Protein AF-A0A5D6Y8Y9-F1 (afdb_monomer)

pLDDT: mean 75.98, std 19.75, range [26.97, 97.94]

Sequence (383 aa):
MAASEHTPLVGNRDASRRGVVLAKVAAGAVVVGLLVWFLLGSSSRSSPAAVYEYTGAQADNAYNVTLLSAAQRAQFKVDQAECIALTRACQAAPRNGTVCTDGMQCWMGKLIGAYLKAKVNMYDLRLPCDPVANPLCYDFSPVARYLDSERVREFLHVSPAVGNWLTLNQNVTTAFVGSGDWSMNFHEYGKTGFNAAKERAFVTHDPLVYLYADAMAADNAYNITFLNASQIAQMKEDNVVCVEMSRQCRANPANGSICMDEEEFSFEKHLLPYFAAGRNPYDIREPCDLEADPLCEGDTHLEAFLSADHVRRYLNVHPGKQWAMADTQVGTDFIASGDNAQPSQLLALAWRGKSGFNSASERRFFAEDAALVGSPAVDAGTR

Secondary structure (DSSP, 8-state):
------------SHHHHHHHHHHHHHHHHHTTTTHHHHHTTTTTT--HHHHHHHHGGGGG-TT----S-HHHHHHHHHHHHHHHHHHHHHHHSTT-HHHHHHHHHHIIIIIIHHHHTTTEETTEEEEE--TTT-TTSS--HHHHHHHTSHHHHHHTT--TTS----SS-HHHHHHHHHTTGGGS-HHHHHHHHHHH-SS-------S-GGGGHHHHHHS-TT----S-HHHHHHHHHHHHHHHHHHHHHHH-TT-HHHHHHHHHHHIIIIIHHHHHTTB-SS-TTSB--TTT-TTSS-THHHHHHHHSHHHHHHTT--TTPPP-S--HHHHHHHHHTT-TTS-HHHHHHSSTTHHHHHTSPP-PPEEP-TTSTTPPPEETT--

Radius of gyration: 30.98 Å; Cα contacts (8 Å, |Δi|>4): 359; chains: 1; bounding box: 97×58×97 Å

Solvent-accessible surface area (backbone atoms only — not comparable to full-atom values): 22453 Å² total; per-residue (Å²): 136,88,86,89,81,85,84,80,86,90,84,75,78,62,63,61,55,52,53,55,49,51,54,51,53,52,51,57,33,54,58,54,45,55,57,60,62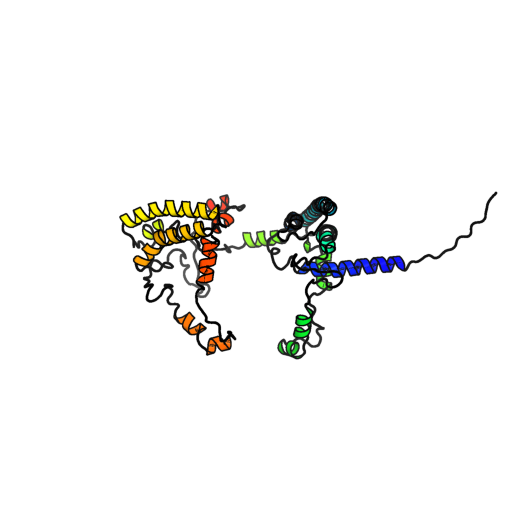,48,72,76,76,57,58,91,71,47,46,52,48,57,54,50,67,55,52,66,55,58,53,72,38,96,80,74,50,78,40,58,53,75,70,52,49,56,51,39,58,55,46,44,56,51,26,32,51,34,16,49,51,7,46,76,37,67,86,41,38,65,47,10,27,50,12,41,51,38,38,51,59,51,54,52,46,48,44,54,74,51,32,40,18,88,84,42,75,92,39,72,17,52,40,86,82,38,26,64,54,63,87,55,62,66,59,38,55,51,60,54,30,67,70,49,26,58,76,69,65,54,59,87,86,56,78,79,68,63,100,68,60,66,68,59,53,49,49,43,54,68,53,9,56,74,20,35,58,62,40,56,57,50,47,54,54,58,73,64,38,94,74,75,72,86,77,72,77,77,91,70,58,66,87,45,39,48,46,51,36,72,66,38,99,80,75,57,68,70,57,53,74,67,55,43,54,48,33,53,57,48,44,60,52,34,56,50,34,36,51,53,14,57,76,36,33,89,44,22,65,50,21,39,55,27,50,52,52,36,42,56,60,49,47,46,56,44,53,74,54,35,31,16,93,89,44,76,89,40,74,25,52,58,89,85,36,77,77,55,71,81,56,69,61,56,56,53,50,62,62,31,69,69,50,29,59,74,71,64,56,60,92,90,62,81,82,67,99,69,60,66,66,60,54,50,51,39,33,39,52,19,57,77,52,47,57,67,68,60,71,67,56,79,49,101,53,46,72,60,61,78,65,53,78,89,71,89,54,65,48,60,61,84,89,44,90,84,58,76,67,40,62,67,85,72,126

Structure (mmCIF, N/CA/C/O backbone):
data_AF-A0A5D6Y8Y9-F1
#
_entry.id   AF-A0A5D6Y8Y9-F1
#
loop_
_atom_site.group_PDB
_atom_site.id
_atom_site.type_symbol
_atom_site.label_atom_id
_atom_site.label_alt_id
_atom_site.label_comp_id
_atom_site.label_asym_id
_atom_site.label_entity_id
_atom_site.label_seq_id
_atom_site.pdbx_PDB_ins_code
_atom_site.Cartn_x
_atom_site.Cartn_y
_atom_site.Cartn_z
_atom_site.occupancy
_atom_site.B_iso_or_equiv
_atom_site.auth_seq_id
_atom_site.auth_comp_id
_atom_site.auth_asym_id
_atom_site.auth_atom_id
_atom_site.pdbx_PDB_model_num
ATOM 1 N N . MET A 1 1 ? 57.398 12.462 -61.326 1.00 36.16 1 MET A N 1
ATOM 2 C CA . MET A 1 1 ? 56.104 13.012 -60.867 1.00 36.16 1 MET A CA 1
ATOM 3 C C . MET A 1 1 ? 55.020 12.002 -61.207 1.00 36.16 1 MET A C 1
ATOM 5 O O . MET A 1 1 ? 55.108 11.421 -62.279 1.00 36.16 1 MET A O 1
ATOM 9 N N . ALA A 1 2 ? 54.061 11.829 -60.293 1.00 33.59 2 ALA A N 1
ATOM 10 C CA . ALA A 1 2 ? 52.917 10.907 -60.311 1.00 33.59 2 ALA A CA 1
ATOM 11 C C . ALA A 1 2 ? 53.231 9.418 -60.053 1.00 33.59 2 ALA A C 1
ATOM 13 O O . ALA A 1 2 ? 53.675 8.678 -60.926 1.00 33.59 2 ALA A O 1
ATOM 14 N N . ALA A 1 3 ? 52.979 9.018 -58.804 1.00 27.36 3 ALA A N 1
ATOM 15 C CA . ALA A 1 3 ? 52.905 7.644 -58.335 1.00 27.36 3 ALA A CA 1
ATOM 16 C C . ALA A 1 3 ? 51.521 7.047 -58.643 1.00 27.36 3 ALA A C 1
ATOM 18 O O . ALA A 1 3 ? 50.515 7.752 -58.666 1.00 27.36 3 ALA A O 1
ATOM 19 N N . SER A 1 4 ? 51.510 5.737 -58.874 1.00 30.89 4 SER A N 1
ATOM 20 C CA . SER A 1 4 ? 50.334 4.888 -59.048 1.00 30.89 4 SER A CA 1
ATOM 21 C C . SER A 1 4 ? 49.854 4.411 -57.673 1.00 30.89 4 SER A C 1
ATOM 23 O O . SER A 1 4 ? 50.633 3.772 -56.966 1.00 30.89 4 SER A O 1
ATOM 25 N N . GLU A 1 5 ? 48.588 4.645 -57.325 1.00 29.47 5 GLU A N 1
ATOM 26 C CA . GLU A 1 5 ? 47.939 4.021 -56.167 1.00 29.47 5 GLU A CA 1
ATOM 27 C C . GLU A 1 5 ? 46.773 3.134 -56.608 1.00 29.47 5 GLU A C 1
ATOM 29 O O . GLU A 1 5 ? 45.800 3.570 -57.226 1.00 29.47 5 GLU A O 1
ATOM 34 N N . HIS A 1 6 ? 46.916 1.852 -56.277 1.00 28.31 6 HIS A N 1
ATOM 35 C CA . HIS A 1 6 ? 45.898 0.822 -56.371 1.00 28.31 6 HIS A CA 1
ATOM 36 C C . HIS A 1 6 ? 44.831 1.010 -55.290 1.00 28.31 6 HIS A C 1
ATOM 38 O O . HIS A 1 6 ? 45.135 1.127 -54.106 1.00 28.31 6 HIS A O 1
ATOM 44 N N . THR A 1 7 ? 43.569 0.938 -55.696 1.00 31.66 7 THR A N 1
ATOM 45 C CA . THR A 1 7 ? 42.421 0.768 -54.803 1.00 31.66 7 THR A CA 1
ATOM 46 C C . THR A 1 7 ? 42.190 -0.725 -54.539 1.00 31.66 7 THR A C 1
ATOM 48 O O . THR A 1 7 ? 42.082 -1.480 -55.507 1.00 31.66 7 THR A O 1
ATOM 51 N N . PRO A 1 8 ? 41.995 -1.166 -53.283 1.00 30.05 8 PRO A N 1
ATOM 52 C CA . PRO A 1 8 ? 41.242 -2.378 -53.008 1.00 30.05 8 PRO A CA 1
ATOM 53 C C . PRO A 1 8 ? 39.900 -2.059 -52.338 1.00 30.05 8 PRO A C 1
ATOM 55 O O . PRO A 1 8 ? 39.799 -1.312 -51.366 1.00 30.05 8 PRO A O 1
ATOM 58 N N . LEU A 1 9 ? 38.859 -2.673 -52.898 1.00 32.84 9 LEU A N 1
ATOM 59 C CA . LEU A 1 9 ? 37.527 -2.816 -52.327 1.00 32.84 9 LEU A CA 1
ATOM 60 C C . LEU A 1 9 ? 37.515 -3.885 -51.218 1.00 32.84 9 LEU A C 1
ATOM 62 O O . LEU A 1 9 ? 38.333 -4.799 -51.204 1.00 32.84 9 LEU A O 1
ATOM 66 N N . VAL A 1 10 ? 36.440 -3.826 -50.425 1.00 38.78 10 VAL A N 1
ATOM 67 C CA . VAL A 1 10 ? 35.881 -4.866 -49.537 1.00 38.78 10 VAL A CA 1
ATOM 68 C C . VAL A 1 10 ? 36.393 -4.852 -48.090 1.00 38.78 10 VAL A C 1
ATOM 70 O O . VAL A 1 10 ? 37.325 -5.550 -47.710 1.00 38.78 10 VAL A O 1
ATOM 73 N N . GLY A 1 11 ? 35.667 -4.112 -47.244 1.00 27.20 11 GLY A N 1
ATOM 74 C CA . GLY A 1 11 ? 35.783 -4.143 -45.787 1.00 27.20 11 GLY A CA 1
ATOM 75 C C . GLY A 1 11 ? 34.411 -4.129 -45.104 1.00 27.20 11 GLY A C 1
ATOM 76 O O . GLY A 1 11 ? 33.841 -3.077 -44.852 1.00 27.20 11 GLY A O 1
ATOM 77 N N . ASN A 1 12 ? 33.913 -5.327 -44.795 1.00 31.61 12 ASN A N 1
ATOM 78 C CA . ASN A 1 12 ? 33.166 -5.664 -43.579 1.00 31.61 12 ASN A CA 1
ATOM 79 C C . ASN A 1 12 ? 31.791 -4.990 -43.305 1.00 31.61 12 ASN A C 1
ATOM 81 O O . ASN A 1 12 ? 31.644 -4.143 -42.426 1.00 31.61 12 ASN A O 1
ATOM 85 N N . ARG A 1 13 ? 30.727 -5.464 -43.980 1.00 32.69 13 ARG A N 1
ATOM 86 C CA . ARG A 1 13 ? 29.315 -5.155 -43.637 1.00 32.69 13 ARG A CA 1
ATOM 87 C C . ARG A 1 13 ? 28.740 -5.988 -42.470 1.00 32.69 13 ARG A C 1
ATOM 89 O O . ARG A 1 13 ? 27.624 -5.710 -42.036 1.00 32.69 13 ARG A O 1
ATOM 96 N N . ASP A 1 14 ? 29.483 -6.953 -41.923 1.00 35.12 14 ASP A N 1
ATOM 97 C CA . ASP A 1 14 ? 28.979 -7.861 -40.874 1.00 35.12 14 ASP A CA 1
ATOM 98 C C . ASP A 1 14 ? 29.137 -7.334 -39.437 1.00 35.12 14 ASP A C 1
ATOM 100 O O . ASP A 1 14 ? 28.332 -7.659 -38.559 1.00 35.12 14 ASP A O 1
ATOM 104 N N . ALA A 1 15 ? 30.108 -6.453 -39.179 1.00 32.62 15 ALA A N 1
ATOM 105 C CA . ALA A 1 15 ? 30.303 -5.863 -37.850 1.00 32.62 15 ALA A CA 1
ATOM 106 C C . ALA A 1 15 ? 29.178 -4.877 -37.464 1.00 32.62 15 ALA A C 1
ATOM 108 O O . ALA A 1 15 ? 28.755 -4.828 -36.308 1.00 32.62 15 ALA A O 1
ATOM 109 N N . SER A 1 16 ? 28.626 -4.149 -38.443 1.00 32.34 16 SER A N 1
ATOM 110 C CA . SER A 1 16 ? 27.531 -3.188 -38.230 1.00 32.34 16 SER A CA 1
ATOM 111 C C . SER A 1 16 ? 26.202 -3.880 -37.891 1.00 32.34 16 SER A C 1
ATOM 113 O O . SER A 1 16 ? 25.488 -3.437 -36.992 1.00 32.34 16 SER A O 1
ATOM 115 N N . ARG A 1 17 ? 25.892 -5.024 -38.522 1.00 31.67 17 ARG A N 1
ATOM 116 C CA . ARG A 1 17 ? 24.685 -5.803 -38.190 1.00 31.67 17 ARG A CA 1
ATOM 117 C C . ARG A 1 17 ? 24.778 -6.466 -36.818 1.00 31.67 17 ARG A C 1
ATOM 119 O O . ARG A 1 17 ? 23.788 -6.459 -36.094 1.00 31.67 17 ARG A O 1
ATOM 126 N N . ARG A 1 18 ? 25.952 -6.969 -36.418 1.00 32.25 18 ARG A N 1
ATOM 127 C CA . ARG A 1 18 ? 26.151 -7.536 -35.070 1.00 32.25 18 ARG A CA 1
ATOM 128 C C . ARG A 1 18 ? 26.042 -6.476 -33.969 1.00 32.25 18 ARG A C 1
ATOM 130 O O . ARG A 1 18 ? 25.405 -6.748 -32.958 1.00 32.25 18 ARG A O 1
ATOM 137 N N . GLY A 1 19 ? 26.557 -5.262 -34.187 1.00 26.97 19 GLY A N 1
ATOM 138 C CA . GLY A 1 19 ? 26.416 -4.146 -33.239 1.00 26.97 19 GLY A CA 1
ATOM 139 C C . GLY A 1 19 ? 24.965 -3.686 -33.041 1.00 26.97 19 GLY A C 1
ATOM 140 O O . GLY A 1 19 ? 24.535 -3.462 -31.912 1.00 26.97 19 GLY A O 1
ATOM 141 N N . VAL A 1 20 ? 24.175 -3.626 -34.118 1.00 30.27 20 VAL A N 1
ATOM 142 C CA . VAL A 1 20 ? 22.747 -3.255 -34.052 1.00 30.27 20 VAL A CA 1
ATOM 143 C C . VAL A 1 20 ? 21.893 -4.368 -33.432 1.00 30.27 20 VAL A C 1
ATOM 145 O O . VAL A 1 20 ? 20.930 -4.076 -32.726 1.00 30.27 20 VAL A O 1
ATOM 148 N N . VAL A 1 21 ? 22.239 -5.640 -33.647 1.00 30.39 21 VAL A N 1
ATOM 149 C CA . VAL A 1 21 ? 21.532 -6.776 -33.030 1.00 30.39 21 VAL A CA 1
ATOM 150 C C . VAL A 1 21 ? 21.857 -6.885 -31.536 1.00 30.39 21 VAL A C 1
ATOM 152 O O . VAL A 1 21 ? 20.930 -7.031 -30.746 1.00 30.39 21 VAL A O 1
ATOM 155 N N . LEU A 1 22 ? 23.118 -6.713 -31.113 1.00 28.91 22 LEU A N 1
ATOM 156 C CA . LEU A 1 22 ? 23.470 -6.688 -29.684 1.00 28.91 22 LEU A CA 1
ATOM 157 C C . LEU A 1 22 ? 22.850 -5.494 -28.942 1.00 28.91 22 LEU A C 1
ATOM 159 O O . LEU A 1 22 ? 22.373 -5.669 -27.825 1.00 28.91 22 LEU A O 1
ATOM 163 N N . ALA A 1 23 ? 22.783 -4.311 -29.562 1.00 28.78 23 ALA A N 1
ATOM 164 C CA . ALA A 1 23 ? 22.109 -3.151 -28.974 1.00 28.78 23 ALA A CA 1
ATOM 165 C C . ALA A 1 23 ? 20.591 -3.370 -28.815 1.00 28.78 23 ALA A C 1
ATOM 167 O O . ALA A 1 23 ? 20.011 -2.956 -27.815 1.00 28.78 23 ALA A O 1
ATOM 168 N N . LYS A 1 24 ? 19.947 -4.072 -29.760 1.00 30.28 24 LYS A N 1
ATOM 169 C CA . LYS A 1 24 ? 18.516 -4.421 -29.686 1.00 30.28 24 LYS A CA 1
ATOM 170 C C . LYS A 1 24 ? 18.215 -5.529 -28.672 1.00 30.28 24 LYS A C 1
ATOM 172 O O . LYS A 1 24 ? 17.181 -5.469 -28.016 1.00 30.28 24 LYS A O 1
ATOM 177 N N . VAL A 1 25 ? 19.110 -6.505 -28.506 1.00 31.72 25 VAL A N 1
ATOM 178 C CA . VAL A 1 25 ? 18.977 -7.574 -27.497 1.00 31.72 25 VAL A CA 1
ATOM 179 C C . VAL A 1 25 ? 19.238 -7.036 -26.083 1.00 31.72 25 VAL A C 1
ATOM 181 O O . VAL A 1 25 ? 18.495 -7.367 -25.163 1.00 31.72 25 VAL A O 1
ATOM 184 N N . ALA A 1 26 ? 20.214 -6.135 -25.916 1.00 30.92 26 ALA A N 1
ATOM 185 C CA . ALA A 1 26 ? 20.451 -5.434 -24.653 1.00 30.92 26 ALA A CA 1
ATOM 186 C C . ALA A 1 26 ? 19.293 -4.487 -24.290 1.00 30.92 26 ALA A C 1
ATOM 188 O O . ALA A 1 26 ? 18.880 -4.451 -23.134 1.00 30.92 26 ALA A O 1
ATOM 189 N N . ALA A 1 27 ? 18.714 -3.782 -25.271 1.00 34.81 27 ALA A N 1
ATOM 190 C CA . ALA A 1 27 ? 17.504 -2.988 -25.062 1.00 34.81 27 ALA A CA 1
ATOM 191 C C . ALA A 1 27 ? 16.312 -3.874 -24.662 1.00 34.81 27 ALA A C 1
ATOM 193 O O . ALA A 1 27 ? 15.624 -3.554 -23.703 1.00 34.81 27 ALA A O 1
ATOM 194 N N . GLY A 1 28 ? 16.111 -5.020 -25.322 1.00 34.75 28 GLY A N 1
ATOM 195 C CA . GLY A 1 28 ? 15.030 -5.959 -25.008 1.00 34.75 28 GLY A CA 1
ATOM 196 C C . GLY A 1 28 ? 15.112 -6.567 -23.603 1.00 34.75 28 GLY A C 1
ATOM 197 O O . GLY A 1 28 ? 14.087 -6.680 -22.946 1.00 34.75 28 GLY A O 1
ATOM 198 N N . ALA A 1 29 ? 16.306 -6.904 -23.103 1.00 36.62 29 ALA A N 1
ATOM 199 C CA . ALA A 1 29 ? 16.482 -7.418 -21.738 1.00 36.62 29 ALA A CA 1
ATOM 200 C C . ALA A 1 29 ? 16.307 -6.320 -20.666 1.00 36.62 29 ALA A C 1
ATOM 202 O O . ALA A 1 29 ? 15.683 -6.549 -19.635 1.00 36.62 29 ALA A O 1
ATOM 203 N N . VAL A 1 30 ? 16.764 -5.093 -20.932 1.00 41.84 30 VAL A N 1
ATOM 204 C CA . VAL A 1 30 ? 16.615 -3.944 -20.017 1.00 41.84 30 VAL A CA 1
ATOM 205 C C . VAL A 1 30 ? 15.149 -3.529 -19.816 1.00 41.84 30 VAL A C 1
ATOM 207 O O . VAL A 1 30 ? 14.776 -3.085 -18.732 1.00 41.84 30 VAL A O 1
ATOM 210 N N . VAL A 1 31 ? 14.290 -3.725 -20.821 1.00 46.41 31 VAL A N 1
ATOM 211 C CA . VAL A 1 31 ? 12.854 -3.387 -20.762 1.00 46.41 31 VAL A CA 1
ATOM 212 C C . VAL A 1 31 ? 12.088 -4.246 -19.734 1.00 46.41 31 VAL A C 1
ATOM 214 O O . VAL A 1 31 ? 11.075 -3.824 -19.182 1.00 46.41 31 VAL A O 1
ATOM 217 N N . VAL A 1 32 ? 12.581 -5.443 -19.430 1.00 43.81 32 VAL A N 1
ATOM 218 C CA . VAL A 1 32 ? 11.863 -6.485 -18.676 1.00 43.81 32 VAL A CA 1
ATOM 219 C C . VAL A 1 32 ? 11.960 -6.273 -17.165 1.00 43.81 32 VAL A C 1
ATOM 221 O O . VAL A 1 32 ? 10.982 -6.487 -16.454 1.00 43.81 32 VAL A O 1
ATOM 224 N N . GLY A 1 33 ? 13.087 -5.739 -16.690 1.00 41.03 33 GLY A N 1
ATOM 225 C CA . GLY A 1 33 ? 13.262 -5.310 -15.301 1.00 41.03 33 GLY A CA 1
ATOM 226 C C . GLY A 1 33 ? 12.477 -4.051 -14.937 1.00 41.03 33 GLY A C 1
ATOM 227 O O . GLY A 1 33 ? 12.277 -3.748 -13.771 1.00 41.03 33 GLY A O 1
ATOM 228 N N . LEU A 1 34 ? 11.939 -3.318 -15.902 1.00 46.28 34 LEU A N 1
ATOM 229 C CA . LEU A 1 34 ? 11.231 -2.069 -15.616 1.00 46.28 34 LEU A CA 1
ATOM 230 C C . LEU A 1 34 ? 9.748 -2.247 -15.282 1.00 46.28 34 LEU A C 1
ATOM 232 O O . LEU A 1 34 ? 9.127 -1.340 -14.730 1.00 46.28 34 LEU A O 1
ATOM 236 N N . LEU A 1 35 ? 9.189 -3.426 -15.568 1.00 44.78 35 LEU A N 1
ATOM 237 C CA . LEU A 1 35 ? 7.757 -3.700 -15.441 1.00 44.78 35 LEU A CA 1
ATOM 238 C C . LEU A 1 35 ? 7.266 -3.762 -13.987 1.00 44.78 35 LEU A C 1
ATOM 240 O O . LEU A 1 35 ? 6.150 -3.333 -13.718 1.00 44.78 35 LEU A O 1
ATOM 244 N N . VAL A 1 36 ? 8.071 -4.233 -13.031 1.00 38.81 36 VAL A N 1
ATOM 245 C CA . VAL A 1 36 ? 7.568 -4.493 -11.665 1.00 38.81 36 VAL A CA 1
ATOM 246 C C . VAL A 1 36 ? 7.712 -3.288 -10.716 1.00 38.81 36 VAL A C 1
ATOM 248 O O . VAL A 1 36 ? 6.872 -3.116 -9.836 1.00 38.81 36 VAL A O 1
ATOM 251 N N . TRP A 1 37 ? 8.678 -2.383 -10.932 1.00 38.09 37 TRP A N 1
ATOM 252 C CA . TRP A 1 37 ? 8.886 -1.208 -10.062 1.00 38.09 37 TRP A CA 1
ATOM 253 C C . TRP A 1 37 ? 7.740 -0.200 -10.201 1.00 38.09 37 TRP A C 1
ATOM 255 O O . TRP A 1 37 ? 7.287 0.381 -9.219 1.00 38.09 37 TRP A O 1
ATOM 265 N N . PHE A 1 38 ? 7.207 -0.047 -11.417 1.00 42.56 38 PHE A N 1
ATOM 266 C CA . PHE A 1 38 ? 6.063 0.827 -11.659 1.00 42.56 38 PHE A CA 1
ATOM 267 C C . PHE A 1 38 ? 4.730 0.179 -11.241 1.00 42.56 38 PHE A C 1
ATOM 269 O O . PHE A 1 38 ? 3.833 0.886 -10.788 1.00 42.56 38 PHE A O 1
ATOM 276 N N . LEU A 1 39 ? 4.575 -1.148 -11.335 1.00 41.12 39 LEU A N 1
ATOM 277 C CA . LEU A 1 39 ? 3.286 -1.817 -11.095 1.00 41.12 39 LEU A CA 1
ATOM 278 C C . LEU A 1 39 ? 2.955 -2.098 -9.617 1.00 41.12 39 LEU A C 1
ATOM 280 O O . LEU A 1 39 ? 1.782 -2.303 -9.320 1.00 41.12 39 LEU A O 1
ATOM 284 N N . LEU A 1 40 ? 3.920 -2.069 -8.688 1.00 37.41 40 LEU A N 1
ATOM 285 C CA . LEU A 1 40 ? 3.680 -2.488 -7.293 1.00 37.41 40 LEU A CA 1
ATOM 286 C C . LEU A 1 40 ? 3.771 -1.389 -6.216 1.00 37.41 40 LEU A C 1
ATOM 288 O O . LEU A 1 40 ? 3.784 -1.725 -5.036 1.00 37.41 40 LEU A O 1
ATOM 292 N N . GLY A 1 41 ? 3.771 -0.090 -6.555 1.00 31.81 41 GLY A N 1
ATOM 293 C CA . GLY A 1 41 ? 3.855 0.935 -5.494 1.00 31.81 41 GLY A CA 1
ATOM 294 C C . GLY A 1 41 ? 3.270 2.329 -5.720 1.00 31.81 41 GLY A C 1
ATOM 295 O O . GLY A 1 41 ? 2.957 2.986 -4.732 1.00 31.81 41 GLY A O 1
ATOM 296 N N . SER A 1 42 ? 3.090 2.829 -6.952 1.00 40.44 42 SER A N 1
ATOM 297 C CA . SER A 1 42 ? 2.623 4.227 -7.110 1.00 40.44 42 SER A CA 1
ATOM 298 C C . SER A 1 42 ? 2.000 4.621 -8.457 1.00 40.44 42 SER A C 1
ATOM 300 O O . SER A 1 42 ? 1.662 5.791 -8.648 1.00 40.44 42 SER A O 1
ATOM 302 N N . SER A 1 43 ? 1.787 3.708 -9.408 1.00 40.78 43 SER A N 1
ATOM 303 C CA . SER A 1 43 ? 1.451 4.113 -10.787 1.00 40.78 43 SER A CA 1
ATOM 304 C C . SER A 1 43 ? -0.024 4.349 -11.100 1.00 40.78 43 SER A C 1
ATOM 306 O O . SER A 1 43 ? -0.313 5.001 -12.098 1.00 40.78 43 SER A O 1
ATOM 308 N N . SER A 1 44 ? -0.980 3.937 -10.264 1.00 39.50 44 SER A N 1
ATOM 309 C CA . SER A 1 44 ? -2.384 4.279 -10.552 1.00 39.50 44 SER A CA 1
ATOM 310 C C . SER A 1 44 ? -2.730 5.741 -10.230 1.00 39.50 44 SER A C 1
ATOM 312 O O . SER A 1 44 ? -3.806 6.206 -10.604 1.00 39.50 44 SER A O 1
ATOM 314 N N . ARG A 1 45 ? -1.834 6.491 -9.562 1.00 43.66 45 ARG A N 1
ATOM 315 C CA . ARG A 1 45 ? -2.104 7.870 -9.107 1.00 43.66 45 ARG A CA 1
ATOM 316 C C . ARG A 1 45 ? -1.030 8.918 -9.409 1.00 43.66 45 ARG A C 1
ATOM 318 O O . ARG A 1 45 ? -1.307 10.099 -9.208 1.00 43.66 45 ARG A O 1
ATOM 325 N N . SER A 1 46 ? 0.156 8.550 -9.896 1.00 56.97 46 SER A N 1
ATOM 326 C CA . SER A 1 46 ? 1.254 9.509 -10.097 1.00 56.97 46 SER A CA 1
ATOM 327 C C . SER A 1 46 ? 1.568 9.762 -11.578 1.00 56.97 46 SER A C 1
ATOM 329 O O . SER A 1 46 ? 1.599 8.857 -12.406 1.00 56.97 46 SER A O 1
ATOM 331 N N . SER A 1 47 ? 1.768 11.036 -11.931 1.00 75.81 47 SER A N 1
ATOM 332 C CA . SER A 1 47 ? 2.216 11.455 -13.265 1.00 75.81 47 SER A CA 1
ATOM 333 C C . SER A 1 47 ? 3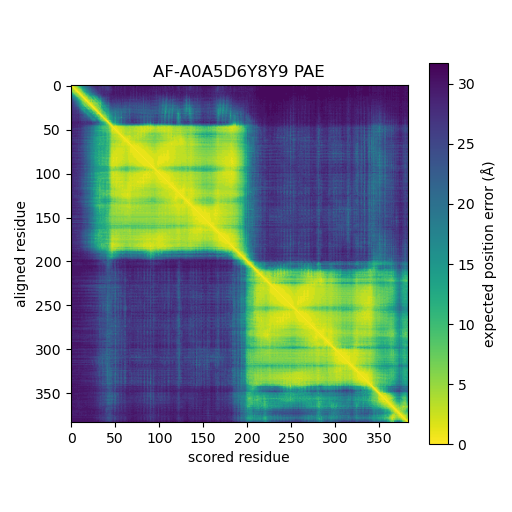.597 10.882 -13.577 1.00 75.81 47 SER A C 1
ATOM 335 O O . SER A 1 47 ? 4.485 11.089 -12.750 1.00 75.81 47 SER A O 1
ATOM 337 N N . PRO A 1 48 ? 3.846 10.288 -14.764 1.00 78.94 48 PRO A N 1
ATOM 338 C CA . PRO A 1 48 ? 5.197 9.898 -15.171 1.00 78.94 48 PRO A CA 1
ATOM 339 C C . PRO A 1 48 ? 6.222 11.028 -14.990 1.00 78.94 48 PRO A C 1
ATOM 341 O O . PRO A 1 48 ? 7.274 10.821 -14.395 1.00 78.94 48 PRO A O 1
ATOM 344 N N . ALA A 1 49 ? 5.868 12.263 -15.364 1.00 81.50 49 ALA A N 1
ATOM 345 C CA . ALA A 1 49 ? 6.726 13.431 -15.160 1.00 81.50 49 ALA A CA 1
ATOM 346 C C . ALA A 1 49 ? 7.039 13.705 -13.675 1.00 81.50 49 ALA A C 1
ATOM 348 O O . ALA A 1 49 ? 8.162 14.079 -13.354 1.00 81.50 49 ALA A O 1
ATOM 349 N N . ALA A 1 50 ? 6.078 13.489 -12.770 1.00 80.50 50 ALA A N 1
ATOM 350 C CA . ALA A 1 50 ? 6.299 13.653 -11.333 1.00 80.50 50 ALA A CA 1
ATOM 351 C C . ALA A 1 50 ? 7.182 12.531 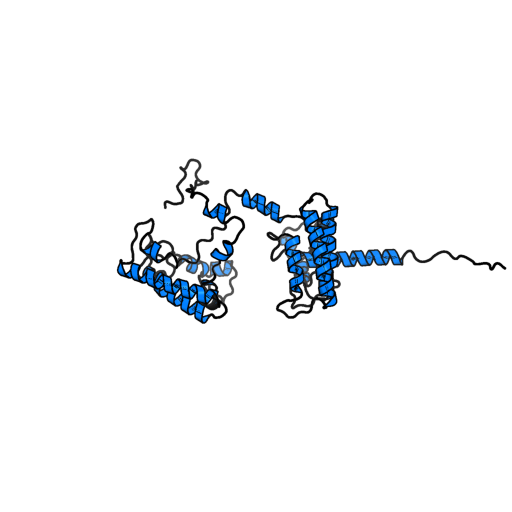-10.772 1.00 80.50 50 ALA A C 1
ATOM 353 O O . ALA A 1 50 ? 8.099 12.797 -10.005 1.00 80.50 50 ALA A O 1
ATOM 354 N N . VAL A 1 51 ? 6.975 11.279 -11.195 1.00 75.62 51 VAL A N 1
ATOM 355 C CA . VAL A 1 51 ? 7.850 10.162 -10.798 1.00 75.62 51 VAL A CA 1
ATOM 356 C C . VAL A 1 51 ? 9.297 10.432 -11.218 1.00 75.62 51 VAL A C 1
ATOM 358 O O . VAL A 1 51 ? 10.234 10.148 -10.467 1.00 75.62 51 VAL A O 1
ATOM 361 N N . TYR A 1 52 ? 9.495 11.038 -12.390 1.00 82.50 52 TYR A N 1
ATOM 362 C CA . TYR A 1 52 ? 10.831 11.354 -12.884 1.00 82.50 52 TYR A CA 1
ATOM 363 C C . TYR A 1 52 ? 11.532 12.382 -11.998 1.00 82.50 52 TYR A C 1
ATOM 365 O O . TYR A 1 52 ? 12.730 12.232 -11.789 1.00 82.50 52 TYR A O 1
ATOM 373 N N . GLU A 1 53 ? 10.818 13.342 -11.401 1.00 80.81 53 GLU A N 1
ATOM 374 C CA . GLU A 1 53 ? 11.372 14.317 -10.441 1.00 80.81 53 GLU A CA 1
ATOM 375 C C . GLU A 1 53 ? 11.940 13.634 -9.185 1.00 80.81 53 GLU A C 1
ATOM 377 O O . GLU A 1 53 ? 13.043 13.965 -8.745 1.00 80.81 53 GLU A O 1
ATOM 382 N N . TYR A 1 54 ? 11.256 12.613 -8.663 1.00 79.69 54 TYR A N 1
ATOM 383 C CA . TYR A 1 54 ? 11.717 11.852 -7.493 1.00 79.69 54 TYR A CA 1
ATOM 384 C C . TYR A 1 54 ? 12.813 10.838 -7.809 1.00 79.69 54 TYR A C 1
ATOM 386 O O . TYR A 1 54 ? 13.542 10.422 -6.910 1.00 79.69 54 TYR A O 1
ATOM 394 N N . THR A 1 55 ? 12.953 10.438 -9.075 1.00 76.19 55 THR A N 1
ATOM 395 C CA . THR A 1 55 ? 13.884 9.373 -9.464 1.00 76.19 55 THR A CA 1
ATOM 396 C C . THR A 1 55 ? 15.316 9.717 -9.040 1.00 76.19 55 THR A C 1
ATOM 398 O O . THR A 1 55 ? 15.977 8.871 -8.457 1.00 76.19 55 THR A O 1
ATOM 401 N N . GLY A 1 56 ? 15.764 10.969 -9.201 1.00 76.00 56 GLY A N 1
ATOM 402 C CA . GLY A 1 56 ? 17.115 11.387 -8.806 1.00 76.00 56 GLY A CA 1
ATOM 403 C C . GLY A 1 56 ? 17.408 11.313 -7.302 1.00 76.00 56 GLY A C 1
ATOM 404 O O . GLY A 1 56 ? 18.550 11.049 -6.928 1.00 76.00 56 GLY A O 1
ATOM 405 N N . ALA A 1 57 ? 16.396 11.480 -6.442 1.00 77.31 57 ALA A N 1
ATOM 406 C CA . ALA A 1 57 ? 16.564 11.408 -4.988 1.00 77.31 57 ALA A CA 1
ATOM 407 C C . ALA A 1 57 ? 16.910 9.989 -4.502 1.00 77.31 57 ALA A C 1
ATOM 409 O O . ALA A 1 57 ? 17.518 9.831 -3.450 1.00 77.31 57 ALA A O 1
ATOM 410 N N . GLN A 1 58 ? 16.609 8.948 -5.287 1.00 79.00 58 GLN A N 1
ATOM 411 C CA . GLN A 1 58 ? 16.957 7.563 -4.939 1.00 79.00 58 GLN A CA 1
ATOM 412 C C . GLN A 1 58 ? 18.468 7.300 -4.942 1.00 79.00 58 GLN A C 1
ATOM 414 O O . GLN A 1 58 ? 18.934 6.329 -4.341 1.00 79.00 58 GLN A O 1
ATOM 419 N N . ALA A 1 59 ? 19.252 8.168 -5.592 1.00 81.69 59 ALA A N 1
ATOM 420 C CA . ALA A 1 59 ? 20.707 8.120 -5.490 1.00 81.69 59 ALA A CA 1
ATOM 421 C C . ALA A 1 59 ? 21.196 8.334 -4.043 1.00 81.69 59 ALA A C 1
ATOM 423 O O . ALA A 1 59 ? 22.271 7.841 -3.706 1.00 81.69 59 ALA A O 1
ATOM 424 N N . ASP A 1 60 ? 20.388 9.002 -3.214 1.00 83.44 60 ASP A N 1
ATOM 425 C CA . ASP A 1 60 ? 20.622 9.278 -1.798 1.00 83.44 60 ASP A CA 1
ATOM 426 C C . ASP A 1 60 ? 19.660 8.420 -0.946 1.00 83.44 60 ASP A C 1
ATOM 428 O O . ASP A 1 60 ? 18.782 8.914 -0.241 1.00 83.44 60 ASP A O 1
ATOM 432 N N . ASN A 1 61 ? 19.775 7.093 -1.074 1.00 85.88 61 ASN A N 1
ATOM 433 C CA . ASN A 1 61 ? 18.898 6.135 -0.392 1.00 85.88 61 ASN A CA 1
ATOM 434 C C . ASN A 1 61 ? 19.336 5.840 1.055 1.00 85.88 61 ASN A C 1
ATOM 436 O O . ASN A 1 61 ? 20.519 5.867 1.389 1.00 85.88 61 ASN A O 1
ATOM 440 N N . ALA A 1 62 ? 18.370 5.441 1.889 1.00 87.44 62 ALA A N 1
ATOM 441 C CA . ALA A 1 62 ? 18.574 5.102 3.303 1.00 87.44 62 ALA A CA 1
ATOM 442 C C . ALA A 1 62 ? 19.486 3.882 3.549 1.00 87.44 62 ALA A C 1
ATOM 444 O O . ALA A 1 62 ? 19.938 3.663 4.670 1.00 87.44 62 ALA A O 1
ATOM 445 N N . TYR A 1 63 ? 19.768 3.085 2.514 1.00 87.44 63 TYR A N 1
ATOM 446 C CA . TYR A 1 63 ? 20.603 1.885 2.608 1.00 87.44 63 TYR A CA 1
ATOM 447 C C . TYR A 1 63 ? 22.084 2.164 2.325 1.00 87.44 63 TYR A C 1
ATOM 449 O O . TYR A 1 63 ? 22.887 1.233 2.321 1.00 87.44 63 TYR A O 1
ATOM 457 N N . ASN A 1 64 ? 22.457 3.427 2.079 1.00 88.00 64 ASN A N 1
ATOM 458 C CA . ASN A 1 64 ? 23.814 3.844 1.712 1.00 88.00 64 ASN A CA 1
ATOM 459 C C . ASN A 1 64 ? 24.370 3.109 0.474 1.00 88.00 64 ASN A C 1
ATOM 461 O O . ASN A 1 64 ? 25.583 2.954 0.311 1.00 88.00 64 ASN A O 1
ATOM 465 N N . VAL A 1 65 ? 23.488 2.656 -0.422 1.00 89.88 65 VAL A N 1
ATOM 466 C CA . VAL A 1 65 ? 23.874 1.952 -1.648 1.00 89.88 65 VAL A CA 1
ATOM 467 C C . VAL A 1 65 ? 24.257 2.978 -2.704 1.00 89.88 65 VAL A C 1
ATOM 469 O O . VAL A 1 65 ? 23.457 3.827 -3.096 1.00 89.88 65 VAL A O 1
ATOM 472 N N . THR A 1 66 ? 25.493 2.902 -3.193 1.00 89.94 66 THR A N 1
ATOM 473 C CA . THR A 1 66 ? 25.975 3.825 -4.225 1.00 89.94 66 THR A CA 1
ATOM 474 C C . THR A 1 66 ? 25.449 3.411 -5.594 1.00 89.94 66 THR A C 1
ATOM 476 O O . THR A 1 66 ? 25.953 2.470 -6.200 1.00 89.94 66 THR A O 1
ATOM 479 N N . LEU A 1 67 ? 24.458 4.145 -6.102 1.00 90.38 67 LEU A N 1
ATOM 480 C CA . LEU A 1 67 ? 23.877 3.897 -7.426 1.00 90.38 67 LEU A CA 1
ATOM 481 C C . LEU A 1 67 ? 24.545 4.706 -8.545 1.00 90.38 67 LEU A C 1
ATOM 483 O O . LEU A 1 67 ? 24.568 4.281 -9.695 1.00 90.38 67 LEU A O 1
ATOM 487 N N . LEU A 1 68 ? 25.077 5.885 -8.217 1.00 90.88 68 LEU A N 1
ATOM 488 C CA . LEU A 1 68 ? 25.685 6.816 -9.167 1.00 90.88 68 LEU A CA 1
ATOM 489 C C . LEU A 1 68 ? 26.939 7.444 -8.550 1.00 90.88 68 LEU A C 1
ATOM 491 O O . LEU A 1 68 ? 26.951 7.815 -7.375 1.00 90.88 68 LEU A O 1
ATOM 495 N N . SER A 1 69 ? 27.984 7.631 -9.353 1.00 91.62 69 SER A N 1
ATOM 496 C CA . SER A 1 69 ? 29.131 8.471 -8.996 1.00 91.62 69 SER A CA 1
ATOM 497 C C . SER A 1 69 ? 28.747 9.955 -8.946 1.00 91.62 69 SER A C 1
ATOM 499 O O . SER A 1 69 ? 27.700 10.358 -9.449 1.00 91.62 69 SER A O 1
ATOM 501 N N . ALA A 1 70 ? 29.610 10.810 -8.390 1.00 89.94 70 ALA A N 1
ATOM 502 C CA . ALA A 1 70 ? 29.369 12.257 -8.369 1.00 89.94 70 ALA A CA 1
ATOM 503 C C . ALA A 1 70 ? 29.174 12.853 -9.779 1.00 89.94 70 ALA A C 1
ATOM 505 O O . ALA A 1 70 ? 28.248 13.634 -9.990 1.00 89.94 70 ALA A O 1
ATOM 506 N N . ALA A 1 71 ? 29.987 12.431 -10.753 1.00 92.19 71 ALA A N 1
ATOM 507 C CA . ALA A 1 71 ? 29.844 12.861 -12.143 1.00 92.19 71 ALA A CA 1
ATOM 508 C C . ALA A 1 71 ? 28.539 12.342 -12.770 1.00 92.19 71 ALA A C 1
ATOM 510 O O . ALA A 1 71 ? 27.832 13.092 -13.440 1.00 92.19 71 ALA A O 1
ATOM 511 N N . GLN A 1 72 ? 28.178 11.083 -12.498 1.00 92.44 72 GLN A N 1
ATOM 512 C CA . GLN A 1 72 ? 26.915 10.511 -12.969 1.00 92.44 72 GLN A CA 1
ATOM 513 C C . GLN A 1 72 ? 25.708 11.215 -12.348 1.00 92.44 72 GLN A C 1
ATOM 515 O O . GLN A 1 72 ? 24.755 11.480 -13.063 1.00 92.44 72 GLN A O 1
ATOM 520 N N . ARG A 1 73 ? 25.756 11.590 -11.064 1.00 90.31 73 ARG A N 1
ATOM 521 C CA . ARG A 1 73 ? 24.703 12.379 -10.402 1.00 90.31 73 ARG A CA 1
ATOM 522 C C . ARG A 1 73 ? 24.525 13.756 -11.037 1.00 90.31 73 ARG A C 1
ATOM 524 O O . ARG A 1 73 ? 23.395 14.204 -11.202 1.00 90.31 73 ARG A O 1
ATOM 531 N N . ALA A 1 74 ? 25.620 14.427 -11.392 1.00 91.69 74 ALA A N 1
ATOM 532 C CA . ALA A 1 74 ? 25.550 15.720 -12.069 1.00 91.69 74 ALA A CA 1
ATOM 533 C C . ALA A 1 74 ? 24.881 15.594 -13.447 1.00 91.69 74 ALA A C 1
ATOM 535 O O . ALA A 1 74 ? 23.947 16.339 -13.737 1.00 91.69 74 ALA A O 1
ATOM 536 N N . GLN A 1 75 ? 25.294 14.606 -14.250 1.00 93.75 75 GLN A N 1
ATOM 537 C CA . GLN A 1 75 ? 24.680 14.343 -15.554 1.00 93.75 75 GLN A CA 1
ATOM 538 C C . GLN A 1 75 ? 23.216 13.906 -15.422 1.00 93.75 75 GLN A C 1
ATOM 540 O O . GLN A 1 75 ? 22.366 14.377 -16.170 1.00 93.75 75 GLN A O 1
ATOM 545 N N . PHE A 1 76 ? 22.904 13.080 -14.421 1.00 92.56 76 PHE A N 1
ATOM 546 C CA . PHE A 1 76 ? 21.551 12.603 -14.159 1.00 92.56 76 PHE A CA 1
ATOM 547 C C . PHE A 1 76 ? 20.573 13.762 -13.965 1.00 92.56 76 PHE A C 1
ATOM 549 O O . PHE A 1 76 ? 19.476 13.713 -14.498 1.00 92.56 76 PHE A O 1
ATOM 556 N N . LYS A 1 77 ? 20.960 14.832 -13.256 1.00 92.00 77 LYS A N 1
ATOM 557 C CA . LYS A 1 77 ? 20.104 16.020 -13.071 1.00 92.00 77 LYS A CA 1
ATOM 558 C C . LYS A 1 77 ? 19.801 16.744 -14.387 1.00 92.00 77 LYS A C 1
ATOM 560 O O . LYS A 1 77 ? 18.688 17.230 -14.573 1.00 92.00 77 LYS A O 1
ATOM 565 N N . VAL A 1 78 ? 20.775 16.806 -15.296 1.00 95.25 78 VAL A N 1
ATOM 566 C CA . VAL A 1 78 ? 20.594 17.391 -16.636 1.00 95.25 78 VAL A CA 1
ATOM 567 C C . VAL A 1 78 ? 19.638 16.529 -17.455 1.00 95.25 78 VAL A C 1
ATOM 569 O O . VAL A 1 78 ? 18.636 17.026 -17.968 1.00 95.25 78 VAL A O 1
ATOM 572 N N . ASP A 1 79 ? 19.909 15.228 -17.502 1.00 94.88 79 ASP A N 1
ATOM 573 C CA . ASP A 1 79 ? 19.092 14.259 -18.226 1.00 94.88 79 ASP A CA 1
ATOM 574 C C . ASP A 1 79 ? 17.661 14.194 -17.667 1.00 94.88 79 ASP A C 1
ATOM 576 O O . ASP A 1 79 ? 16.693 14.072 -18.414 1.00 94.88 79 ASP A O 1
ATOM 580 N N . GLN A 1 80 ? 17.506 14.328 -16.349 1.00 92.88 80 GLN A N 1
ATOM 581 C CA . GLN A 1 80 ? 16.218 14.322 -15.662 1.00 92.88 80 GLN A CA 1
ATOM 582 C C . GLN A 1 80 ? 15.347 15.490 -16.122 1.00 92.88 80 GLN A C 1
ATOM 584 O O . GLN A 1 80 ? 14.182 15.280 -16.460 1.00 92.88 80 GLN A O 1
ATOM 589 N N . ALA A 1 81 ? 15.907 16.701 -16.196 1.00 94.56 81 ALA A N 1
ATOM 590 C CA . ALA A 1 81 ? 15.185 17.872 -16.683 1.00 94.56 81 ALA A CA 1
ATOM 591 C C . ALA A 1 81 ? 14.718 17.697 -18.140 1.00 94.56 81 ALA A C 1
ATOM 593 O O . ALA A 1 81 ? 13.576 18.028 -18.468 1.00 94.56 81 ALA A O 1
ATOM 594 N N . GLU A 1 82 ? 15.568 17.125 -18.996 1.00 95.56 82 GLU A N 1
ATOM 595 C CA . GLU A 1 82 ? 15.231 16.817 -20.389 1.00 95.56 82 GLU A CA 1
ATOM 596 C C . GLU A 1 82 ? 14.097 15.786 -20.490 1.00 95.56 82 GLU A C 1
ATOM 598 O O . GLU A 1 82 ? 13.094 16.031 -21.164 1.00 95.56 82 GLU A O 1
ATOM 603 N N . CYS A 1 83 ? 14.202 14.660 -19.778 1.00 93.69 83 CYS A N 1
ATOM 604 C CA . CYS A 1 83 ? 13.187 13.609 -19.836 1.00 93.69 83 CYS A CA 1
ATOM 605 C C . CYS A 1 83 ? 11.843 14.065 -19.252 1.00 93.69 83 CYS A C 1
ATOM 607 O O . CYS A 1 83 ? 10.789 13.690 -19.772 1.00 93.69 83 CYS A O 1
ATOM 609 N N . ILE A 1 84 ? 11.850 14.915 -18.217 1.00 91.81 84 ILE A N 1
ATOM 610 C CA . ILE A 1 84 ? 10.633 15.556 -17.697 1.00 91.81 84 ILE A CA 1
ATOM 611 C C . ILE A 1 84 ? 9.999 16.449 -18.768 1.00 91.81 84 ILE A C 1
ATOM 613 O O . ILE A 1 84 ? 8.784 16.391 -18.960 1.00 91.81 84 ILE A O 1
ATOM 617 N N . ALA A 1 85 ? 10.792 17.255 -19.482 1.00 95.38 85 ALA A N 1
ATOM 618 C CA . ALA A 1 85 ? 10.282 18.139 -20.527 1.00 95.38 85 ALA A CA 1
ATOM 619 C C . ALA A 1 85 ? 9.639 17.354 -21.683 1.00 95.38 85 ALA A C 1
ATOM 621 O O . ALA A 1 85 ? 8.510 17.661 -22.071 1.00 95.38 85 ALA A O 1
ATOM 622 N N . LEU A 1 86 ? 10.303 16.303 -22.174 1.00 94.56 86 LEU A N 1
ATOM 623 C CA . LEU A 1 86 ? 9.765 15.419 -23.217 1.00 94.56 86 LEU A CA 1
ATOM 624 C C . LEU A 1 86 ? 8.477 14.718 -22.764 1.00 94.56 86 LEU A C 1
ATOM 626 O O . LEU A 1 86 ? 7.490 14.669 -23.497 1.00 94.56 86 LEU A O 1
ATOM 630 N N . THR A 1 87 ? 8.445 14.248 -21.517 1.00 92.44 87 THR A N 1
ATOM 631 C CA . THR A 1 87 ? 7.252 13.608 -20.947 1.00 92.44 87 THR A CA 1
ATOM 632 C C . THR A 1 87 ? 6.093 14.590 -20.836 1.00 92.44 87 THR A C 1
ATOM 634 O O . THR A 1 87 ? 4.985 14.280 -21.258 1.00 92.44 87 THR A O 1
ATOM 637 N N . ARG A 1 88 ? 6.327 15.813 -20.346 1.00 92.38 88 ARG A N 1
ATOM 638 C CA . ARG A 1 88 ? 5.292 16.859 -20.299 1.00 92.38 88 ARG A CA 1
ATOM 639 C C . ARG A 1 88 ? 4.792 17.233 -21.697 1.00 92.38 88 ARG A C 1
ATOM 641 O O . ARG A 1 88 ? 3.597 17.465 -21.862 1.00 92.38 88 ARG A O 1
ATOM 648 N N . ALA A 1 89 ? 5.665 17.242 -22.706 1.00 93.44 89 ALA A N 1
ATOM 649 C CA . ALA A 1 89 ? 5.265 17.466 -24.095 1.00 93.44 89 ALA A CA 1
ATOM 650 C C . ALA A 1 89 ? 4.334 16.354 -24.610 1.00 93.44 89 ALA A C 1
ATOM 652 O O . ALA A 1 89 ? 3.309 16.654 -25.222 1.00 93.44 89 ALA A O 1
ATOM 653 N N . CYS A 1 90 ? 4.626 15.086 -24.297 1.00 92.81 90 CYS A N 1
ATOM 654 C CA . CYS A 1 90 ? 3.713 13.977 -24.585 1.00 92.81 90 CYS A CA 1
ATOM 655 C C . CYS A 1 90 ? 2.371 14.160 -23.876 1.00 92.81 90 CYS A C 1
ATOM 657 O O . CYS A 1 90 ? 1.318 14.040 -24.493 1.00 92.81 90 CYS A O 1
ATOM 659 N N . GLN A 1 91 ? 2.391 14.513 -22.592 1.00 89.06 91 GLN A N 1
ATOM 660 C CA . GLN A 1 91 ? 1.173 14.713 -21.808 1.00 89.06 91 GLN A CA 1
ATOM 661 C C . GLN A 1 91 ? 0.302 15.857 -22.347 1.00 89.06 91 GLN A C 1
ATOM 663 O O . GLN A 1 91 ? -0.922 15.779 -22.257 1.00 89.06 91 GLN A O 1
ATOM 668 N N . ALA A 1 92 ? 0.911 16.892 -22.933 1.00 90.69 92 ALA A N 1
ATOM 669 C CA . ALA A 1 92 ? 0.202 17.979 -23.604 1.00 90.69 92 ALA A CA 1
ATOM 670 C C . ALA A 1 92 ? -0.348 17.581 -24.988 1.00 90.69 92 ALA A C 1
ATOM 672 O O . ALA A 1 92 ? -1.336 18.156 -25.445 1.00 90.69 92 ALA A O 1
ATOM 673 N N . ALA A 1 93 ? 0.262 16.596 -25.653 1.00 89.69 93 ALA A N 1
ATOM 674 C CA . ALA A 1 93 ? -0.121 16.122 -26.981 1.00 89.69 93 ALA A CA 1
ATOM 675 C C . ALA A 1 93 ? -0.157 14.577 -27.060 1.00 89.69 93 ALA A C 1
ATOM 677 O O . ALA A 1 93 ? 0.566 13.989 -27.866 1.00 89.69 93 ALA A O 1
ATOM 678 N N . PRO A 1 94 ? -1.031 13.893 -26.293 1.00 83.06 94 PRO A N 1
ATOM 679 C CA . PRO A 1 94 ? -0.961 12.437 -26.086 1.00 83.06 94 PRO A CA 1
ATOM 680 C C . PRO A 1 94 ? -1.267 11.604 -27.337 1.00 83.06 94 PRO A C 1
ATOM 682 O O . PRO A 1 94 ? -0.990 10.413 -27.381 1.00 83.06 94 PRO A O 1
ATOM 685 N N . ARG A 1 95 ? -1.836 12.221 -28.381 1.00 84.44 95 ARG A N 1
ATOM 686 C CA . ARG A 1 95 ? -2.069 11.573 -29.684 1.00 84.44 95 ARG A CA 1
ATOM 687 C C . ARG A 1 95 ? -0.840 11.598 -30.595 1.00 84.44 95 ARG A C 1
ATOM 689 O O . ARG A 1 95 ? -0.852 10.966 -31.647 1.00 84.44 95 ARG A O 1
ATOM 696 N N . ASN A 1 96 ? 0.204 12.336 -30.223 1.00 85.06 96 ASN A N 1
ATOM 697 C CA . ASN A 1 96 ? 1.464 12.357 -30.945 1.00 85.06 96 ASN A CA 1
ATOM 698 C C . ASN A 1 96 ? 2.384 11.255 -30.401 1.00 85.06 96 ASN A C 1
ATOM 700 O O . ASN A 1 96 ? 3.207 11.489 -29.515 1.00 85.06 96 ASN A O 1
ATOM 704 N N . GLY A 1 97 ? 2.227 10.045 -30.946 1.00 80.38 97 GLY A N 1
ATOM 705 C CA . GLY A 1 97 ? 2.961 8.859 -30.493 1.00 80.38 97 GLY A CA 1
ATOM 706 C C . GLY A 1 97 ? 4.485 9.020 -30.525 1.00 80.38 97 GLY A C 1
ATOM 707 O O . GLY A 1 97 ? 5.168 8.458 -29.673 1.00 80.38 97 GLY A O 1
ATOM 708 N N . THR A 1 98 ? 5.033 9.833 -31.436 1.00 87.38 98 THR A N 1
ATOM 709 C CA . THR A 1 98 ? 6.479 10.102 -31.501 1.00 87.38 98 THR A CA 1
ATOM 710 C C . THR A 1 98 ? 6.963 10.857 -30.265 1.00 87.38 98 THR A C 1
ATOM 712 O O . THR A 1 98 ? 7.883 10.391 -29.606 1.00 87.38 98 THR A O 1
ATOM 715 N N . VAL A 1 99 ? 6.284 11.940 -29.872 1.00 89.12 99 VAL A N 1
ATOM 716 C CA . VAL A 1 99 ? 6.655 12.728 -28.678 1.00 89.12 99 VAL A CA 1
ATOM 717 C C . VAL A 1 99 ? 6.559 11.884 -27.401 1.00 89.12 99 VAL A C 1
ATOM 719 O O . VAL A 1 99 ? 7.382 12.005 -26.495 1.00 89.12 99 VAL A O 1
ATOM 722 N N . CYS A 1 100 ? 5.572 10.993 -27.334 1.00 88.81 100 CYS A N 1
ATOM 723 C CA . CYS A 1 100 ? 5.417 10.054 -26.226 1.00 88.81 100 CYS A CA 1
ATOM 724 C C . CYS A 1 100 ? 6.490 8.968 -26.197 1.00 88.81 100 CYS A C 1
ATOM 726 O O . CYS A 1 100 ? 6.997 8.619 -25.132 1.00 88.81 100 CYS A O 1
ATOM 728 N N . THR A 1 101 ? 6.900 8.483 -27.363 1.00 90.44 101 THR A N 1
ATOM 729 C CA . THR A 1 101 ? 8.009 7.535 -27.464 1.00 90.44 101 THR A CA 1
ATOM 730 C C . THR A 1 101 ? 9.338 8.196 -27.082 1.00 90.44 101 THR A C 1
ATOM 732 O O . THR A 1 101 ? 10.134 7.573 -26.383 1.00 90.44 101 THR A O 1
ATOM 735 N N . ASP A 1 102 ? 9.560 9.461 -27.452 1.00 92.31 102 ASP A N 1
ATOM 736 C CA . ASP A 1 102 ? 10.776 10.213 -27.106 1.00 92.31 102 ASP A CA 1
ATOM 737 C C . ASP A 1 102 ? 10.926 10.392 -25.586 1.00 92.31 102 ASP A C 1
ATOM 739 O O . ASP A 1 102 ? 12.010 10.179 -25.035 1.00 92.31 102 ASP A O 1
ATOM 743 N N . GLY A 1 103 ? 9.832 10.722 -24.886 1.00 89.44 103 GLY A N 1
ATOM 744 C CA . GLY A 1 103 ? 9.813 10.811 -23.421 1.00 89.44 103 GLY A CA 1
ATOM 745 C C . GLY A 1 103 ? 10.212 9.495 -22.750 1.00 89.44 103 GLY A C 1
ATOM 746 O O . GLY A 1 103 ? 11.102 9.473 -21.895 1.00 89.44 103 GLY A O 1
ATOM 747 N N . MET A 1 104 ? 9.618 8.387 -23.198 1.00 87.31 104 MET A N 1
ATOM 748 C CA . MET A 1 104 ? 9.916 7.046 -22.695 1.00 87.31 104 MET A CA 1
ATOM 749 C C . MET A 1 104 ? 11.366 6.636 -22.981 1.00 87.31 104 MET A C 1
ATOM 751 O O . MET A 1 104 ? 12.071 6.170 -22.086 1.00 87.31 104 MET A O 1
ATOM 755 N N . GLN A 1 105 ? 11.849 6.843 -24.208 1.00 90.31 105 GLN A N 1
ATOM 756 C CA . GLN A 1 105 ? 13.223 6.509 -24.589 1.00 90.31 105 GLN A CA 1
ATOM 757 C C . GLN A 1 105 ? 14.253 7.320 -23.801 1.00 90.31 105 GLN A C 1
ATOM 759 O O . GLN A 1 105 ? 15.274 6.764 -23.386 1.00 90.31 105 GLN A O 1
ATOM 764 N N . CYS A 1 106 ? 13.976 8.601 -23.545 1.00 92.62 106 CYS A N 1
ATOM 765 C CA . CYS A 1 106 ? 14.814 9.431 -22.688 1.00 92.62 106 CYS A CA 1
ATOM 766 C C . CYS A 1 106 ? 14.920 8.826 -21.286 1.00 92.62 106 CYS A C 1
ATOM 768 O O . CYS A 1 106 ? 16.025 8.574 -20.803 1.00 92.62 106 CYS A O 1
ATOM 770 N N . TRP A 1 107 ? 13.783 8.528 -20.651 1.00 88.06 107 TRP A N 1
ATOM 771 C CA . TRP A 1 107 ? 13.761 7.962 -19.303 1.00 88.06 107 TRP A CA 1
ATOM 772 C C . TRP A 1 107 ? 14.482 6.616 -19.221 1.00 88.06 107 TRP A C 1
ATOM 774 O O . TRP A 1 107 ? 15.357 6.434 -18.371 1.00 88.06 107 TRP A O 1
ATOM 784 N N . MET A 1 108 ? 14.170 5.695 -20.136 1.00 84.25 108 MET A N 1
ATOM 785 C CA . MET A 1 108 ? 14.810 4.382 -20.180 1.00 84.25 108 MET A CA 1
ATOM 786 C C . MET A 1 108 ? 16.323 4.492 -20.375 1.00 84.25 108 MET A C 1
ATOM 788 O O . MET A 1 108 ? 17.091 3.836 -19.673 1.00 84.25 108 MET A O 1
ATOM 792 N N . GLY A 1 109 ? 16.757 5.306 -21.337 1.00 88.94 109 GLY A N 1
ATOM 793 C CA . GLY A 1 109 ? 18.159 5.389 -21.727 1.00 88.94 109 GLY A CA 1
ATOM 794 C C . GLY A 1 109 ? 19.014 6.169 -20.735 1.00 88.94 109 GLY A C 1
ATOM 795 O O . GLY A 1 109 ? 20.105 5.721 -20.376 1.00 88.94 109 GLY A O 1
ATOM 796 N N . LYS A 1 110 ? 18.529 7.334 -20.298 1.00 92.00 110 LYS A N 1
ATOM 797 C CA . LYS A 1 110 ? 19.324 8.295 -19.527 1.00 92.00 110 LYS A CA 1
ATOM 798 C C . LYS A 1 110 ? 19.135 8.169 -18.020 1.00 92.00 110 LYS A C 1
ATOM 800 O O . LYS A 1 110 ? 20.110 8.286 -17.284 1.00 92.00 110 LYS A O 1
ATOM 805 N N . LEU A 1 111 ? 17.918 7.882 -17.553 1.00 89.62 111 LEU A N 1
ATOM 806 C CA . LEU A 1 111 ? 17.632 7.807 -16.118 1.00 89.62 111 LEU A CA 1
ATOM 807 C C . LEU A 1 111 ? 17.818 6.380 -15.610 1.00 89.62 111 LEU A C 1
ATOM 809 O O . LEU A 1 111 ? 18.773 6.079 -14.895 1.00 89.62 111 LEU A O 1
ATOM 813 N N . ILE A 1 112 ? 16.973 5.458 -16.053 1.00 87.00 112 ILE A N 1
ATOM 814 C CA . ILE A 1 112 ? 17.037 4.069 -15.590 1.00 87.00 112 ILE A CA 1
ATOM 815 C C . ILE A 1 112 ? 18.326 3.389 -16.041 1.00 87.00 112 ILE A C 1
ATOM 817 O O . ILE A 1 112 ? 18.980 2.704 -15.253 1.00 87.00 112 ILE A O 1
ATOM 821 N N . GLY A 1 113 ? 18.733 3.610 -17.291 1.00 85.81 113 GLY A N 1
ATOM 822 C CA . GLY A 1 113 ? 19.976 3.067 -17.827 1.00 85.81 113 GLY A CA 1
ATOM 823 C C . GLY A 1 113 ? 21.213 3.468 -17.017 1.00 85.81 113 GLY A C 1
ATOM 824 O O . GLY A 1 113 ? 22.196 2.726 -17.005 1.00 85.81 113 GLY A O 1
ATOM 825 N N . ALA A 1 114 ? 21.182 4.601 -16.306 1.00 86.88 114 ALA A N 1
ATOM 826 C CA . ALA A 1 114 ? 22.255 4.986 -15.395 1.00 86.88 114 ALA A CA 1
ATOM 827 C C . ALA A 1 114 ? 22.277 4.107 -14.134 1.00 86.88 114 ALA A C 1
ATOM 829 O O . ALA A 1 114 ? 23.347 3.631 -13.760 1.00 86.88 114 ALA A O 1
ATOM 830 N N . TYR A 1 115 ? 21.117 3.825 -13.534 1.00 86.12 115 TYR A N 1
ATOM 831 C CA . TYR A 1 115 ? 21.013 2.957 -12.357 1.00 86.12 115 TYR A CA 1
ATOM 832 C C . TYR A 1 115 ? 21.319 1.494 -12.647 1.00 86.12 115 TYR A C 1
ATOM 834 O O . TYR A 1 115 ? 22.004 0.843 -11.862 1.00 86.12 115 TYR A O 1
ATOM 842 N N . LEU A 1 116 ? 20.903 0.983 -13.804 1.00 85.56 116 LEU A N 1
ATOM 843 C CA . LEU A 1 116 ? 21.159 -0.410 -14.173 1.00 85.56 116 LEU A CA 1
ATOM 844 C C . LEU A 1 116 ? 22.650 -0.750 -14.261 1.00 85.56 116 LEU A C 1
ATOM 846 O O . LEU A 1 116 ? 23.046 -1.892 -14.027 1.00 85.56 116 LEU A O 1
ATOM 850 N N . LYS A 1 117 ? 23.502 0.243 -14.542 1.00 87.50 117 LYS A N 1
ATOM 851 C CA . LYS A 1 117 ? 24.961 0.068 -14.559 1.00 87.50 117 LYS A CA 1
ATOM 852 C C . LYS A 1 117 ? 25.542 -0.230 -13.177 1.00 87.50 117 LYS A C 1
ATOM 854 O O . LYS A 1 117 ? 26.624 -0.807 -13.114 1.00 87.50 117 LYS A O 1
ATOM 859 N N . ALA A 1 118 ? 24.841 0.118 -12.097 1.00 89.06 118 ALA A N 1
ATOM 860 C CA . ALA A 1 118 ? 25.262 -0.194 -10.733 1.00 89.06 118 ALA A CA 1
ATOM 861 C C . ALA A 1 118 ? 25.119 -1.687 -10.388 1.00 89.06 118 ALA A C 1
ATOM 863 O O . ALA A 1 118 ? 25.645 -2.121 -9.369 1.00 89.06 118 ALA A O 1
ATOM 864 N N . LYS A 1 119 ? 24.431 -2.475 -11.230 1.00 91.38 119 LYS A N 1
ATOM 865 C CA . LYS A 1 119 ? 24.137 -3.899 -10.996 1.00 91.38 119 LYS A CA 1
ATOM 866 C C . LYS A 1 119 ? 23.468 -4.175 -9.642 1.00 91.38 119 LYS A C 1
ATOM 868 O O . LYS A 1 119 ? 23.724 -5.184 -8.982 1.00 91.38 119 LYS A O 1
ATOM 873 N N . VAL A 1 120 ? 22.603 -3.254 -9.239 1.00 89.38 120 VAL A N 1
ATOM 874 C CA . VAL A 1 120 ? 21.743 -3.366 -8.061 1.00 89.38 120 VAL A CA 1
ATOM 875 C C . VAL A 1 120 ? 20.336 -3.720 -8.533 1.00 89.38 120 VAL A C 1
ATOM 877 O O . VAL A 1 120 ? 19.900 -3.281 -9.599 1.00 89.38 120 VAL A O 1
ATOM 880 N N . ASN A 1 121 ? 19.628 -4.538 -7.761 1.00 89.00 121 ASN A N 1
ATOM 881 C CA . ASN A 1 121 ? 18.246 -4.890 -8.034 1.00 89.00 121 ASN A CA 1
ATOM 882 C C . ASN A 1 121 ? 17.360 -3.647 -7.867 1.00 89.00 121 ASN A C 1
ATOM 884 O O . ASN A 1 121 ? 17.245 -3.087 -6.781 1.00 89.00 121 ASN A O 1
ATOM 888 N N . MET A 1 122 ? 16.720 -3.207 -8.951 1.00 82.44 122 MET A N 1
ATOM 889 C CA . MET A 1 122 ? 15.893 -1.995 -8.928 1.00 82.44 122 MET A CA 1
ATOM 890 C C . MET A 1 122 ? 14.604 -2.145 -8.110 1.00 82.44 122 MET A C 1
ATOM 892 O O . MET A 1 122 ? 13.947 -1.152 -7.821 1.00 82.44 122 MET A O 1
ATOM 896 N N . TYR A 1 123 ? 14.240 -3.372 -7.734 1.00 81.75 123 TYR A N 1
ATOM 897 C CA . TYR A 1 123 ? 13.101 -3.666 -6.865 1.00 81.75 123 TYR A CA 1
ATOM 898 C C . TYR A 1 123 ? 13.487 -3.743 -5.388 1.00 81.75 123 TYR A C 1
ATOM 900 O O . TYR A 1 123 ? 12.644 -3.537 -4.522 1.00 81.75 123 TYR A O 1
ATOM 908 N N . ASP A 1 124 ? 14.757 -4.025 -5.104 1.00 87.31 124 ASP A N 1
ATOM 909 C CA . ASP A 1 124 ? 15.305 -4.073 -3.756 1.00 87.31 124 ASP A CA 1
ATOM 910 C C . ASP A 1 124 ? 16.769 -3.641 -3.794 1.00 87.31 124 ASP A C 1
ATOM 912 O O . ASP A 1 124 ? 17.656 -4.427 -4.130 1.00 87.31 124 ASP A O 1
ATOM 916 N N . LEU A 1 125 ? 17.031 -2.390 -3.406 1.00 89.00 125 LEU A N 1
ATOM 917 C CA . LEU A 1 125 ? 18.373 -1.806 -3.456 1.00 89.00 125 LEU A CA 1
ATOM 918 C C . LEU A 1 125 ? 19.408 -2.572 -2.617 1.00 89.00 125 LEU A C 1
ATOM 920 O O . LEU A 1 125 ? 20.607 -2.376 -2.799 1.00 89.00 125 LEU A O 1
ATOM 924 N N . ARG A 1 126 ? 18.969 -3.450 -1.709 1.00 90.62 126 ARG A N 1
ATOM 925 C CA . ARG A 1 126 ? 19.838 -4.269 -0.857 1.00 90.62 126 ARG A CA 1
ATOM 926 C C . ARG A 1 126 ? 20.375 -5.506 -1.582 1.00 90.62 126 ARG A C 1
ATOM 928 O O . ARG A 1 126 ? 21.290 -6.150 -1.074 1.00 90.62 126 ARG A O 1
ATOM 935 N N . LEU A 1 127 ? 19.813 -5.862 -2.738 1.00 91.50 127 LEU A N 1
ATOM 936 C CA . LEU A 1 127 ? 20.170 -7.064 -3.488 1.00 91.50 127 LEU A CA 1
ATOM 937 C C . LEU A 1 127 ? 20.955 -6.725 -4.765 1.00 91.50 127 LEU A C 1
ATOM 939 O O . LEU A 1 127 ? 20.662 -5.731 -5.431 1.00 91.50 127 LEU A O 1
ATOM 943 N N . PRO A 1 128 ? 21.927 -7.561 -5.169 1.00 92.81 128 PRO A N 1
ATOM 944 C CA . PRO A 1 128 ? 22.575 -7.422 -6.465 1.00 92.81 128 PRO A CA 1
ATOM 945 C C . PRO A 1 128 ? 21.646 -7.898 -7.590 1.00 92.81 128 PRO A C 1
ATOM 947 O O . PRO A 1 128 ? 20.850 -8.821 -7.418 1.00 92.81 128 PRO A O 1
ATOM 950 N N . CYS A 1 129 ? 21.784 -7.306 -8.771 1.00 91.31 129 CYS A N 1
ATOM 951 C CA . CYS A 1 129 ? 21.147 -7.789 -9.992 1.00 91.31 129 CYS A CA 1
ATOM 952 C C . CYS A 1 129 ? 21.992 -7.424 -11.204 1.00 91.31 129 CYS A C 1
ATOM 954 O O . CYS A 1 129 ? 22.297 -6.256 -11.418 1.00 91.31 129 CYS A O 1
ATOM 956 N N . ASP A 1 130 ? 22.317 -8.406 -12.042 1.00 88.81 130 ASP A N 1
ATOM 957 C CA . ASP A 1 130 ? 22.809 -8.126 -13.386 1.00 88.81 130 ASP A CA 1
ATOM 958 C C . ASP A 1 130 ? 21.631 -8.223 -14.369 1.00 88.81 130 ASP A C 1
ATOM 960 O O . ASP A 1 130 ? 21.240 -9.339 -14.723 1.00 88.81 130 ASP A O 1
ATOM 964 N N . PRO A 1 131 ? 21.055 -7.094 -14.822 1.00 80.06 131 PRO A N 1
ATOM 965 C CA . PRO A 1 131 ? 19.883 -7.098 -15.697 1.00 80.06 131 PRO A CA 1
ATOM 966 C C . PRO A 1 131 ? 20.176 -7.692 -17.084 1.00 80.06 131 PRO A C 1
ATOM 968 O O . PRO A 1 131 ? 19.246 -8.006 -17.823 1.00 80.06 131 PRO A O 1
ATOM 971 N N . VAL A 1 132 ? 21.452 -7.865 -17.454 1.00 81.31 132 VAL A N 1
ATOM 972 C CA . VAL A 1 132 ? 21.834 -8.572 -18.684 1.00 81.31 132 VAL A CA 1
ATOM 973 C C . VAL A 1 132 ? 21.694 -10.083 -18.501 1.00 81.31 132 VAL A C 1
ATOM 975 O O . VAL A 1 132 ? 21.283 -10.775 -19.429 1.00 81.31 132 VAL A O 1
ATOM 978 N N . ALA A 1 133 ? 22.027 -10.596 -17.313 1.00 83.75 133 ALA A N 1
ATOM 979 C CA . ALA A 1 133 ? 21.962 -12.023 -17.006 1.00 83.75 133 ALA A CA 1
ATOM 980 C C . ALA A 1 133 ? 20.567 -12.459 -16.536 1.00 83.75 133 ALA A C 1
ATOM 982 O O . ALA A 1 133 ? 20.064 -13.497 -16.960 1.00 83.75 133 ALA A O 1
ATOM 983 N N . ASN A 1 134 ? 19.938 -11.662 -15.671 1.00 85.25 134 ASN A N 1
ATOM 984 C CA . ASN A 1 134 ? 18.574 -11.861 -15.211 1.00 85.25 134 ASN A CA 1
ATOM 985 C C . ASN A 1 134 ? 17.829 -10.522 -15.244 1.00 85.25 134 ASN A C 1
ATOM 987 O O . ASN A 1 134 ? 17.891 -9.758 -14.278 1.00 85.25 134 ASN A O 1
ATOM 991 N N . PRO A 1 135 ? 17.089 -10.237 -16.322 1.00 80.25 135 PRO A N 1
ATOM 992 C CA . PRO A 1 135 ? 16.425 -8.954 -16.463 1.00 80.25 135 PRO A CA 1
ATOM 993 C C . PRO A 1 135 ? 15.323 -8.721 -15.425 1.00 80.25 135 PRO A C 1
ATOM 995 O O . PRO A 1 135 ? 14.988 -7.578 -15.157 1.00 80.25 135 PRO A O 1
ATOM 998 N N . LEU A 1 136 ? 14.783 -9.781 -14.819 1.00 84.38 136 LEU A N 1
ATOM 999 C CA . LEU A 1 136 ? 13.758 -9.705 -13.778 1.00 84.38 136 LEU A CA 1
ATOM 1000 C C . LEU A 1 136 ? 14.329 -9.584 -12.364 1.00 84.38 136 LEU A C 1
ATOM 1002 O O . LEU A 1 136 ? 13.557 -9.499 -11.414 1.00 84.38 136 LEU A O 1
ATOM 1006 N N . CYS A 1 137 ? 15.651 -9.643 -12.198 1.00 87.62 137 CYS A N 1
ATOM 1007 C CA . CYS A 1 137 ? 16.358 -9.574 -10.915 1.00 87.62 137 CYS A CA 1
ATOM 1008 C C . CYS A 1 137 ? 15.958 -10.600 -9.828 1.00 87.62 137 CYS A C 1
ATOM 1010 O O . CYS A 1 137 ? 16.605 -10.663 -8.786 1.00 87.62 137 CYS A O 1
ATOM 1012 N N . TYR A 1 138 ? 14.963 -11.448 -10.085 1.00 90.38 138 TYR A N 1
ATOM 1013 C CA . TYR A 1 138 ? 14.520 -12.563 -9.256 1.00 90.38 138 TYR A CA 1
ATOM 1014 C C . TYR A 1 138 ? 14.371 -13.822 -10.111 1.00 90.38 138 TYR A C 1
ATOM 1016 O O . TYR A 1 138 ? 14.142 -13.741 -11.321 1.00 90.38 138 TYR A O 1
ATOM 1024 N N . ASP A 1 139 ? 14.524 -14.992 -9.494 1.00 90.19 139 ASP A N 1
ATOM 1025 C CA . ASP A 1 139 ? 14.317 -16.271 -10.171 1.00 90.19 139 ASP A CA 1
ATOM 1026 C C . ASP A 1 139 ? 12.834 -16.666 -10.137 1.00 90.19 139 ASP A C 1
ATOM 1028 O O . ASP A 1 139 ? 12.315 -17.132 -9.125 1.00 90.19 139 ASP A O 1
ATOM 1032 N N . PHE A 1 140 ? 12.159 -16.505 -11.275 1.00 90.88 140 PHE A N 1
ATOM 1033 C CA . PHE A 1 140 ? 10.776 -16.950 -11.468 1.00 90.88 140 PHE A CA 1
ATOM 1034 C C . PHE A 1 140 ? 10.675 -18.368 -12.047 1.00 90.88 140 PHE A C 1
ATOM 1036 O O . PHE A 1 140 ? 9.570 -18.851 -12.301 1.00 90.88 140 PHE A O 1
ATOM 1043 N N . SER A 1 141 ? 11.798 -19.068 -12.245 1.00 91.06 141 SER A N 1
ATOM 1044 C CA . SER A 1 141 ? 11.798 -20.424 -12.793 1.00 91.06 141 SER A CA 1
ATOM 1045 C C . SER A 1 141 ? 10.980 -21.431 -11.972 1.00 91.06 141 SER A C 1
ATOM 1047 O O . SER A 1 141 ? 10.349 -22.286 -12.595 1.00 91.06 141 SER A O 1
ATOM 1049 N N . PRO A 1 142 ? 10.894 -21.360 -10.623 1.00 95.38 142 PRO A N 1
ATOM 1050 C CA . PRO A 1 142 ? 10.027 -22.264 -9.869 1.00 95.38 142 PRO A CA 1
ATOM 1051 C C . PRO A 1 142 ? 8.543 -22.056 -10.186 1.00 95.38 142 PRO A C 1
ATOM 1053 O O . PRO A 1 142 ? 7.816 -23.032 -10.354 1.00 95.38 142 PRO A O 1
ATOM 1056 N N . VAL A 1 143 ? 8.112 -20.797 -10.326 1.00 94.75 143 VAL A N 1
ATOM 1057 C CA . VAL A 1 143 ? 6.728 -20.443 -10.679 1.00 94.75 143 VAL A CA 1
ATOM 1058 C C . VAL A 1 143 ? 6.411 -20.908 -12.095 1.00 94.75 143 VAL A C 1
ATOM 1060 O O . VAL A 1 143 ? 5.397 -21.570 -12.299 1.00 94.75 143 VAL A O 1
ATOM 1063 N N . ALA A 1 144 ? 7.311 -20.642 -13.046 1.00 94.19 144 ALA A N 1
ATOM 1064 C CA . ALA A 1 144 ? 7.160 -21.106 -14.421 1.00 94.19 144 ALA A CA 1
ATOM 1065 C C . ALA A 1 144 ? 7.031 -22.632 -14.485 1.00 94.19 144 ALA A C 1
ATOM 1067 O O . ALA A 1 144 ? 6.064 -23.138 -15.041 1.00 94.19 144 ALA A O 1
ATOM 1068 N N . ARG A 1 145 ? 7.937 -23.375 -13.829 1.00 96.69 145 ARG A N 1
ATOM 1069 C CA . ARG A 1 145 ? 7.877 -24.847 -13.773 1.00 96.69 145 ARG A CA 1
ATOM 1070 C C . ARG A 1 145 ? 6.576 -25.361 -13.159 1.00 96.69 145 ARG A C 1
ATOM 1072 O O . ARG A 1 145 ? 6.047 -26.363 -13.628 1.00 96.69 145 ARG A O 1
ATOM 1079 N N . TYR A 1 146 ? 6.080 -24.711 -12.108 1.00 97.25 146 TYR A N 1
ATOM 1080 C CA . TYR A 1 146 ? 4.828 -25.102 -11.465 1.00 97.25 146 TYR A CA 1
ATOM 1081 C C . TYR A 1 146 ? 3.629 -24.885 -12.394 1.00 97.25 146 TYR A C 1
ATOM 1083 O O . TYR A 1 146 ? 2.857 -25.816 -12.619 1.00 97.25 146 TYR A O 1
ATOM 1091 N N . LEU A 1 147 ? 3.508 -23.687 -12.974 1.00 97.12 147 LEU A N 1
ATOM 1092 C CA . LEU A 1 147 ? 2.408 -23.329 -13.872 1.00 97.12 147 LEU A CA 1
ATOM 1093 C C . LEU A 1 147 ? 2.452 -24.091 -15.201 1.00 97.12 147 LEU A C 1
ATOM 1095 O O . LEU A 1 147 ? 1.400 -24.331 -15.785 1.00 97.12 147 LEU A O 1
ATOM 1099 N N . ASP A 1 148 ? 3.637 -24.515 -15.643 1.00 97.44 148 ASP A N 1
ATOM 1100 C CA . ASP A 1 148 ? 3.802 -25.361 -16.826 1.00 97.44 148 ASP A CA 1
ATOM 1101 C C . ASP A 1 148 ? 3.660 -26.860 -16.560 1.00 97.44 148 ASP A C 1
ATOM 1103 O O . ASP A 1 148 ? 3.637 -27.648 -17.506 1.00 97.44 148 ASP A O 1
ATOM 1107 N N . SER A 1 149 ? 3.536 -27.283 -15.300 1.00 97.50 149 SER A N 1
ATOM 1108 C CA . SER A 1 149 ? 3.320 -28.696 -15.004 1.00 97.50 149 SER A CA 1
ATOM 1109 C C . SER A 1 149 ? 1.979 -29.171 -15.569 1.00 97.50 149 SER A C 1
ATOM 1111 O O . SER A 1 149 ? 0.960 -28.489 -15.448 1.00 97.50 149 SER A O 1
ATOM 1113 N N . GLU A 1 150 ? 1.970 -30.369 -16.157 1.00 96.88 150 GLU A N 1
ATOM 1114 C CA . GLU A 1 150 ? 0.779 -30.963 -16.780 1.00 96.88 150 GLU A CA 1
ATOM 1115 C C . GLU A 1 150 ? -0.416 -30.963 -15.825 1.00 96.88 150 GLU A C 1
ATOM 1117 O O . GLU A 1 150 ? -1.488 -30.479 -16.173 1.00 96.88 150 GLU A O 1
ATOM 1122 N N . ARG A 1 151 ? -0.186 -31.375 -14.573 1.00 97.81 151 ARG A N 1
ATOM 1123 C CA . ARG A 1 151 ? -1.200 -31.387 -13.514 1.00 97.81 151 ARG A CA 1
ATOM 1124 C C . ARG A 1 151 ? -1.846 -30.016 -13.292 1.00 97.81 151 ARG A C 1
ATOM 1126 O O . ARG A 1 151 ? -3.059 -29.937 -13.130 1.00 97.81 151 ARG A O 1
ATOM 1133 N N . VAL A 1 152 ? -1.053 -28.944 -13.222 1.00 97.94 152 VAL A N 1
ATOM 1134 C CA . VAL A 1 152 ? -1.581 -27.591 -12.968 1.00 97.94 152 VAL A CA 1
ATOM 1135 C C . VAL A 1 152 ? -2.305 -27.063 -14.200 1.00 97.94 152 VAL A C 1
ATOM 1137 O O . VAL A 1 152 ? -3.382 -26.485 -14.074 1.00 97.94 152 VAL A O 1
ATOM 1140 N N . ARG A 1 153 ? -1.760 -27.302 -15.394 1.00 97.94 153 ARG A N 1
ATOM 1141 C CA . ARG A 1 153 ? -2.392 -26.903 -16.655 1.00 97.94 153 ARG A CA 1
ATOM 1142 C C . ARG A 1 153 ? -3.725 -27.612 -16.878 1.00 97.94 153 ARG A C 1
ATOM 1144 O O . ARG A 1 153 ? -4.682 -26.958 -17.279 1.00 97.94 153 ARG A O 1
ATOM 1151 N N . GLU A 1 154 ? -3.803 -28.907 -16.580 1.00 96.69 154 GLU A N 1
ATOM 1152 C CA . GLU A 1 154 ? -5.039 -29.691 -16.642 1.00 96.69 154 GLU A CA 1
ATOM 1153 C C . GLU A 1 154 ? -6.074 -29.164 -15.645 1.00 96.69 154 GLU A C 1
ATOM 1155 O O . GLU A 1 154 ? -7.211 -28.888 -16.026 1.00 96.69 154 GLU A O 1
ATOM 1160 N N . PHE A 1 155 ? -5.659 -28.948 -14.392 1.00 97.56 155 PHE A N 1
ATOM 1161 C CA . PHE A 1 155 ? -6.522 -28.414 -13.340 1.00 97.56 155 PHE A CA 1
ATOM 1162 C C . PHE A 1 155 ? -7.103 -27.036 -13.691 1.00 97.56 155 PHE A C 1
ATOM 1164 O O . PHE A 1 155 ? -8.263 -26.759 -13.404 1.00 97.56 155 PHE A O 1
ATOM 1171 N N . LEU A 1 156 ? -6.309 -26.175 -14.334 1.00 97.38 156 LEU A N 1
ATOM 1172 C CA . LEU A 1 156 ? -6.730 -24.845 -14.787 1.00 97.38 156 LEU A CA 1
ATOM 1173 C C . LEU A 1 156 ? -7.405 -24.853 -16.169 1.00 97.38 156 LEU A C 1
ATOM 1175 O O . LEU A 1 156 ? -7.729 -23.787 -16.691 1.00 97.38 156 LEU A O 1
ATOM 1179 N N . HIS A 1 157 ? -7.593 -26.028 -16.778 1.00 97.00 157 HIS A N 1
ATOM 1180 C CA . HIS A 1 157 ? -8.141 -26.194 -18.125 1.00 97.00 157 HIS A CA 1
ATOM 1181 C C . HIS A 1 157 ? -7.410 -25.362 -19.197 1.00 97.00 157 HIS A C 1
ATOM 1183 O O . HIS A 1 157 ? -8.017 -24.839 -20.136 1.00 97.00 157 HIS A O 1
ATOM 1189 N N . VAL A 1 158 ? -6.084 -25.235 -19.077 1.00 96.38 158 VAL A N 1
ATOM 1190 C CA . VAL A 1 158 ? -5.256 -24.528 -20.059 1.00 96.38 158 VAL A CA 1
ATOM 1191 C C . VAL A 1 158 ? -5.209 -25.344 -21.346 1.00 96.38 158 VAL A C 1
ATOM 1193 O O . VAL A 1 158 ? -4.754 -26.487 -21.357 1.00 96.38 158 VAL A O 1
ATOM 1196 N N . SER A 1 159 ? -5.646 -24.739 -22.451 1.00 95.94 159 SER A N 1
ATOM 1197 C CA . SER A 1 159 ? -5.626 -25.391 -23.762 1.00 95.94 159 SER A CA 1
ATOM 1198 C C . SER A 1 159 ? -4.216 -25.896 -24.121 1.00 95.94 159 SER A C 1
ATOM 1200 O O . SER A 1 159 ? -3.253 -25.128 -24.010 1.00 95.94 159 SER A O 1
ATOM 1202 N N . PRO A 1 160 ? -4.075 -27.135 -24.635 1.00 91.38 160 PRO A N 1
ATOM 1203 C CA . PRO A 1 160 ? -2.796 -27.651 -25.127 1.00 91.38 160 PRO A CA 1
ATOM 1204 C C . PRO A 1 160 ? -2.190 -26.824 -26.270 1.00 91.38 160 PRO A C 1
ATOM 1206 O O . PRO A 1 160 ? -0.995 -26.915 -26.527 1.00 91.38 160 PRO A O 1
ATOM 1209 N N . ALA A 1 161 ? -3.001 -26.013 -26.962 1.00 94.75 161 ALA A N 1
ATOM 1210 C CA . ALA A 1 161 ? -2.536 -25.129 -28.030 1.00 94.75 161 ALA A CA 1
ATOM 1211 C C . ALA A 1 161 ? -1.802 -23.879 -27.509 1.00 94.75 161 ALA A C 1
ATOM 1213 O O . ALA A 1 161 ? -1.103 -23.210 -28.270 1.00 94.75 161 ALA A O 1
ATOM 1214 N N . VAL A 1 162 ? -1.973 -23.536 -26.229 1.00 92.69 162 VAL A N 1
ATOM 1215 C CA . VAL A 1 162 ? -1.259 -22.424 -25.597 1.00 92.69 162 VAL A CA 1
ATOM 1216 C C . VAL A 1 162 ? 0.130 -22.916 -25.209 1.00 92.69 162 VAL A C 1
ATOM 1218 O O . VAL A 1 162 ? 0.259 -23.961 -24.579 1.00 92.69 162 VAL A O 1
ATOM 1221 N N . GLY A 1 163 ? 1.171 -22.172 -25.582 1.00 93.00 163 GLY A N 1
ATOM 1222 C CA . GLY A 1 163 ? 2.555 -22.529 -25.266 1.00 93.00 163 GLY A CA 1
ATOM 1223 C C . GLY A 1 163 ? 2.878 -22.512 -23.767 1.00 93.00 163 GLY A C 1
ATOM 1224 O O . GLY A 1 163 ? 1.997 -22.461 -22.902 1.00 93.00 163 GLY A O 1
ATOM 1225 N N . ASN A 1 164 ? 4.174 -22.544 -23.467 1.00 94.88 164 ASN A N 1
ATOM 1226 C CA . ASN A 1 164 ? 4.670 -22.445 -22.097 1.00 94.88 164 ASN A CA 1
ATOM 1227 C C . ASN A 1 164 ? 4.265 -21.114 -21.460 1.00 94.88 164 ASN A C 1
ATOM 1229 O O . ASN A 1 164 ? 4.136 -20.087 -22.137 1.00 94.88 164 ASN A O 1
ATOM 1233 N N . TRP A 1 165 ? 4.095 -21.140 -20.147 1.00 94.31 165 TRP A N 1
ATOM 1234 C CA . TRP A 1 165 ? 3.879 -19.961 -19.345 1.00 94.31 165 TRP A CA 1
ATOM 1235 C C . TRP A 1 165 ? 5.107 -19.054 -19.427 1.00 94.31 165 TRP A C 1
ATOM 1237 O O . TRP A 1 165 ? 6.257 -19.484 -19.330 1.00 94.31 165 TRP A O 1
ATOM 1247 N N . LEU A 1 166 ? 4.853 -17.764 -19.615 1.00 90.44 166 LEU A N 1
ATOM 1248 C CA . LEU A 1 166 ? 5.880 -16.735 -19.663 1.00 90.44 166 LEU A CA 1
ATOM 1249 C C . LEU A 1 166 ? 5.605 -15.744 -18.543 1.00 90.44 166 LEU A C 1
ATOM 1251 O O . LEU A 1 166 ? 4.503 -15.200 -18.472 1.00 90.44 166 LEU A O 1
ATOM 1255 N N . THR A 1 167 ? 6.620 -15.436 -17.732 1.00 87.44 167 THR A N 1
ATOM 1256 C CA . THR A 1 167 ? 6.511 -14.379 -16.715 1.00 87.44 167 THR A CA 1
ATOM 1257 C C . THR A 1 167 ? 6.150 -13.040 -17.348 1.00 87.44 167 THR A C 1
ATOM 1259 O O . THR A 1 167 ? 5.404 -12.262 -16.767 1.00 87.44 167 THR A O 1
ATOM 1262 N N . LEU A 1 168 ? 6.676 -12.775 -18.548 1.00 84.44 168 LEU A N 1
ATOM 1263 C CA . LEU A 1 168 ? 6.445 -11.552 -19.306 1.00 84.44 168 LEU A CA 1
ATOM 1264 C C . LEU A 1 168 ? 6.363 -11.846 -20.804 1.00 84.44 168 LEU A C 1
ATOM 1266 O O . LEU A 1 168 ? 7.183 -12.584 -21.354 1.00 84.44 168 LEU A O 1
ATOM 1270 N N . ASN A 1 169 ? 5.408 -11.209 -21.481 1.00 87.19 169 ASN A N 1
ATOM 1271 C CA . ASN A 1 169 ? 5.265 -11.285 -22.931 1.00 87.19 169 ASN A CA 1
ATOM 1272 C C . ASN A 1 169 ? 5.947 -10.083 -23.602 1.00 87.19 169 ASN A C 1
ATOM 1274 O O . ASN A 1 169 ? 5.419 -8.972 -23.588 1.00 87.19 169 ASN A O 1
ATOM 1278 N N . GLN A 1 170 ? 7.095 -10.318 -24.244 1.00 81.50 170 GLN A N 1
ATOM 1279 C CA . GLN A 1 170 ? 7.893 -9.254 -24.870 1.00 81.50 170 GLN A CA 1
ATOM 1280 C C . GLN A 1 170 ? 7.175 -8.503 -25.986 1.00 81.50 170 GLN A C 1
ATOM 1282 O O . GLN A 1 170 ? 7.441 -7.320 -26.197 1.00 81.50 170 GLN A O 1
ATOM 1287 N N . ASN A 1 171 ? 6.269 -9.166 -26.705 1.00 86.88 171 ASN A N 1
ATOM 1288 C CA . ASN A 1 171 ? 5.543 -8.525 -27.796 1.00 86.88 171 ASN A CA 1
ATOM 1289 C C . ASN A 1 171 ? 4.575 -7.479 -27.248 1.00 86.88 171 ASN A C 1
ATOM 1291 O O . ASN A 1 171 ? 4.502 -6.377 -27.786 1.00 86.88 171 ASN A O 1
ATOM 1295 N N . VAL A 1 172 ? 3.894 -7.799 -26.143 1.00 84.69 172 VAL A N 1
ATOM 1296 C CA . VAL A 1 172 ? 3.023 -6.848 -25.441 1.00 84.69 172 VAL A CA 1
ATOM 1297 C C . VAL A 1 172 ? 3.858 -5.682 -24.930 1.00 84.69 172 VAL A C 1
ATOM 1299 O O . VAL A 1 172 ? 3.560 -4.533 -25.238 1.00 84.69 172 VAL A O 1
ATOM 1302 N N . THR A 1 173 ? 4.964 -5.962 -24.245 1.00 79.38 173 THR A N 1
ATOM 1303 C CA . THR A 1 173 ? 5.842 -4.914 -23.722 1.00 79.38 173 THR A CA 1
ATOM 1304 C C . THR A 1 173 ? 6.362 -3.986 -24.823 1.00 79.38 173 THR A C 1
ATOM 1306 O O . THR A 1 173 ? 6.291 -2.767 -24.696 1.00 79.38 173 THR A O 1
ATOM 1309 N N . THR A 1 174 ? 6.825 -4.550 -25.940 1.00 81.62 174 THR A N 1
ATOM 1310 C CA . THR A 1 174 ? 7.312 -3.781 -27.095 1.00 81.62 174 THR A CA 1
ATOM 1311 C C . THR A 1 174 ? 6.205 -2.926 -27.703 1.00 81.62 174 THR A C 1
ATOM 1313 O O . THR A 1 174 ? 6.461 -1.784 -28.078 1.00 81.62 174 THR A O 1
ATOM 1316 N N . ALA A 1 175 ? 4.977 -3.446 -27.775 1.00 86.50 175 ALA A N 1
ATOM 1317 C CA . ALA A 1 175 ? 3.834 -2.694 -28.277 1.00 86.50 175 ALA A CA 1
ATOM 1318 C C . ALA A 1 175 ? 3.519 -1.478 -27.391 1.00 86.50 175 ALA A C 1
ATOM 1320 O O . ALA A 1 175 ? 3.353 -0.385 -27.921 1.00 86.50 175 ALA A O 1
ATOM 1321 N N . PHE A 1 176 ? 3.517 -1.643 -26.064 1.00 83.94 176 PHE A N 1
ATOM 1322 C CA . PHE A 1 176 ? 3.283 -0.548 -25.112 1.00 83.94 176 PHE A CA 1
ATOM 1323 C C . PHE A 1 176 ? 4.400 0.505 -25.122 1.00 83.94 176 PHE A C 1
ATOM 1325 O O . PHE A 1 176 ? 4.140 1.703 -25.032 1.00 83.94 176 PHE A O 1
ATOM 1332 N N . VAL A 1 177 ? 5.661 0.081 -25.248 1.00 80.88 177 VAL A N 1
ATOM 1333 C CA . VAL A 1 177 ? 6.788 1.018 -25.385 1.00 80.88 177 VAL A CA 1
ATOM 1334 C C . VAL A 1 177 ? 6.700 1.771 -26.714 1.00 80.88 177 VAL A C 1
ATOM 1336 O O . VAL A 1 177 ? 6.858 2.988 -26.744 1.00 80.88 177 VAL A O 1
ATOM 1339 N N . GLY A 1 178 ? 6.423 1.063 -27.812 1.00 81.25 178 GLY A N 1
ATOM 1340 C CA . GLY A 1 178 ? 6.361 1.633 -29.158 1.00 81.25 178 GLY A CA 1
ATOM 1341 C C . GLY A 1 178 ? 5.147 2.526 -29.419 1.00 81.25 178 GLY A C 1
ATOM 1342 O O . GLY A 1 178 ? 5.193 3.348 -30.330 1.00 81.25 178 GLY A O 1
ATOM 1343 N N . SER A 1 179 ? 4.073 2.394 -28.638 1.00 83.00 179 SER A N 1
ATOM 1344 C CA . SER A 1 179 ? 2.924 3.304 -28.694 1.00 83.00 179 SER A CA 1
ATOM 1345 C C . SER A 1 179 ? 3.131 4.588 -27.883 1.00 83.00 179 SER A C 1
ATOM 1347 O O . SER A 1 179 ? 2.305 5.495 -27.972 1.00 83.00 179 SER A O 1
ATOM 1349 N N . GLY A 1 180 ? 4.212 4.681 -27.098 1.00 82.38 180 GLY A N 1
ATOM 1350 C CA . GLY A 1 180 ? 4.453 5.797 -26.184 1.00 82.38 180 GLY A CA 1
ATOM 1351 C C . GLY A 1 180 ? 3.539 5.791 -24.953 1.00 82.38 180 GLY A C 1
ATOM 1352 O O . GLY A 1 180 ? 3.460 6.799 -24.252 1.00 82.38 180 GLY A O 1
ATOM 1353 N N . ASP A 1 181 ? 2.868 4.668 -24.672 1.00 84.19 181 ASP A N 1
ATOM 1354 C CA . ASP A 1 181 ? 1.865 4.543 -23.605 1.00 84.19 181 ASP A CA 1
ATOM 1355 C C . ASP A 1 181 ? 2.390 5.017 -22.242 1.00 84.19 181 ASP A C 1
ATOM 1357 O O . ASP A 1 181 ? 1.737 5.755 -21.510 1.00 84.19 181 ASP A O 1
ATOM 1361 N N . TRP A 1 182 ? 3.653 4.701 -21.978 1.00 80.62 182 TRP A N 1
ATOM 1362 C CA . TRP A 1 182 ? 4.372 4.996 -20.743 1.00 80.62 182 TRP A CA 1
ATOM 1363 C C . TRP A 1 182 ? 4.488 6.478 -20.383 1.00 80.62 182 TRP A C 1
ATOM 1365 O O . TRP A 1 182 ? 4.550 6.820 -19.202 1.00 80.62 182 TRP A O 1
ATOM 1375 N N . SER A 1 183 ? 4.546 7.367 -21.373 1.00 86.88 183 SER A N 1
ATOM 1376 C CA . SER A 1 183 ? 4.671 8.809 -21.129 1.00 86.88 183 SER A CA 1
ATOM 1377 C C . SER A 1 183 ? 3.318 9.513 -21.059 1.00 86.88 183 SER A C 1
ATOM 1379 O O . SER A 1 183 ? 3.264 10.712 -20.767 1.00 86.88 183 SER A O 1
ATOM 1381 N N . MET A 1 184 ? 2.221 8.791 -21.307 1.00 84.38 184 MET A N 1
ATOM 1382 C CA . MET A 1 184 ? 0.889 9.372 -21.320 1.00 84.38 184 MET A CA 1
ATOM 1383 C C . MET A 1 184 ? 0.421 9.808 -19.935 1.00 84.38 184 MET A C 1
ATOM 1385 O O . MET A 1 184 ? 0.837 9.329 -18.878 1.00 84.38 184 MET A O 1
ATOM 1389 N N . ASN A 1 185 ? -0.505 10.760 -19.955 1.00 81.50 185 ASN A N 1
ATOM 1390 C CA . ASN A 1 185 ? -1.103 11.301 -18.758 1.00 81.50 185 ASN A CA 1
ATOM 1391 C C . ASN A 1 185 ? -2.320 10.473 -18.291 1.00 81.50 185 ASN A C 1
ATOM 1393 O O . ASN A 1 185 ? -3.456 10.945 -18.343 1.00 81.50 185 ASN A O 1
ATOM 1397 N N . PHE A 1 186 ? -2.106 9.245 -17.816 1.00 76.12 186 PHE A N 1
ATOM 1398 C CA . PHE A 1 186 ? -3.223 8.433 -17.310 1.00 76.12 186 PHE A CA 1
ATOM 1399 C C . PHE A 1 186 ? -3.860 8.976 -16.023 1.00 76.12 186 PHE A C 1
ATOM 1401 O O . PHE A 1 186 ? -5.046 8.750 -15.775 1.00 76.12 186 PHE A O 1
ATOM 1408 N N . HIS A 1 187 ? -3.119 9.768 -15.241 1.00 68.38 187 HIS A N 1
ATOM 1409 C CA . HIS A 1 187 ? -3.634 10.352 -14.001 1.00 68.38 187 HIS A CA 1
ATOM 1410 C C . HIS A 1 187 ? -4.753 11.383 -14.238 1.00 68.38 187 HIS A C 1
ATOM 1412 O O . HIS A 1 187 ? -5.614 11.547 -13.375 1.00 68.38 187 HIS A O 1
ATOM 1418 N N . GLU A 1 188 ? -4.813 12.040 -15.403 1.00 69.44 188 GLU A N 1
ATOM 1419 C CA . GLU A 1 188 ? -5.933 12.932 -15.758 1.00 69.44 188 GLU A CA 1
ATOM 1420 C C . GLU A 1 188 ? -7.229 12.177 -16.096 1.00 69.44 188 GLU A C 1
ATOM 1422 O O . GLU A 1 188 ? -8.317 12.672 -15.796 1.00 69.44 188 GLU A O 1
ATOM 1427 N N . TYR A 1 189 ? -7.148 10.963 -16.654 1.00 61.94 189 TYR A N 1
ATOM 1428 C CA . TYR A 1 189 ? -8.337 10.117 -16.865 1.00 61.94 189 TYR A CA 1
ATOM 1429 C C . TYR A 1 189 ? -8.929 9.676 -15.523 1.00 61.94 189 TYR A C 1
ATOM 1431 O O . TYR A 1 189 ? -10.148 9.667 -15.343 1.00 61.94 189 TYR A O 1
ATOM 1439 N N . GLY A 1 190 ? -8.052 9.415 -14.548 1.00 54.19 190 GLY A N 1
ATOM 1440 C CA . GLY A 1 190 ? -8.424 9.267 -13.149 1.00 54.19 190 GLY A CA 1
ATOM 1441 C C . GLY A 1 190 ? -9.116 10.513 -12.603 1.00 54.19 190 GLY A C 1
ATOM 1442 O O . GLY A 1 190 ? -10.134 10.368 -11.952 1.00 54.19 190 GLY A O 1
ATOM 1443 N N . LYS A 1 191 ? -8.653 11.734 -12.911 1.00 56.12 191 LYS A N 1
ATOM 1444 C CA . LYS A 1 191 ? -9.304 12.979 -12.452 1.00 56.12 191 LYS A CA 1
ATOM 1445 C C . LYS A 1 191 ? -10.686 13.197 -13.048 1.00 56.12 191 LYS A C 1
ATOM 1447 O O . LYS A 1 191 ? -11.574 13.610 -12.321 1.00 56.12 191 LYS A O 1
ATOM 1452 N N . THR A 1 192 ? -10.902 12.936 -14.335 1.00 53.94 192 THR A N 1
ATOM 1453 C CA . THR A 1 192 ? -12.248 13.075 -14.923 1.00 53.94 192 THR A CA 1
ATOM 1454 C C . THR A 1 192 ? -13.191 11.999 -14.397 1.00 53.94 192 THR A C 1
ATOM 1456 O O . THR A 1 192 ? -14.314 12.330 -14.048 1.00 53.94 192 THR A O 1
ATOM 1459 N N . GLY A 1 193 ? -12.735 10.751 -14.239 1.00 49.25 193 GLY A N 1
ATOM 1460 C CA . GLY A 1 193 ? -13.519 9.687 -13.601 1.00 49.25 193 GLY A CA 1
ATOM 1461 C C . GLY A 1 193 ? -13.763 9.905 -12.101 1.00 49.25 193 GLY A C 1
ATOM 1462 O O . GLY A 1 193 ? -14.854 9.633 -11.623 1.00 49.25 193 GLY A O 1
ATOM 1463 N N . PHE A 1 194 ? -12.787 10.444 -11.368 1.00 46.75 194 PHE A N 1
ATOM 1464 C CA . PHE A 1 194 ? -12.868 10.773 -9.939 1.00 46.75 194 PHE A CA 1
ATOM 1465 C C . PHE A 1 194 ? -13.744 12.005 -9.688 1.00 46.75 194 PHE A C 1
ATOM 1467 O O . PHE A 1 194 ? -14.560 11.993 -8.778 1.00 46.75 194 PHE A O 1
ATOM 1474 N N . ASN A 1 195 ? -13.639 13.037 -10.531 1.00 52.72 195 ASN A N 1
ATOM 1475 C CA . ASN A 1 195 ? -14.458 14.250 -10.437 1.00 52.72 195 ASN A CA 1
ATOM 1476 C C . ASN A 1 195 ? -15.868 14.068 -11.034 1.00 52.72 195 ASN A C 1
ATOM 1478 O O . ASN A 1 195 ? -16.762 14.839 -10.699 1.00 52.72 195 ASN A O 1
ATOM 1482 N N . ALA A 1 196 ? -16.076 13.093 -11.931 1.00 51.44 196 ALA A N 1
ATOM 1483 C CA . ALA A 1 196 ? -17.393 12.733 -12.471 1.00 51.44 196 ALA A CA 1
ATOM 1484 C C . ALA A 1 196 ? -18.065 11.576 -11.715 1.00 51.44 196 ALA A C 1
ATOM 1486 O O . ALA A 1 196 ? -19.243 11.298 -11.952 1.00 51.44 196 ALA A O 1
ATOM 1487 N N . ALA A 1 197 ? -17.350 10.896 -10.812 1.00 43.84 197 ALA A N 1
ATOM 1488 C CA . ALA A 1 197 ? -17.956 9.943 -9.897 1.00 43.84 197 ALA A CA 1
ATOM 1489 C C . ALA A 1 197 ? -18.933 10.708 -9.001 1.00 43.84 197 ALA A C 1
ATOM 1491 O O . ALA A 1 197 ? -18.533 11.542 -8.193 1.00 43.84 197 ALA A O 1
ATOM 1492 N N . LYS A 1 198 ? -20.230 10.424 -9.166 1.00 53.25 198 LYS A N 1
ATOM 1493 C CA . LYS A 1 198 ? -21.301 11.047 -8.378 1.00 53.25 198 LYS A CA 1
ATOM 1494 C C . LYS A 1 198 ? -21.126 10.798 -6.876 1.00 53.25 198 LYS A C 1
ATOM 1496 O O . LYS A 1 198 ? -21.523 11.641 -6.091 1.00 53.25 198 LYS A O 1
ATOM 1501 N N . GLU A 1 199 ? -20.454 9.705 -6.526 1.00 58.75 199 GLU A N 1
ATOM 1502 C CA . GLU A 1 199 ? -19.926 9.369 -5.208 1.00 58.75 199 GLU A CA 1
ATOM 1503 C C . GLU A 1 199 ? -18.736 8.432 -5.412 1.00 58.75 199 GLU A C 1
ATOM 1505 O O . GLU A 1 199 ? -18.908 7.404 -6.062 1.00 58.75 199 GLU A O 1
ATOM 1510 N N . ARG A 1 200 ? -17.560 8.792 -4.878 1.00 43.81 200 ARG A N 1
ATOM 1511 C CA . ARG A 1 200 ? -16.608 7.912 -4.162 1.00 43.81 200 ARG A CA 1
ATOM 1512 C C . ARG A 1 200 ? -15.667 8.798 -3.351 1.00 43.81 200 ARG A C 1
ATOM 1514 O O . ARG A 1 200 ? -14.498 8.977 -3.693 1.00 43.81 200 ARG A O 1
ATOM 1521 N N . ALA A 1 201 ? -16.194 9.374 -2.276 1.00 40.44 201 ALA A N 1
ATOM 1522 C CA . ALA A 1 201 ? -15.330 9.778 -1.182 1.00 40.44 201 ALA A CA 1
ATOM 1523 C C . ALA A 1 201 ? -14.661 8.508 -0.635 1.00 40.44 201 ALA A C 1
ATOM 1525 O O . ALA A 1 201 ? -15.318 7.480 -0.469 1.00 40.44 201 ALA A O 1
ATOM 1526 N N . PHE A 1 202 ? -13.364 8.571 -0.341 1.00 37.09 202 PHE A N 1
ATOM 1527 C CA . PHE A 1 202 ? -12.871 7.770 0.772 1.00 37.09 202 PHE A CA 1
ATOM 1528 C C . PHE A 1 202 ? -13.577 8.351 1.996 1.00 37.09 202 PHE A C 1
ATOM 1530 O O . PHE A 1 202 ? -13.178 9.396 2.502 1.00 37.09 202 PHE A O 1
ATOM 1537 N N . VAL A 1 203 ? -14.698 7.748 2.386 1.00 39.81 203 VAL A N 1
ATOM 1538 C CA . VAL A 1 203 ? -15.298 8.021 3.685 1.00 39.81 203 VAL A CA 1
ATOM 1539 C C . VAL A 1 203 ? -14.423 7.270 4.670 1.00 39.81 203 VAL A C 1
ATOM 1541 O O . VAL A 1 203 ? -14.605 6.082 4.909 1.00 39.81 203 VAL A O 1
ATOM 1544 N N . THR A 1 204 ? -13.389 7.936 5.162 1.00 39.41 204 THR A N 1
ATOM 1545 C CA . THR A 1 204 ? -12.788 7.517 6.420 1.00 39.41 204 THR A CA 1
ATOM 1546 C C . THR A 1 204 ? -13.797 7.909 7.490 1.00 39.41 204 THR A C 1
ATOM 1548 O O . THR A 1 204 ? -14.087 9.097 7.641 1.00 39.41 204 THR A O 1
ATOM 1551 N N . HIS A 1 205 ? -14.383 6.938 8.185 1.00 37.91 205 HIS A N 1
ATOM 1552 C CA . HIS A 1 205 ? -14.951 7.245 9.492 1.00 37.91 205 HIS A CA 1
ATOM 1553 C C . HIS A 1 205 ? -13.798 7.659 10.404 1.00 37.91 205 HIS A C 1
ATOM 1555 O O . HIS A 1 205 ? -12.700 7.111 10.308 1.00 37.91 205 HIS A O 1
ATOM 1561 N N . ASP A 1 206 ? -14.030 8.739 11.142 1.00 45.28 206 ASP A N 1
ATOM 1562 C CA . ASP A 1 206 ? -13.021 9.489 11.880 1.00 45.28 206 ASP A CA 1
ATOM 1563 C C . ASP A 1 206 ? -12.325 8.577 12.906 1.00 45.28 206 ASP A C 1
ATOM 1565 O O . ASP A 1 206 ? -12.992 8.099 13.823 1.00 45.28 206 ASP A O 1
ATOM 1569 N N . PRO A 1 207 ? -11.017 8.288 12.775 1.00 46.28 207 PRO A N 1
ATOM 1570 C CA . PRO A 1 207 ? -10.321 7.454 13.747 1.00 46.28 207 PRO A CA 1
ATOM 1571 C C . PRO A 1 207 ? -9.988 8.209 15.043 1.00 46.28 207 PRO A C 1
ATOM 1573 O O . PRO A 1 207 ? -9.489 7.592 15.977 1.00 46.28 207 PRO A O 1
ATOM 1576 N N . LEU A 1 208 ? -10.240 9.524 15.131 1.00 51.69 208 LEU A N 1
ATOM 1577 C CA . LEU A 1 208 ? -9.900 10.328 16.306 1.00 51.69 208 LEU A CA 1
ATOM 1578 C C . LEU A 1 208 ? -11.137 10.993 16.921 1.00 51.69 208 LEU A C 1
ATOM 1580 O O . LEU A 1 208 ? -11.353 12.201 16.840 1.00 51.69 208 LEU A O 1
ATOM 1584 N N . VAL A 1 209 ? -11.912 10.151 17.607 1.00 54.97 209 VAL A N 1
ATOM 1585 C CA . VAL A 1 209 ? -13.157 10.468 18.331 1.00 54.97 209 VAL A CA 1
ATOM 1586 C C . VAL A 1 209 ? -12.932 11.390 19.544 1.00 54.97 209 VAL A C 1
ATOM 1588 O O . VAL A 1 209 ? -13.854 12.091 19.963 1.00 54.97 209 VAL A O 1
ATOM 1591 N N . TYR A 1 210 ? -11.707 11.462 20.082 1.00 55.12 210 TYR A N 1
ATOM 1592 C CA . TYR A 1 210 ? -11.410 12.185 21.327 1.00 55.12 210 TYR A CA 1
ATOM 1593 C C . TYR A 1 210 ? -11.795 13.672 21.289 1.00 55.12 210 TYR A C 1
ATOM 1595 O O . TYR A 1 210 ? -12.364 14.183 22.251 1.00 55.12 210 TYR A O 1
ATOM 1603 N N . LEU A 1 211 ? -11.580 14.346 20.152 1.00 58.12 211 LEU A N 1
ATOM 1604 C CA . LEU A 1 211 ? -11.845 15.785 19.999 1.00 58.12 211 LEU A CA 1
ATOM 1605 C C . LEU A 1 211 ? -13.321 16.167 20.150 1.00 58.12 211 LEU A C 1
ATOM 1607 O O . LEU A 1 211 ? -13.613 17.332 20.412 1.00 58.12 211 LEU A O 1
ATOM 1611 N N . TYR A 1 212 ? -14.225 15.206 19.958 1.00 66.44 212 TYR A N 1
ATOM 1612 C CA . TYR A 1 212 ? -15.669 15.407 20.016 1.00 66.44 212 TYR A CA 1
ATOM 1613 C C . TYR A 1 212 ? -16.321 14.621 21.153 1.00 66.44 212 TYR A C 1
ATOM 1615 O O . TYR A 1 212 ? -17.547 14.589 21.236 1.00 66.44 212 TYR A O 1
ATOM 1623 N N . ALA A 1 213 ? -15.542 13.983 22.029 1.00 67.75 213 ALA A N 1
ATOM 1624 C CA . ALA A 1 213 ? -16.087 13.169 23.108 1.00 67.75 213 ALA A CA 1
ATOM 1625 C C . ALA A 1 213 ? -16.878 14.009 24.132 1.00 67.75 213 ALA A C 1
ATOM 1627 O O . ALA A 1 213 ? -17.866 13.537 24.685 1.00 67.75 213 ALA A O 1
ATOM 1628 N N . ASP A 1 214 ? -16.547 15.278 24.351 1.00 70.75 214 ASP A N 1
ATOM 1629 C CA . ASP A 1 214 ? -17.373 16.149 25.194 1.00 70.75 214 ASP A CA 1
ATOM 1630 C C . ASP A 1 214 ? -18.693 16.532 24.497 1.00 70.75 214 ASP A C 1
ATOM 1632 O O . ASP A 1 214 ? -19.759 16.508 25.119 1.00 70.75 214 ASP A O 1
ATOM 1636 N N . ALA A 1 215 ? -18.634 16.837 23.196 1.00 67.50 215 ALA A N 1
ATOM 1637 C CA . ALA A 1 215 ? -19.800 17.157 22.380 1.00 67.50 215 ALA A CA 1
ATOM 1638 C C . ALA A 1 215 ? -20.746 15.955 22.262 1.00 67.50 215 ALA A C 1
ATOM 1640 O O . ALA A 1 215 ? -21.935 16.093 22.515 1.00 67.50 215 ALA A O 1
ATOM 1641 N N . MET A 1 216 ? -20.235 14.755 21.987 1.00 71.75 216 MET A N 1
ATOM 1642 C CA . MET A 1 216 ? -21.055 13.544 21.926 1.00 71.75 216 MET A CA 1
ATOM 1643 C C . MET A 1 216 ? -21.680 13.184 23.278 1.00 71.75 216 MET A C 1
ATOM 1645 O O . MET A 1 216 ? -22.806 12.688 23.304 1.00 71.75 216 MET A O 1
ATOM 1649 N N . ALA A 1 217 ? -21.014 13.471 24.400 1.00 72.12 217 ALA A N 1
ATOM 1650 C CA . ALA A 1 217 ? -21.556 13.178 25.726 1.00 72.12 217 ALA A CA 1
ATOM 1651 C C . ALA A 1 217 ? -22.657 14.143 26.188 1.00 72.12 217 ALA A C 1
ATOM 1653 O O . ALA A 1 217 ? -23.480 13.773 27.032 1.00 72.12 217 ALA A O 1
ATOM 1654 N N . ALA A 1 218 ? -22.672 15.370 25.659 1.00 73.00 218 ALA A N 1
ATOM 1655 C CA . ALA A 1 218 ? -23.569 16.434 26.110 1.00 73.00 218 ALA A CA 1
ATOM 1656 C C . ALA A 1 218 ? -24.605 16.881 25.065 1.00 73.00 218 ALA A C 1
ATOM 1658 O O . ALA A 1 218 ? -25.709 17.268 25.440 1.00 73.00 218 ALA A O 1
ATOM 1659 N N . ASP A 1 219 ? -24.248 16.850 23.783 1.00 74.38 219 ASP A N 1
ATOM 1660 C CA . ASP A 1 219 ? -24.971 17.460 22.665 1.00 74.38 219 ASP A CA 1
ATOM 1661 C C . ASP A 1 219 ? -24.902 16.548 21.427 1.00 74.38 219 ASP A C 1
ATOM 1663 O O . ASP A 1 219 ? -24.211 16.811 20.441 1.00 74.38 219 ASP A O 1
ATOM 1667 N N . ASN A 1 220 ? -25.595 15.409 21.516 1.00 80.19 220 ASN A N 1
ATOM 1668 C CA . ASN A 1 220 ? -25.777 14.483 20.399 1.00 80.19 220 ASN A CA 1
ATOM 1669 C C . ASN A 1 220 ? -27.212 14.530 19.861 1.00 80.19 220 ASN A C 1
ATOM 1671 O O . ASN A 1 220 ? -28.167 14.831 20.577 1.00 80.19 220 ASN A O 1
ATOM 1675 N N . ALA A 1 221 ? -27.370 14.139 18.595 1.00 80.81 221 ALA A N 1
ATOM 1676 C CA . ALA A 1 221 ? -28.652 14.145 17.889 1.00 80.81 221 ALA A CA 1
ATOM 1677 C C . ALA A 1 221 ? -29.733 13.242 18.520 1.00 80.81 221 ALA A C 1
ATOM 1679 O O . ALA A 1 221 ? -30.913 13.378 18.196 1.00 80.81 221 ALA A O 1
ATOM 1680 N N . TYR A 1 222 ? -29.351 12.337 19.425 1.00 82.62 222 TYR A N 1
ATOM 1681 C CA . TYR A 1 222 ? -30.254 11.386 20.070 1.00 82.62 222 TYR A CA 1
ATOM 1682 C C . TYR A 1 222 ? -30.751 11.862 21.443 1.00 82.62 222 TYR A C 1
ATOM 1684 O O . TYR A 1 222 ? -31.573 11.182 22.056 1.00 82.62 222 TYR A O 1
ATOM 1692 N N . ASN A 1 223 ? -30.296 13.028 21.923 1.00 83.50 223 ASN A N 1
ATOM 1693 C CA . ASN A 1 223 ? -30.589 13.554 23.261 1.00 83.50 223 ASN A CA 1
ATOM 1694 C C . ASN A 1 223 ? -30.228 12.572 24.394 1.00 83.50 223 ASN A C 1
ATOM 1696 O O . ASN A 1 223 ? -30.911 12.511 25.418 1.00 83.50 223 ASN A O 1
ATOM 1700 N N . ILE A 1 224 ? -29.170 11.776 24.211 1.00 82.88 224 ILE A N 1
ATOM 1701 C CA . ILE A 1 224 ? -28.706 10.819 25.220 1.00 82.88 224 ILE A CA 1
ATOM 1702 C C . ILE A 1 224 ? -27.594 11.472 26.030 1.00 82.88 224 ILE A C 1
ATOM 1704 O O . ILE A 1 224 ? -26.486 11.640 25.542 1.00 82.88 224 ILE A O 1
ATOM 1708 N N . THR A 1 225 ? -27.859 11.803 27.288 1.00 80.12 225 THR A N 1
ATOM 1709 C CA . THR A 1 225 ? -26.823 12.289 28.205 1.00 80.12 225 THR A CA 1
ATOM 1710 C C . THR A 1 225 ? -26.415 11.162 29.144 1.00 80.12 225 THR A C 1
ATOM 1712 O O . THR A 1 225 ? -27.262 10.589 29.829 1.00 80.12 225 THR A O 1
ATOM 1715 N N . PHE A 1 226 ? -25.125 10.842 29.193 1.00 83.56 226 PHE A N 1
ATOM 1716 C CA . PHE A 1 226 ? -24.584 9.804 30.081 1.00 83.56 226 PHE A CA 1
ATOM 1717 C C . PHE A 1 226 ? -23.493 10.317 31.033 1.00 83.56 226 PHE A C 1
ATOM 1719 O O . PHE A 1 226 ? -23.025 9.574 31.891 1.00 83.56 226 PHE A O 1
ATOM 1726 N N . LEU A 1 227 ? -23.155 11.607 30.947 1.00 85.75 227 LEU A N 1
ATOM 1727 C CA . LEU A 1 227 ? -22.306 12.316 31.901 1.00 85.75 227 LEU A CA 1
ATOM 1728 C C . LEU A 1 227 ? -23.093 13.447 32.562 1.00 85.75 227 LEU A C 1
ATOM 1730 O O . LEU A 1 227 ? -23.904 14.118 31.929 1.00 85.75 227 LEU A O 1
ATOM 1734 N N . ASN A 1 228 ? -22.849 13.695 33.845 1.00 88.69 228 ASN A N 1
ATOM 1735 C CA . ASN A 1 228 ? -23.429 14.852 34.518 1.00 88.69 228 ASN A CA 1
ATOM 1736 C C . ASN A 1 228 ? -22.702 16.157 34.132 1.00 88.69 228 ASN A C 1
ATOM 1738 O O . ASN A 1 228 ? -21.607 16.146 33.569 1.00 88.69 228 ASN A O 1
ATOM 1742 N N . ALA A 1 229 ? -23.294 17.303 34.477 1.00 87.75 229 ALA A N 1
ATOM 1743 C CA . ALA A 1 229 ? -22.752 18.614 34.111 1.00 87.75 229 ALA A CA 1
ATOM 1744 C C . ALA A 1 229 ? -21.306 18.842 34.596 1.00 87.75 229 ALA A C 1
ATOM 1746 O O . ALA A 1 229 ? -20.516 19.448 33.876 1.00 87.75 229 ALA A O 1
ATOM 1747 N N . SER A 1 230 ? -20.939 18.338 35.783 1.00 91.00 230 SER A N 1
ATOM 1748 C CA . SER A 1 230 ? -19.561 18.449 36.281 1.00 91.00 230 SER A CA 1
ATOM 1749 C C . SER A 1 230 ? -18.584 17.545 35.531 1.00 91.00 230 SER A C 1
ATOM 1751 O O . SER A 1 230 ? -17.468 17.967 35.261 1.00 91.00 230 SER A O 1
ATOM 1753 N N . GLN A 1 231 ? -19.002 16.339 35.140 1.00 89.50 231 GLN A N 1
ATOM 1754 C CA . GLN A 1 231 ? -18.187 15.428 34.333 1.00 89.50 231 GLN A CA 1
ATOM 1755 C C . GLN A 1 231 ? -17.962 15.989 32.927 1.00 89.50 231 GLN A C 1
ATOM 1757 O O . GLN A 1 231 ? -16.845 15.941 32.431 1.00 89.50 231 GLN A O 1
ATOM 1762 N N . ILE A 1 232 ? -18.990 16.586 32.315 1.00 86.25 232 ILE A N 1
ATOM 1763 C CA . ILE A 1 232 ? -18.865 17.271 31.020 1.00 86.25 232 ILE A CA 1
ATOM 1764 C C . ILE A 1 232 ? -17.912 18.467 31.131 1.00 86.25 232 ILE A C 1
ATOM 1766 O O . ILE A 1 232 ? -17.082 18.675 30.250 1.00 86.25 232 ILE A O 1
ATOM 1770 N N . ALA A 1 233 ? -18.016 19.259 32.203 1.00 89.00 233 ALA A N 1
ATOM 1771 C CA . ALA A 1 233 ? -17.105 20.379 32.432 1.00 89.00 233 ALA A CA 1
ATOM 1772 C C . ALA A 1 233 ? -15.651 19.904 32.584 1.00 89.00 233 ALA A C 1
ATOM 1774 O O . ALA A 1 233 ? -14.772 20.468 31.941 1.00 89.00 233 ALA A O 1
ATOM 1775 N N . GLN A 1 234 ? -15.413 18.833 33.349 1.00 90.31 234 GLN A N 1
ATOM 1776 C CA . GLN A 1 234 ? -14.075 18.261 33.506 1.00 90.31 234 GLN A CA 1
ATOM 1777 C C . GLN A 1 234 ? -13.537 17.689 32.191 1.00 90.31 234 GLN A C 1
ATOM 1779 O O . GLN A 1 234 ? -12.406 17.977 31.824 1.00 90.31 234 GLN A O 1
ATOM 1784 N N . MET A 1 235 ? -14.357 16.954 31.436 1.00 87.94 235 MET A N 1
ATOM 1785 C CA . MET A 1 235 ? -13.958 16.404 30.138 1.00 87.94 235 MET A CA 1
ATOM 1786 C C . MET A 1 235 ? -13.549 17.511 29.155 1.00 87.94 235 MET A C 1
ATOM 1788 O O . MET A 1 235 ? -12.610 17.335 28.389 1.00 87.94 235 MET A O 1
ATOM 1792 N N . LYS A 1 236 ? -14.186 18.689 29.209 1.00 85.75 236 LYS A N 1
ATOM 1793 C CA . LYS A 1 236 ? -13.772 19.859 28.413 1.00 85.75 236 LYS A CA 1
ATOM 1794 C C . LYS A 1 236 ? -12.399 20.395 28.804 1.00 85.75 236 LYS A C 1
ATOM 1796 O O . LYS A 1 236 ? -11.648 20.816 27.927 1.00 85.75 236 LYS A O 1
ATOM 1801 N N . GLU A 1 237 ? -12.081 20.411 30.094 1.00 89.94 237 GLU A N 1
ATOM 1802 C CA . GLU A 1 237 ? -10.755 20.806 30.579 1.00 89.94 237 GLU A CA 1
ATOM 1803 C C . GLU A 1 237 ? -9.698 19.771 30.177 1.00 89.94 237 GLU A C 1
ATOM 1805 O O . GLU A 1 237 ? -8.651 20.134 29.636 1.00 89.94 237 GLU A O 1
ATOM 1810 N N . ASP A 1 238 ? -10.009 18.487 30.345 1.00 89.69 238 ASP A N 1
ATOM 1811 C CA . ASP A 1 238 ? -9.127 17.377 29.990 1.00 89.69 238 ASP A CA 1
ATOM 1812 C C . ASP A 1 238 ? -8.888 17.307 28.470 1.00 89.69 238 ASP A C 1
ATOM 1814 O O . ASP A 1 238 ? -7.775 17.009 28.039 1.00 89.69 238 ASP A O 1
ATOM 1818 N N . ASN A 1 239 ? -9.872 17.675 27.640 1.00 84.69 239 ASN A N 1
ATOM 1819 C CA . ASN A 1 239 ? -9.717 17.754 26.183 1.00 84.69 239 ASN A CA 1
ATOM 1820 C C . ASN A 1 239 ? -8.620 18.752 25.779 1.00 84.69 239 ASN A C 1
ATOM 1822 O O . ASN A 1 239 ? -7.833 18.487 24.873 1.00 84.69 239 ASN A O 1
ATOM 1826 N N . VAL A 1 240 ? -8.486 19.883 26.484 1.00 88.12 240 VAL A N 1
ATOM 1827 C CA . VAL A 1 240 ? -7.400 20.846 26.217 1.00 88.12 240 VAL A CA 1
ATOM 1828 C C . VAL A 1 240 ? -6.029 20.208 26.450 1.00 88.12 240 VAL A C 1
ATOM 1830 O O . VAL A 1 240 ? -5.099 20.453 25.677 1.00 88.12 240 VAL A O 1
ATOM 1833 N N . VAL A 1 241 ? -5.908 19.383 27.492 1.00 91.06 241 VAL A N 1
ATOM 1834 C CA . VAL A 1 241 ? -4.670 18.668 27.831 1.00 91.06 241 VAL A CA 1
ATOM 1835 C C . VAL A 1 241 ? -4.387 17.573 26.804 1.00 91.06 241 VAL A C 1
ATOM 1837 O O . VAL A 1 241 ? -3.294 17.555 26.242 1.00 91.06 241 VAL A O 1
ATOM 1840 N N . CYS A 1 242 ? -5.383 16.739 26.493 1.00 88.12 242 CYS A N 1
ATOM 1841 C CA . CYS A 1 242 ? -5.323 15.706 25.456 1.00 88.12 242 CYS A CA 1
ATOM 1842 C C . CYS A 1 242 ? -4.829 16.288 24.123 1.00 88.12 242 CYS A C 1
ATOM 1844 O O . CYS A 1 242 ? -3.795 15.866 23.613 1.00 88.12 242 CYS A O 1
ATOM 1846 N N . VAL A 1 243 ? -5.470 17.351 23.622 1.00 84.69 243 VAL A N 1
ATOM 1847 C CA . VAL A 1 243 ? -5.092 18.028 22.368 1.00 84.69 243 VAL A CA 1
ATOM 1848 C C . VAL A 1 243 ? -3.622 18.444 22.352 1.00 84.69 243 VAL A C 1
ATOM 1850 O O . VAL A 1 243 ? -2.953 18.342 21.315 1.00 84.69 243 VAL A O 1
ATOM 1853 N N . GLU A 1 244 ? -3.125 18.969 23.471 1.00 89.00 244 GLU A N 1
ATOM 1854 C CA . GLU A 1 244 ? -1.745 19.422 23.583 1.00 89.00 244 GLU A CA 1
ATOM 1855 C C . GLU A 1 244 ? -0.765 18.246 23.637 1.00 89.00 244 GLU A C 1
ATOM 1857 O O . GLU A 1 244 ? 0.238 18.262 22.922 1.00 89.00 244 GLU A O 1
ATOM 1862 N N . MET A 1 245 ? -1.086 17.185 24.378 1.00 89.75 245 MET A N 1
ATOM 1863 C CA . MET A 1 245 ? -0.310 15.944 24.371 1.00 89.75 245 MET A CA 1
ATOM 1864 C C . MET A 1 245 ? -0.263 15.331 22.964 1.00 89.75 245 MET A C 1
ATOM 1866 O O . MET A 1 245 ? 0.825 14.999 22.484 1.00 89.75 245 MET A O 1
ATOM 1870 N N . SER A 1 246 ? -1.379 15.312 22.221 1.00 86.06 246 SER A N 1
ATOM 1871 C CA . SER A 1 246 ? -1.385 14.801 20.843 1.00 86.06 246 SER A CA 1
ATOM 1872 C C . SER A 1 246 ? -0.489 15.645 19.938 1.00 86.06 246 SER A C 1
ATOM 1874 O O . SER A 1 246 ? 0.154 15.131 19.024 1.00 86.06 246 SER A O 1
ATOM 1876 N N . ARG A 1 247 ? -0.419 16.971 20.149 1.00 86.19 247 ARG A N 1
ATOM 1877 C CA . ARG A 1 247 ? 0.529 17.830 19.412 1.00 86.19 247 ARG A CA 1
ATOM 1878 C C . ARG A 1 247 ? 1.974 17.476 19.741 1.00 86.19 247 ARG A C 1
ATOM 1880 O O . ARG A 1 247 ? 2.790 17.453 18.821 1.00 86.19 247 ARG A O 1
ATOM 1887 N N . GLN A 1 248 ? 2.285 17.190 21.001 1.00 89.25 248 GLN A N 1
ATOM 1888 C CA . GLN A 1 248 ? 3.633 16.821 21.430 1.00 89.25 248 GLN A CA 1
ATOM 1889 C C . GLN A 1 248 ? 4.067 15.461 20.877 1.00 89.25 248 GLN A C 1
ATOM 1891 O O . GLN A 1 248 ? 5.180 15.371 20.350 1.00 89.25 248 GLN A O 1
ATOM 1896 N N . CYS A 1 249 ? 3.192 14.449 20.915 1.00 87.00 249 CYS A N 1
ATOM 1897 C CA . CYS A 1 249 ? 3.444 13.153 20.281 1.00 87.00 249 CYS A CA 1
ATOM 1898 C C . CYS A 1 249 ? 3.672 13.327 18.772 1.00 87.00 249 CYS A C 1
ATOM 1900 O O . CYS A 1 249 ? 4.699 12.906 18.247 1.00 87.00 249 CYS A O 1
ATOM 1902 N N . ARG A 1 250 ? 2.800 14.065 18.069 1.00 83.69 250 ARG A N 1
ATOM 1903 C CA . ARG A 1 250 ? 2.975 14.347 16.630 1.00 83.69 250 ARG A CA 1
ATOM 1904 C C . ARG A 1 250 ? 4.271 15.076 16.291 1.00 83.69 250 ARG A C 1
ATOM 1906 O O . ARG A 1 250 ? 4.829 14.857 15.220 1.00 83.69 250 ARG A O 1
ATOM 1913 N N . ALA A 1 251 ? 4.728 15.974 17.160 1.00 86.94 251 ALA A N 1
ATOM 1914 C CA . ALA A 1 251 ? 5.994 16.671 16.970 1.00 86.94 251 ALA A CA 1
ATOM 1915 C C . ALA A 1 251 ? 7.204 15.743 17.178 1.00 86.94 251 ALA A C 1
ATOM 1917 O O . ALA A 1 251 ? 8.276 16.019 16.642 1.00 86.94 251 ALA A O 1
ATOM 1918 N N . ASN A 1 252 ? 7.035 14.645 17.924 1.00 85.75 252 ASN A N 1
ATOM 1919 C CA . ASN A 1 252 ? 8.095 13.712 18.297 1.00 85.75 252 ASN A CA 1
ATOM 1920 C C . ASN A 1 252 ? 7.634 12.244 18.177 1.00 85.75 252 ASN A C 1
ATOM 1922 O O . ASN A 1 252 ? 7.706 11.511 19.162 1.00 85.75 252 ASN A O 1
ATOM 1926 N N . PRO A 1 253 ? 7.206 11.772 16.991 1.00 78.50 253 PRO A N 1
ATOM 1927 C CA . PRO A 1 253 ? 6.544 10.470 16.855 1.00 78.50 253 PRO A CA 1
ATOM 1928 C C . PRO A 1 253 ? 7.476 9.285 17.138 1.00 78.50 253 PRO A C 1
ATOM 1930 O O . PRO A 1 253 ? 7.037 8.213 17.518 1.00 78.50 253 PRO A O 1
ATOM 1933 N N . ALA A 1 254 ? 8.791 9.484 17.015 1.00 80.56 254 ALA A N 1
ATOM 1934 C CA . ALA A 1 254 ? 9.781 8.475 17.392 1.00 80.56 254 ALA A CA 1
ATOM 1935 C C . ALA A 1 254 ? 9.935 8.311 18.917 1.00 80.56 254 ALA A C 1
ATOM 1937 O O . ALA A 1 254 ? 10.615 7.390 19.367 1.00 80.56 254 ALA A O 1
ATOM 1938 N N . ASN A 1 255 ? 9.363 9.218 19.714 1.00 85.38 255 ASN A N 1
ATOM 1939 C CA . ASN A 1 255 ? 9.373 9.129 21.163 1.00 85.38 255 ASN A CA 1
ATOM 1940 C C . ASN A 1 255 ? 8.085 8.463 21.653 1.00 85.38 255 ASN A C 1
ATOM 1942 O O . ASN A 1 255 ? 7.148 9.136 22.084 1.00 85.38 255 ASN A O 1
ATOM 1946 N N . GLY A 1 256 ? 8.074 7.130 21.598 1.00 82.56 256 GLY A N 1
ATOM 1947 C CA . GLY A 1 256 ? 6.900 6.331 21.933 1.00 82.56 256 GLY A CA 1
ATOM 1948 C C . GLY A 1 256 ? 6.325 6.596 23.322 1.00 82.56 256 GLY A C 1
ATOM 1949 O O . GLY A 1 256 ? 5.118 6.498 23.484 1.00 82.56 256 GLY A O 1
ATOM 1950 N N . SER A 1 257 ? 7.129 7.011 24.310 1.00 88.19 257 SER A N 1
ATOM 1951 C CA . SER A 1 257 ? 6.595 7.310 25.646 1.00 88.19 257 SER A CA 1
ATOM 1952 C C . SER A 1 257 ? 5.641 8.505 25.638 1.00 88.19 257 SER A C 1
ATOM 1954 O O . SER A 1 257 ? 4.606 8.442 26.277 1.00 88.19 257 SER A O 1
ATOM 1956 N N . ILE A 1 258 ? 5.931 9.560 24.864 1.00 88.81 258 ILE A N 1
ATOM 1957 C CA . ILE A 1 258 ? 5.043 10.736 24.766 1.00 88.81 258 ILE A CA 1
ATOM 1958 C C . ILE A 1 258 ? 3.696 10.343 24.145 1.00 88.81 258 ILE A C 1
ATOM 1960 O O . ILE A 1 258 ? 2.661 10.881 24.521 1.00 88.81 258 ILE A O 1
ATOM 1964 N N . CYS A 1 259 ? 3.715 9.418 23.188 1.00 87.31 259 CYS A N 1
ATOM 1965 C CA . CYS A 1 259 ? 2.517 8.939 22.506 1.00 87.31 259 CYS A CA 1
ATOM 1966 C C . CYS A 1 259 ? 1.711 7.948 23.354 1.00 87.31 259 CYS A C 1
ATOM 1968 O O . CYS A 1 259 ? 0.489 8.010 23.361 1.00 87.31 259 CYS A O 1
ATOM 1970 N N . MET A 1 260 ? 2.389 7.092 24.122 1.00 87.31 260 MET A N 1
ATOM 1971 C CA . MET A 1 260 ? 1.746 6.224 25.111 1.00 87.31 260 MET A CA 1
ATOM 1972 C C . MET A 1 260 ? 1.083 7.040 26.226 1.00 87.31 260 MET A C 1
ATOM 1974 O O . MET A 1 260 ? -0.077 6.787 26.532 1.00 87.31 260 MET A O 1
ATOM 1978 N N . ASP A 1 261 ? 1.781 8.037 26.786 1.00 91.31 261 ASP A N 1
ATOM 1979 C CA . ASP A 1 261 ? 1.234 8.913 27.833 1.00 91.31 261 ASP A CA 1
ATOM 1980 C C . ASP A 1 261 ? -0.005 9.671 27.324 1.00 91.31 261 ASP A C 1
ATOM 1982 O O . ASP A 1 261 ? -0.975 9.880 28.052 1.00 91.31 261 ASP A O 1
ATOM 1986 N N . GLU A 1 262 ? 0.027 10.098 26.059 1.00 90.38 262 GLU A N 1
ATOM 1987 C CA . GLU A 1 262 ? -1.089 10.768 25.398 1.00 90.38 262 GLU A CA 1
ATOM 1988 C C . GLU A 1 262 ? -2.298 9.860 25.201 1.00 90.38 262 GLU A C 1
ATOM 1990 O O . GLU A 1 262 ? -3.406 10.277 25.538 1.00 90.38 262 GLU A O 1
ATOM 1995 N N . GLU A 1 263 ? -2.099 8.644 24.694 1.00 88.50 263 GLU A N 1
ATOM 1996 C CA . GLU A 1 263 ? -3.178 7.671 24.521 1.00 88.50 263 GLU A CA 1
ATOM 1997 C C . GLU A 1 263 ? -3.781 7.300 25.872 1.00 88.50 263 GLU A C 1
ATOM 1999 O O . GLU A 1 263 ? -4.997 7.339 26.023 1.00 88.50 263 GLU A O 1
ATOM 2004 N N . GLU A 1 264 ? -2.949 7.005 26.875 1.00 89.88 264 GLU A N 1
ATOM 2005 C CA . GLU A 1 264 ? -3.405 6.653 28.220 1.00 89.88 264 GLU A CA 1
ATOM 2006 C C . GLU A 1 264 ? -4.255 7.777 28.818 1.00 89.88 264 GLU A C 1
ATOM 2008 O O . GLU A 1 264 ? -5.390 7.540 29.235 1.00 89.88 264 GLU A O 1
ATOM 2013 N N . PHE A 1 265 ? -3.756 9.016 28.786 1.00 92.44 265 PHE A N 1
ATOM 2014 C CA . PHE A 1 265 ? -4.497 10.165 29.294 1.00 92.44 265 PHE A CA 1
ATOM 2015 C C . PHE A 1 265 ? -5.810 10.378 28.529 1.00 92.44 265 PHE A C 1
ATOM 2017 O O . PHE A 1 265 ? -6.868 10.582 29.129 1.00 92.44 265 PHE A O 1
ATOM 2024 N N . SER A 1 266 ? -5.765 10.333 27.199 1.00 89.25 266 SER A N 1
ATOM 2025 C CA . SER A 1 266 ? -6.928 10.609 26.355 1.00 89.25 266 SER A CA 1
ATOM 2026 C C . SER A 1 266 ? -7.995 9.535 26.520 1.00 89.25 266 SER A C 1
ATOM 2028 O O . SER A 1 266 ? -9.162 9.864 26.738 1.00 89.25 266 SER A O 1
ATOM 2030 N N . PHE A 1 267 ? -7.591 8.267 26.514 1.00 87.44 267 PHE A N 1
ATOM 2031 C CA . PHE A 1 267 ? -8.449 7.120 26.767 1.00 87.44 267 PHE A CA 1
ATOM 2032 C C . PHE A 1 267 ? -9.081 7.193 28.162 1.00 87.44 267 PHE A C 1
ATOM 2034 O O . PHE A 1 267 ? -10.302 7.071 28.294 1.00 87.44 267 PHE A O 1
ATOM 2041 N N . GLU A 1 268 ? -8.284 7.470 29.199 1.00 90.62 268 GLU A N 1
ATOM 2042 C CA . GLU A 1 268 ? -8.766 7.558 30.579 1.00 90.62 268 GLU A CA 1
ATOM 2043 C C . GLU A 1 268 ? -9.780 8.691 30.762 1.00 90.62 268 GLU A C 1
ATOM 2045 O O . GLU A 1 268 ? -10.808 8.510 31.415 1.00 90.62 268 GLU A O 1
ATOM 2050 N N . LYS A 1 269 ? -9.513 9.870 30.192 1.00 90.81 269 LYS A N 1
ATOM 2051 C CA . LYS A 1 269 ? -10.359 11.049 30.413 1.00 90.81 269 LYS A CA 1
ATOM 2052 C C . LYS A 1 269 ? -11.553 11.145 29.476 1.00 90.81 269 LYS A C 1
ATOM 2054 O O . LYS A 1 269 ? -12.548 11.758 29.855 1.00 90.81 269 LYS A O 1
ATOM 2059 N N . HIS A 1 270 ? -11.492 10.533 28.294 1.00 86.31 270 HIS A N 1
ATOM 2060 C CA . HIS A 1 270 ? -12.543 10.666 27.285 1.00 86.31 270 HIS A CA 1
ATOM 2061 C C . HIS A 1 270 ? -13.325 9.380 27.048 1.00 86.31 270 HIS A C 1
ATOM 2063 O O . HIS A 1 270 ? -14.539 9.470 26.939 1.00 86.31 270 HIS A O 1
ATOM 2069 N N . LEU A 1 271 ? -12.693 8.201 27.003 1.00 84.69 271 LEU A N 1
ATOM 2070 C CA . LEU A 1 271 ? -13.389 6.942 26.694 1.00 84.69 271 LEU A CA 1
ATOM 2071 C C . LEU A 1 271 ? -13.845 6.181 27.939 1.00 84.69 271 LEU A C 1
ATOM 2073 O O . LEU A 1 271 ? -14.980 5.709 27.975 1.00 84.69 271 LEU A O 1
ATOM 2077 N N . LEU A 1 272 ? -13.035 6.105 29.001 1.00 86.94 272 LEU A N 1
ATOM 2078 C CA . LEU A 1 272 ? -13.467 5.416 30.225 1.00 86.94 272 LEU A CA 1
ATOM 2079 C C . LEU A 1 272 ? -14.781 5.965 30.817 1.00 86.94 272 LEU A C 1
ATOM 2081 O O . LEU A 1 272 ? -15.587 5.152 31.272 1.00 86.94 272 LEU A O 1
ATOM 2085 N N . PRO A 1 273 ? -15.082 7.281 30.795 1.00 87.25 273 PRO A N 1
ATOM 2086 C CA . PRO A 1 273 ? -16.380 7.774 31.255 1.00 87.25 273 PRO A CA 1
ATOM 2087 C C . PRO A 1 273 ? -17.569 7.266 30.425 1.00 87.25 273 PRO A C 1
ATOM 2089 O O . PRO A 1 273 ? -18.657 7.103 30.975 1.00 87.25 273 PRO A O 1
ATOM 2092 N N . TYR A 1 274 ? -17.376 6.987 29.131 1.00 80.88 274 TYR A N 1
ATOM 2093 C CA . TYR A 1 274 ? -18.405 6.384 28.273 1.00 80.88 274 TYR A CA 1
ATOM 2094 C C . TYR A 1 274 ? -18.661 4.936 28.676 1.00 80.88 274 TYR A C 1
ATOM 2096 O O . TYR A 1 274 ? -19.806 4.532 28.887 1.00 80.88 274 TYR A O 1
ATOM 2104 N N . PHE A 1 275 ? -17.579 4.180 28.845 1.00 84.50 275 PHE A N 1
ATOM 2105 C CA . PHE A 1 275 ? -17.622 2.794 29.290 1.00 84.50 275 PHE A CA 1
ATOM 2106 C C . PHE A 1 275 ? -18.260 2.652 30.669 1.00 84.50 275 PHE A C 1
ATOM 2108 O O . PHE A 1 275 ? -19.133 1.811 30.869 1.00 84.50 275 PHE A O 1
ATOM 2115 N N . ALA A 1 276 ? -17.906 3.535 31.604 1.00 88.19 276 ALA A N 1
ATOM 2116 C CA . ALA A 1 276 ? -18.493 3.570 32.939 1.00 88.19 276 ALA A CA 1
ATOM 2117 C C . ALA A 1 276 ? -20.002 3.863 32.924 1.00 88.19 276 ALA A C 1
ATOM 2119 O O . ALA A 1 276 ? -20.711 3.493 33.860 1.00 88.19 276 ALA A O 1
ATOM 2120 N N . ALA A 1 277 ? -20.509 4.508 31.872 1.00 88.19 277 ALA A N 1
ATOM 2121 C CA . ALA A 1 277 ? -21.934 4.736 31.700 1.00 88.19 277 ALA A CA 1
ATOM 2122 C C . ALA A 1 277 ? -22.687 3.558 31.053 1.00 88.19 277 ALA A C 1
ATOM 2124 O O . ALA A 1 277 ? -23.901 3.656 30.851 1.00 88.19 277 ALA A O 1
ATOM 2125 N N . GLY A 1 278 ? -21.994 2.462 30.724 1.00 89.31 278 GLY A N 1
ATOM 2126 C CA . GLY A 1 278 ? -22.585 1.260 30.134 1.00 89.31 278 GLY A CA 1
ATOM 2127 C C . GLY A 1 278 ? -23.153 1.493 28.736 1.00 89.31 278 GLY A C 1
ATOM 2128 O O . GLY A 1 278 ? -24.179 0.911 28.380 1.00 89.31 278 GLY A O 1
ATOM 2129 N N . ARG A 1 279 ? -22.546 2.399 27.962 1.00 87.94 279 ARG A N 1
ATOM 2130 C CA . ARG A 1 279 ? -22.935 2.695 26.577 1.00 87.94 279 ARG A CA 1
ATOM 2131 C C . ARG A 1 279 ? -21.964 2.058 25.600 1.00 87.94 279 ARG A C 1
ATOM 2133 O O . ARG A 1 279 ? -20.763 2.020 25.858 1.00 87.94 279 ARG A O 1
ATOM 2140 N N . ASN A 1 280 ? -22.496 1.583 24.480 1.00 87.12 280 ASN A N 1
ATOM 2141 C CA . ASN A 1 280 ?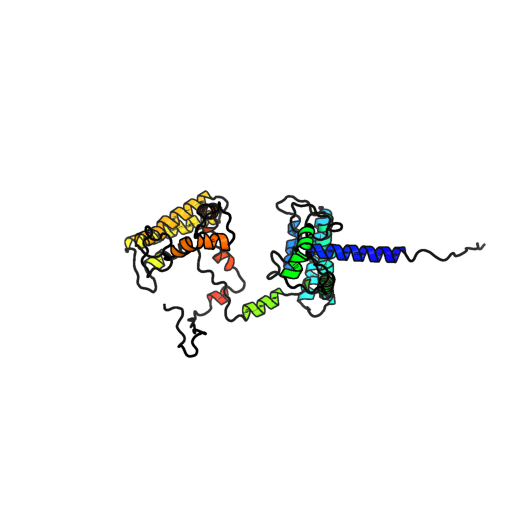 -21.690 1.074 23.384 1.00 87.12 280 ASN A CA 1
ATOM 2142 C C . ASN A 1 280 ? -20.908 2.249 22.741 1.00 87.12 280 ASN A C 1
ATOM 2144 O O . ASN A 1 280 ? -21.527 3.246 22.357 1.00 87.12 280 ASN A O 1
ATOM 2148 N N . PRO A 1 281 ? -19.563 2.184 22.649 1.00 82.44 281 PRO A N 1
ATOM 2149 C CA . PRO A 1 281 ? -18.746 3.246 22.053 1.00 82.44 281 PRO A CA 1
ATOM 2150 C C . PRO A 1 281 ? -18.977 3.412 20.543 1.00 82.44 281 PRO A C 1
ATOM 2152 O O . PRO A 1 281 ? -18.639 4.459 19.993 1.00 82.44 281 PRO A O 1
ATOM 2155 N N . TYR A 1 282 ? -19.541 2.400 19.878 1.00 84.25 282 TYR A N 1
ATOM 2156 C CA . TYR A 1 282 ? -19.825 2.392 18.444 1.00 84.25 282 TYR A CA 1
ATOM 2157 C C . TYR A 1 282 ? -21.247 2.883 18.133 1.00 84.25 282 TYR A C 1
ATOM 2159 O O . TYR A 1 282 ? -21.475 3.496 17.089 1.00 84.25 282 TYR A O 1
ATOM 2167 N N . ASP A 1 283 ? -22.187 2.696 19.067 1.00 86.38 283 ASP A N 1
ATOM 2168 C CA . ASP A 1 283 ? -23.548 3.236 19.004 1.00 86.38 283 ASP A CA 1
ATOM 2169 C C . ASP A 1 283 ? -24.057 3.639 20.396 1.00 86.38 283 ASP A C 1
ATOM 2171 O O . ASP A 1 283 ? -24.543 2.818 21.172 1.00 86.38 283 ASP A O 1
ATOM 2175 N N . ILE A 1 284 ? -24.038 4.938 20.705 1.00 85.50 284 ILE A N 1
ATOM 2176 C CA . ILE A 1 284 ? -24.435 5.445 22.030 1.00 85.50 284 ILE A CA 1
ATOM 2177 C C . ILE A 1 284 ? -25.900 5.158 22.413 1.00 85.50 284 ILE A C 1
ATOM 2179 O O . ILE A 1 284 ? -26.287 5.354 23.571 1.00 85.50 284 ILE A O 1
ATOM 2183 N N . ARG A 1 285 ? -26.738 4.730 21.460 1.00 86.31 285 ARG A N 1
ATOM 2184 C CA . ARG A 1 285 ? -28.125 4.318 21.718 1.00 86.31 285 ARG A CA 1
ATOM 2185 C C . ARG A 1 285 ? -28.188 2.954 22.390 1.00 86.31 285 ARG A C 1
ATOM 2187 O O . ARG A 1 285 ? -29.140 2.683 23.127 1.00 86.31 285 ARG A O 1
ATOM 2194 N N . GLU A 1 286 ? -27.181 2.121 22.171 1.00 89.00 286 GLU A N 1
ATOM 2195 C CA . GLU A 1 286 ? -27.133 0.757 22.666 1.00 89.00 286 GLU A CA 1
ATOM 2196 C C . GLU A 1 286 ? -26.398 0.671 24.013 1.00 89.00 286 GLU A C 1
ATOM 2198 O O . GLU A 1 286 ? -25.454 1.426 24.284 1.00 89.00 286 GLU A O 1
ATOM 2203 N N . PRO A 1 287 ? -26.852 -0.208 24.923 1.00 90.25 287 PRO A N 1
ATOM 2204 C CA . PRO A 1 287 ? -26.086 -0.527 26.115 1.00 90.25 287 PRO A CA 1
ATOM 2205 C C . PRO A 1 287 ? -24.887 -1.411 25.752 1.00 90.25 287 PRO A C 1
ATOM 2207 O O . PRO A 1 287 ? -24.962 -2.211 24.824 1.00 90.25 287 PRO A O 1
ATOM 2210 N N . CYS A 1 288 ? -23.815 -1.321 26.531 1.00 89.69 288 CYS A N 1
ATOM 2211 C CA . CYS A 1 288 ? -22.724 -2.285 26.481 1.00 89.69 288 CYS A CA 1
ATOM 2212 C C . CYS A 1 288 ? -22.298 -2.690 27.890 1.00 89.69 288 CYS A C 1
ATOM 2214 O O . CYS A 1 288 ? -22.100 -1.840 28.760 1.00 89.69 288 CYS A O 1
ATOM 2216 N N . ASP A 1 289 ? -22.156 -3.99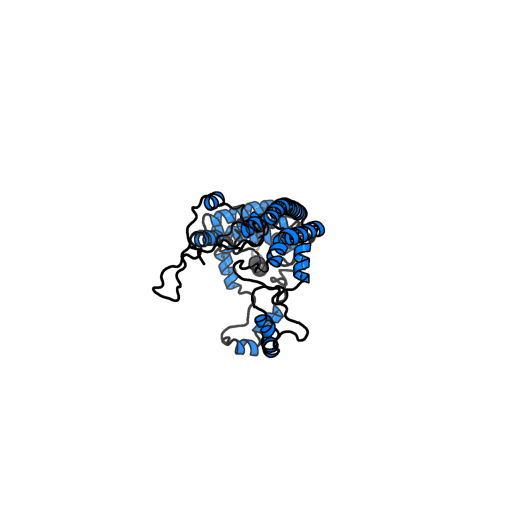6 28.089 1.00 89.00 289 ASP A N 1
ATOM 2217 C CA . ASP A 1 289 ? -21.538 -4.590 29.265 1.00 89.00 289 ASP A CA 1
ATOM 2218 C C . ASP A 1 289 ? -20.171 -5.136 28.852 1.00 89.00 289 ASP A C 1
ATOM 2220 O O . ASP A 1 289 ? -20.081 -6.211 28.264 1.00 89.00 289 ASP A O 1
ATOM 2224 N N . LEU A 1 290 ? -19.113 -4.384 29.151 1.00 84.81 290 LEU A N 1
ATOM 2225 C CA . LEU A 1 290 ? -17.747 -4.733 28.760 1.00 84.81 290 LEU A CA 1
ATOM 2226 C C . LEU A 1 290 ? -17.218 -6.001 29.438 1.00 84.81 290 LEU A C 1
ATOM 2228 O O . LEU A 1 290 ? -16.233 -6.566 28.966 1.00 84.81 290 LEU A O 1
ATOM 2232 N N . GLU A 1 291 ? -17.827 -6.449 30.541 1.00 85.38 291 GLU A N 1
ATOM 2233 C CA . GLU A 1 291 ? -17.445 -7.720 31.164 1.00 85.38 291 GLU A CA 1
ATOM 2234 C C . GLU A 1 291 ? -18.012 -8.907 30.378 1.00 85.38 291 GLU A C 1
ATOM 2236 O O . GLU A 1 291 ? -17.345 -9.935 30.236 1.00 85.38 291 GLU A O 1
ATOM 2241 N N . ALA A 1 292 ? -19.233 -8.766 29.857 1.00 84.69 292 ALA A N 1
ATOM 2242 C CA . ALA A 1 292 ? -19.899 -9.797 29.067 1.00 84.69 292 ALA A CA 1
ATOM 2243 C C . ALA A 1 292 ? -19.493 -9.771 27.583 1.00 84.69 292 ALA A C 1
ATOM 2245 O O . ALA A 1 292 ? -19.381 -10.827 26.957 1.00 84.69 292 ALA A O 1
ATOM 2246 N N . ASP A 1 293 ? -19.281 -8.578 27.029 1.00 84.31 293 ASP A N 1
ATOM 2247 C CA . ASP A 1 293 ? -18.927 -8.325 25.636 1.00 84.31 293 ASP A CA 1
ATOM 2248 C C . ASP A 1 293 ? -17.929 -7.154 25.542 1.00 84.31 293 ASP A C 1
ATOM 2250 O O . ASP A 1 293 ? -18.328 -5.998 25.375 1.00 84.31 293 ASP A O 1
ATOM 2254 N N . PRO A 1 294 ? -16.615 -7.434 25.630 1.00 82.44 294 PRO A N 1
ATOM 2255 C CA . PRO A 1 294 ? -15.572 -6.407 25.612 1.00 82.44 294 PRO A CA 1
ATOM 2256 C C . PRO A 1 294 ? -15.536 -5.546 24.344 1.00 82.44 294 PRO A C 1
ATOM 2258 O O . PRO A 1 294 ? -14.876 -4.509 24.340 1.00 82.44 294 PRO A O 1
ATOM 2261 N N . LEU A 1 295 ? -16.191 -5.988 23.266 1.00 82.62 295 LEU A N 1
ATOM 2262 C CA . LEU A 1 295 ? -16.227 -5.290 21.984 1.00 82.62 295 LEU A CA 1
ATOM 2263 C C . LEU A 1 295 ? -17.583 -4.657 21.692 1.00 82.62 295 LEU A C 1
ATOM 2265 O O . LEU A 1 295 ? -17.686 -3.959 20.701 1.00 82.62 295 LEU A O 1
ATOM 2269 N N . CYS A 1 296 ? -18.603 -4.855 22.526 1.00 85.88 296 CYS A N 1
ATOM 2270 C CA . CYS A 1 296 ? -19.919 -4.234 22.359 1.00 85.88 296 CYS A CA 1
ATOM 2271 C C . CYS A 1 296 ? -20.611 -4.487 20.999 1.00 85.88 296 CYS A C 1
ATOM 2273 O O . CYS A 1 296 ? -21.464 -3.699 20.606 1.00 85.88 296 CYS A O 1
ATOM 2275 N N . GLU A 1 297 ? -20.266 -5.547 20.268 1.00 84.56 297 GLU A N 1
ATOM 2276 C CA . GLU A 1 297 ? -20.793 -5.823 18.914 1.00 84.56 297 GLU A CA 1
ATOM 2277 C C . GLU A 1 297 ? -21.608 -7.132 18.862 1.00 84.56 297 GLU A C 1
ATOM 2279 O O . GLU A 1 297 ? -22.219 -7.469 17.852 1.00 84.56 297 GLU A O 1
ATOM 2284 N N . GLY A 1 298 ? -21.643 -7.918 19.946 1.00 79.94 298 GLY A N 1
ATOM 2285 C CA . GLY A 1 298 ? -22.314 -9.223 19.975 1.00 79.94 298 GLY A CA 1
ATOM 2286 C C . GLY A 1 298 ? -21.604 -10.310 19.152 1.00 79.94 298 GLY A C 1
ATOM 2287 O O . GLY A 1 298 ? -22.160 -11.385 18.890 1.00 79.94 298 GLY A O 1
ATOM 2288 N N . ASP A 1 299 ? -20.350 -10.073 18.771 1.00 76.50 299 ASP A N 1
ATOM 2289 C CA . ASP A 1 299 ? -19.607 -10.855 17.778 1.00 76.50 299 ASP A CA 1
ATOM 2290 C C . ASP A 1 299 ? -18.869 -12.084 18.333 1.00 76.50 299 ASP A C 1
ATOM 2292 O O . ASP A 1 299 ? -18.109 -12.753 17.628 1.00 76.50 299 ASP A O 1
ATOM 2296 N N . THR A 1 300 ? -19.150 -12.480 19.576 1.00 78.12 300 THR A N 1
ATOM 2297 C CA . THR A 1 300 ? -18.570 -13.691 20.198 1.00 78.12 300 THR A CA 1
ATOM 2298 C C . THR A 1 300 ? -18.831 -14.971 19.386 1.00 78.12 300 THR A C 1
ATOM 2300 O O . THR A 1 300 ? -18.064 -15.937 19.435 1.00 78.12 300 THR A O 1
ATOM 2303 N N . HIS A 1 301 ? -19.887 -14.976 18.571 1.00 85.62 301 HIS A N 1
ATOM 2304 C CA . HIS A 1 301 ? -20.219 -16.069 17.665 1.00 85.62 301 HIS A CA 1
ATOM 2305 C C . HIS A 1 301 ? -19.246 -16.197 16.474 1.00 85.62 301 HIS A C 1
ATOM 2307 O O . HIS A 1 301 ? -19.013 -17.317 16.007 1.00 85.62 301 HIS A O 1
ATOM 2313 N N . LEU A 1 302 ? -18.644 -15.095 16.001 1.00 88.06 302 LEU A N 1
ATOM 2314 C CA . LEU A 1 302 ? -17.630 -15.114 14.940 1.00 88.06 302 LEU A CA 1
ATOM 2315 C C . LEU A 1 302 ? -16.354 -15.797 15.420 1.00 88.06 302 LEU A C 1
ATOM 2317 O O . LEU A 1 302 ? -15.808 -16.648 14.716 1.00 88.06 302 LEU A O 1
ATOM 2321 N N . GLU A 1 303 ? -15.919 -15.482 16.640 1.00 86.25 303 GLU A N 1
ATOM 2322 C CA . GLU A 1 303 ? -14.767 -16.128 17.264 1.00 86.25 303 GLU A CA 1
ATOM 2323 C C . GLU A 1 303 ? -14.978 -17.634 17.403 1.00 86.25 303 GLU A C 1
ATOM 2325 O O . GLU A 1 303 ? -14.120 -18.428 17.004 1.00 86.25 303 GLU A O 1
ATOM 2330 N N . ALA A 1 304 ? -16.148 -18.040 17.901 1.00 89.31 304 ALA A N 1
ATOM 2331 C CA . ALA A 1 304 ? -16.508 -19.447 18.026 1.00 89.31 304 ALA A CA 1
ATOM 2332 C C . ALA A 1 304 ? -16.519 -20.159 16.661 1.00 89.31 304 ALA A C 1
ATOM 2334 O O . ALA A 1 304 ? -16.003 -21.273 16.535 1.00 89.31 304 ALA A O 1
ATOM 2335 N N . PHE A 1 305 ? -17.065 -19.513 15.626 1.00 93.50 305 PHE A N 1
ATOM 2336 C CA . PHE A 1 305 ? -17.101 -20.056 14.270 1.00 93.50 305 PHE A CA 1
ATOM 2337 C C . PHE A 1 305 ? -15.695 -20.210 13.676 1.00 93.50 305 PHE A C 1
ATOM 2339 O O . PHE A 1 305 ? -15.334 -21.295 13.218 1.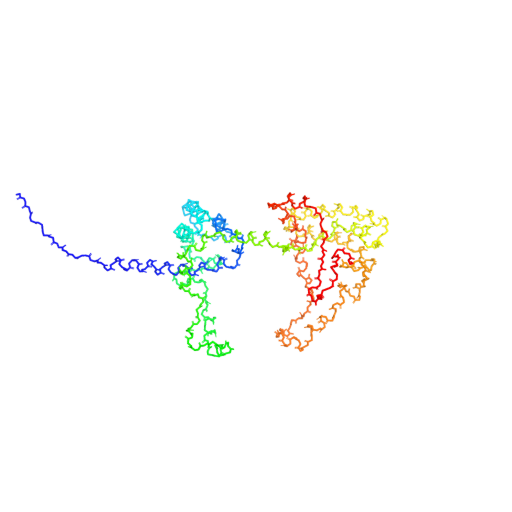00 93.50 305 PHE A O 1
ATOM 2346 N N . LEU A 1 306 ? -14.873 -19.159 13.724 1.00 93.62 306 LEU A N 1
ATOM 2347 C CA . LEU A 1 306 ? -13.513 -19.161 13.173 1.00 93.62 306 LEU A CA 1
ATOM 2348 C C . LEU A 1 306 ? -12.564 -20.072 13.961 1.00 93.62 306 LEU A C 1
ATOM 2350 O O . LEU A 1 306 ? -11.601 -20.602 13.401 1.00 93.62 306 LEU A O 1
ATOM 2354 N N . SER A 1 307 ? -12.875 -20.328 15.231 1.00 92.62 307 SER A N 1
ATOM 2355 C CA . SER A 1 307 ? -12.151 -21.272 16.080 1.00 92.62 307 SER A CA 1
ATOM 2356 C C . SER A 1 307 ? -12.586 -22.729 15.901 1.00 92.62 307 SER A C 1
ATOM 2358 O O . SER A 1 307 ? -11.870 -23.627 16.346 1.00 92.62 307 SER A O 1
ATOM 2360 N N . ALA A 1 308 ? -13.707 -23.009 15.231 1.00 94.44 308 ALA A N 1
ATOM 2361 C CA . ALA A 1 308 ? -14.200 -24.372 15.068 1.00 94.44 308 ALA A CA 1
ATOM 2362 C C . ALA A 1 308 ? -13.275 -25.227 14.178 1.00 94.44 308 ALA A C 1
ATOM 2364 O O . ALA A 1 308 ? -12.904 -24.837 13.069 1.00 94.44 308 ALA A O 1
ATOM 2365 N N . ASP A 1 309 ? -12.969 -26.456 14.609 1.00 94.69 309 ASP A N 1
ATOM 2366 C CA . ASP A 1 309 ? -12.027 -27.361 13.923 1.00 94.69 309 ASP A CA 1
ATOM 2367 C C . ASP A 1 309 ? -12.349 -27.604 12.446 1.00 94.69 309 ASP A C 1
ATOM 2369 O O . ASP A 1 309 ? -11.457 -27.777 11.614 1.00 94.69 309 ASP A O 1
ATOM 2373 N N . HIS A 1 310 ? -13.634 -27.681 12.099 1.00 95.75 310 HIS A N 1
ATOM 2374 C CA . HIS A 1 310 ? -14.044 -27.896 10.715 1.00 95.75 310 HIS A CA 1
ATOM 2375 C C . HIS A 1 310 ? -13.762 -26.663 9.844 1.00 95.75 310 HIS A C 1
ATOM 2377 O O . HIS A 1 310 ? -13.256 -26.827 8.736 1.00 95.75 310 HIS A O 1
ATOM 2383 N N . VAL A 1 311 ? -13.995 -25.451 10.360 1.00 96.81 311 VAL A N 1
ATOM 2384 C CA . VAL A 1 311 ? -13.683 -24.185 9.677 1.00 96.81 311 VAL A CA 1
ATOM 2385 C C . VAL A 1 311 ? -12.175 -24.029 9.528 1.00 96.81 311 VAL A C 1
ATOM 2387 O O . VAL A 1 311 ? -11.677 -23.785 8.433 1.00 96.81 311 VAL A O 1
ATOM 2390 N N . ARG A 1 312 ? -11.418 -24.276 10.598 1.00 95.50 312 ARG A N 1
ATOM 2391 C CA . ARG A 1 312 ? -9.953 -24.185 10.584 1.00 95.50 312 ARG A CA 1
ATOM 2392 C C . ARG A 1 312 ? -9.311 -25.170 9.615 1.00 95.50 312 ARG A C 1
ATOM 2394 O O . ARG A 1 312 ? -8.380 -24.800 8.905 1.00 95.50 312 ARG A O 1
ATOM 2401 N N . ARG A 1 313 ? -9.820 -26.407 9.542 1.00 94.00 313 ARG A N 1
ATOM 2402 C CA . ARG A 1 313 ? -9.378 -27.397 8.543 1.00 94.00 313 ARG A CA 1
ATOM 2403 C C . ARG A 1 313 ? -9.736 -26.970 7.128 1.00 94.00 313 ARG A C 1
ATOM 2405 O O . ARG A 1 313 ? -8.900 -27.100 6.242 1.00 94.00 313 ARG A O 1
ATOM 2412 N N . TYR A 1 314 ? -10.943 -26.447 6.926 1.00 96.62 314 TYR A N 1
ATOM 2413 C CA . TYR A 1 314 ? -11.383 -25.948 5.626 1.00 96.62 314 TYR A CA 1
ATOM 2414 C C . TYR A 1 314 ? -10.503 -24.791 5.125 1.00 96.62 314 TYR A C 1
ATOM 2416 O O . TYR A 1 314 ? -10.092 -24.787 3.969 1.00 96.62 314 TYR A O 1
ATOM 2424 N N . LEU A 1 315 ? -10.144 -23.860 6.013 1.00 95.75 315 LEU A N 1
ATOM 2425 C CA . LEU A 1 315 ? -9.251 -22.730 5.730 1.00 95.75 315 LEU A CA 1
ATOM 2426 C C . LEU A 1 315 ? -7.755 -23.096 5.763 1.00 95.75 315 LEU A C 1
ATOM 2428 O O . LEU A 1 315 ? -6.912 -22.238 5.514 1.00 95.75 315 LEU A O 1
ATOM 2432 N N . ASN A 1 316 ? -7.417 -24.353 6.069 1.00 95.06 316 ASN A N 1
ATOM 2433 C CA . ASN A 1 316 ? -6.045 -24.844 6.207 1.00 95.06 316 ASN A CA 1
ATOM 2434 C C . ASN A 1 316 ? -5.190 -24.022 7.201 1.00 95.06 316 ASN A C 1
ATOM 2436 O O . ASN A 1 316 ? -4.019 -23.726 6.953 1.00 95.06 316 ASN A O 1
ATOM 2440 N N . VAL A 1 317 ? -5.780 -23.639 8.338 1.00 94.44 317 VAL A N 1
ATOM 2441 C CA . VAL A 1 317 ? -5.089 -22.905 9.409 1.00 94.44 317 VAL A CA 1
ATOM 2442 C C . VAL A 1 317 ? -4.076 -23.820 10.097 1.00 94.44 317 VAL A C 1
ATOM 2444 O O . VAL A 1 317 ? -4.383 -24.958 10.454 1.00 94.44 317 VAL A O 1
ATOM 2447 N N . HIS A 1 318 ? -2.861 -23.315 10.326 1.00 92.31 318 HIS A N 1
ATOM 2448 C CA . HIS A 1 318 ? -1.805 -24.077 10.992 1.00 92.31 318 HIS A CA 1
ATOM 2449 C C . HIS A 1 318 ? -2.241 -24.531 12.408 1.00 92.31 318 HIS A C 1
ATOM 2451 O O . HIS A 1 318 ? -2.724 -23.697 13.179 1.00 92.31 318 HIS A O 1
ATOM 2457 N N . PRO A 1 319 ? -2.015 -25.801 12.815 1.00 86.44 319 PRO A N 1
ATOM 2458 C CA . PRO A 1 319 ? -2.533 -26.350 14.079 1.00 86.44 319 PRO A CA 1
ATOM 2459 C C . PRO A 1 319 ? -2.137 -25.578 15.346 1.00 86.44 319 PRO A C 1
ATOM 2461 O O . PRO A 1 319 ? -2.874 -25.577 16.322 1.00 86.44 319 PRO A O 1
ATOM 2464 N N . GLY A 1 320 ? -0.986 -24.901 15.330 1.00 88.31 320 GLY A N 1
ATOM 2465 C CA . GLY A 1 320 ? -0.485 -24.109 16.461 1.00 88.31 320 GLY A CA 1
ATOM 2466 C C . GLY A 1 320 ? -0.907 -22.635 16.493 1.00 88.31 320 GLY A C 1
ATOM 2467 O O . GLY A 1 320 ? -0.394 -21.894 17.324 1.00 88.31 320 GLY A O 1
ATOM 2468 N N . LYS A 1 321 ? -1.756 -22.164 15.572 1.00 89.62 321 LYS A N 1
ATOM 2469 C CA . LYS A 1 321 ? -2.187 -20.757 15.523 1.00 89.62 321 LYS A CA 1
ATOM 2470 C C . LYS A 1 321 ? -3.597 -20.627 16.060 1.00 89.62 321 LYS A C 1
ATOM 2472 O O . LYS A 1 321 ? -4.470 -21.325 15.571 1.00 89.62 321 LYS A O 1
ATOM 2477 N N . GLN A 1 322 ? -3.827 -19.769 17.043 1.00 88.00 322 GLN A N 1
ATOM 2478 C CA . GLN A 1 322 ? -5.185 -19.446 17.476 1.00 88.00 322 GLN A CA 1
ATOM 2479 C C . GLN A 1 322 ? -5.692 -18.230 16.714 1.00 88.00 322 GLN A C 1
ATOM 2481 O O . GLN A 1 322 ? -4.903 -17.363 16.340 1.00 88.00 322 GLN A O 1
ATOM 2486 N N . TRP A 1 323 ? -6.990 -18.223 16.431 1.00 87.56 323 TRP A N 1
ATOM 2487 C CA . TRP A 1 323 ? -7.650 -17.019 15.961 1.00 87.56 323 TRP A CA 1
ATOM 2488 C C . TRP A 1 323 ? -7.908 -16.118 17.170 1.00 87.56 323 TRP A C 1
ATOM 2490 O O . TRP A 1 323 ? -8.196 -16.623 18.251 1.00 87.56 323 TRP A O 1
ATOM 2500 N N . ALA A 1 324 ? -7.772 -14.814 16.976 1.00 86.12 324 ALA A N 1
ATOM 2501 C CA . ALA A 1 324 ? -8.164 -13.785 17.925 1.00 86.12 324 ALA A CA 1
ATOM 2502 C C . ALA A 1 324 ? -8.720 -12.614 17.112 1.00 86.12 324 ALA A C 1
ATOM 2504 O O . ALA A 1 324 ? -8.236 -12.357 16.004 1.00 86.12 324 ALA A O 1
ATOM 2505 N N . MET A 1 325 ? -9.723 -11.918 17.645 1.00 82.50 325 MET A N 1
ATOM 2506 C CA . MET A 1 325 ? -10.344 -10.797 16.935 1.00 82.50 325 MET A CA 1
ATOM 2507 C C . MET A 1 325 ? -9.398 -9.595 16.824 1.00 82.50 325 MET A C 1
ATOM 2509 O O . MET A 1 325 ? -9.390 -8.902 15.809 1.00 82.50 325 MET A O 1
ATOM 2513 N N . ALA A 1 326 ? -8.555 -9.401 17.840 1.00 84.25 326 ALA A N 1
ATOM 2514 C CA . ALA A 1 326 ? -7.524 -8.376 17.884 1.00 84.25 326 ALA A CA 1
ATOM 2515 C C . ALA A 1 326 ? -6.214 -8.946 18.451 1.00 84.25 326 ALA A C 1
ATOM 2517 O O . ALA A 1 326 ? -6.225 -9.806 19.333 1.00 84.25 326 ALA A O 1
ATOM 2518 N N . ASP A 1 327 ? -5.083 -8.447 17.950 1.00 88.94 327 ASP A N 1
ATOM 2519 C CA . ASP A 1 327 ? -3.754 -8.735 18.492 1.00 88.94 327 ASP A CA 1
ATOM 2520 C C . ASP A 1 327 ? -3.316 -7.562 19.378 1.00 88.94 327 ASP A C 1
ATOM 2522 O O . ASP A 1 327 ? -3.057 -6.457 18.894 1.00 88.94 327 ASP A O 1
ATOM 2526 N N . THR A 1 328 ? -3.255 -7.798 20.690 1.00 86.88 328 THR A N 1
ATOM 2527 C CA . THR A 1 328 ? -2.924 -6.758 21.671 1.00 86.88 328 THR A CA 1
ATOM 2528 C C . THR A 1 328 ? -1.509 -6.223 21.494 1.00 86.88 328 THR A C 1
ATOM 2530 O O . THR A 1 328 ? -1.288 -5.039 21.725 1.00 86.88 328 THR A O 1
ATOM 2533 N N . GLN A 1 329 ? -0.557 -7.064 21.068 1.00 90.25 329 GLN A N 1
ATOM 2534 C CA . GLN A 1 329 ? 0.825 -6.636 20.861 1.00 90.25 329 GLN A CA 1
ATOM 2535 C C . GLN A 1 329 ? 0.906 -5.678 19.680 1.00 90.25 329 GLN A C 1
ATOM 2537 O O . GLN A 1 329 ? 1.529 -4.629 19.793 1.00 90.25 329 GLN A O 1
ATOM 2542 N N . VAL A 1 330 ? 0.224 -6.007 18.580 1.00 90.62 330 VAL A N 1
ATOM 2543 C CA . VAL A 1 330 ? 0.126 -5.098 17.434 1.00 90.62 330 VAL A CA 1
ATOM 2544 C C . VAL A 1 330 ? -0.502 -3.776 17.873 1.00 90.62 330 VAL A C 1
ATOM 2546 O O . VAL A 1 330 ? 0.056 -2.726 17.582 1.00 90.62 330 VAL A O 1
ATOM 2549 N N . GLY A 1 331 ? -1.603 -3.807 18.632 1.00 85.62 331 GLY A N 1
ATOM 2550 C CA . GLY A 1 331 ? -2.214 -2.590 19.178 1.00 85.62 331 GLY A CA 1
ATOM 2551 C C . GLY A 1 331 ? -1.228 -1.735 19.985 1.00 85.62 331 GLY A C 1
ATOM 2552 O O . GLY A 1 331 ? -1.085 -0.544 19.720 1.00 85.62 331 GLY A O 1
ATOM 2553 N N . THR A 1 332 ? -0.488 -2.345 20.916 1.00 85.31 332 THR A N 1
ATOM 2554 C CA . THR A 1 332 ? 0.549 -1.654 21.701 1.00 85.31 332 THR A CA 1
ATOM 2555 C C . THR A 1 332 ? 1.666 -1.088 20.824 1.00 85.31 332 THR A C 1
ATOM 2557 O O . THR A 1 332 ? 2.092 0.042 21.048 1.00 85.31 332 THR A O 1
ATOM 2560 N N . ASP A 1 333 ? 2.121 -1.829 19.814 1.00 86.50 333 ASP A N 1
ATOM 2561 C CA . ASP A 1 333 ? 3.192 -1.386 18.918 1.00 86.50 333 ASP A CA 1
ATOM 2562 C C . ASP A 1 333 ? 2.776 -0.152 18.095 1.00 86.50 333 ASP A C 1
ATOM 2564 O O . ASP A 1 333 ? 3.594 0.744 17.895 1.00 86.50 333 ASP A O 1
ATOM 2568 N N . PHE A 1 334 ? 1.508 -0.071 17.669 1.00 85.94 334 PHE A N 1
ATOM 2569 C CA . PHE A 1 334 ? 0.950 1.095 16.966 1.00 85.94 334 PHE A CA 1
ATOM 2570 C C . PHE A 1 334 ? 0.831 2.336 17.865 1.00 85.94 334 PHE A C 1
ATOM 2572 O O . PHE A 1 334 ? 1.049 3.461 17.414 1.00 85.94 334 PHE A O 1
ATOM 2579 N N . ILE A 1 335 ? 0.500 2.165 19.146 1.00 80.62 335 ILE A N 1
ATOM 2580 C CA . ILE A 1 335 ? 0.483 3.294 20.090 1.00 80.62 335 ILE A CA 1
ATOM 2581 C C . ILE A 1 335 ? 1.924 3.742 20.373 1.00 80.62 335 ILE A C 1
ATOM 2583 O O . ILE A 1 335 ? 2.245 4.929 20.321 1.00 80.62 335 ILE A O 1
ATOM 2587 N N . ALA A 1 336 ? 2.834 2.789 20.589 1.00 80.12 336 ALA A N 1
ATOM 2588 C CA . ALA A 1 336 ? 4.242 3.067 20.848 1.00 80.12 336 ALA A CA 1
ATOM 2589 C C . ALA A 1 336 ? 4.968 3.704 19.647 1.00 80.12 336 ALA A C 1
ATOM 2591 O O . ALA A 1 336 ? 5.958 4.410 19.844 1.00 80.12 336 ALA A O 1
ATOM 2592 N N . SER A 1 337 ? 4.502 3.488 18.412 1.00 80.69 337 SER A N 1
ATOM 2593 C CA . SER A 1 337 ? 4.997 4.190 17.217 1.00 80.69 337 SER A CA 1
ATOM 2594 C C . SER A 1 337 ? 4.404 5.595 17.047 1.00 80.69 337 SER A C 1
ATOM 2596 O O . SER A 1 337 ? 4.845 6.342 16.169 1.00 80.69 337 SER A O 1
ATOM 2598 N N . GLY A 1 338 ? 3.413 5.961 17.868 1.00 75.69 338 GLY A N 1
ATOM 2599 C CA . GLY A 1 338 ? 2.678 7.216 17.771 1.00 75.69 338 GLY A CA 1
ATOM 2600 C C . GLY A 1 338 ? 1.738 7.290 16.574 1.00 75.69 338 GLY A C 1
ATOM 2601 O O . GLY A 1 338 ? 1.398 8.401 16.154 1.00 75.69 338 GLY A O 1
ATOM 2602 N N . ASP A 1 339 ? 1.349 6.145 15.998 1.00 80.50 339 ASP A N 1
ATOM 2603 C CA . ASP A 1 339 ? 0.448 6.091 14.844 1.00 80.50 339 ASP A CA 1
ATOM 2604 C C . ASP A 1 339 ? -0.965 6.565 15.204 1.00 80.50 339 ASP A C 1
ATOM 2606 O O . ASP A 1 339 ? -1.596 7.257 14.403 1.00 80.50 339 ASP A O 1
ATOM 2610 N N . ASN A 1 340 ? -1.435 6.265 16.420 1.00 74.31 340 ASN A N 1
ATOM 2611 C CA . ASN A 1 340 ? -2.735 6.703 16.943 1.00 74.31 340 ASN A CA 1
ATOM 2612 C C . ASN A 1 340 ? -2.876 8.239 16.920 1.00 74.31 340 ASN A C 1
ATOM 2614 O O . ASN A 1 340 ? -3.908 8.761 16.511 1.00 74.31 340 ASN A O 1
ATOM 2618 N N . ALA A 1 341 ? -1.819 8.978 17.265 1.00 71.75 341 ALA A N 1
ATOM 2619 C CA . ALA A 1 341 ? -1.848 10.438 17.327 1.00 71.75 341 ALA A CA 1
ATOM 2620 C C . ALA A 1 341 ? -1.612 11.126 15.968 1.00 71.75 341 ALA A C 1
ATOM 2622 O O . ALA A 1 341 ? -1.734 12.361 15.866 1.00 71.75 341 ALA A O 1
ATOM 2623 N N . GLN A 1 342 ? -1.247 10.373 14.919 1.00 69.44 342 GLN A N 1
ATOM 2624 C CA . GLN A 1 342 ? -1.001 10.944 13.597 1.00 69.44 342 GLN A CA 1
ATOM 2625 C C . GLN A 1 342 ? -2.292 11.515 13.018 1.00 69.44 342 GLN A C 1
ATOM 2627 O O . GLN A 1 342 ? -3.323 10.843 12.975 1.00 69.44 342 GLN A O 1
ATOM 2632 N N . PRO A 1 343 ? -2.264 12.741 12.474 1.00 62.59 343 PRO A N 1
ATOM 2633 C CA . PRO A 1 343 ? -3.458 13.353 11.947 1.00 62.59 343 PRO A CA 1
ATOM 2634 C C . PRO A 1 343 ? -3.618 12.913 10.491 1.00 62.59 343 PRO A C 1
ATOM 2636 O O . PRO A 1 343 ? -3.468 13.713 9.560 1.00 62.59 343 PRO A O 1
ATOM 2639 N N . SER A 1 344 ? -3.875 11.622 10.288 1.00 55.72 344 SER A N 1
ATOM 2640 C CA . SER A 1 344 ? -4.098 11.036 8.963 1.00 55.72 344 SER A CA 1
ATOM 2641 C C . SER A 1 344 ? -5.167 11.826 8.185 1.00 55.72 344 SER A C 1
ATOM 2643 O O . SER A 1 344 ? -5.000 12.108 6.996 1.00 55.72 344 SER A O 1
ATOM 2645 N N . GLN A 1 345 ? -6.176 12.340 8.894 1.00 53.12 345 GLN A N 1
ATOM 2646 C CA . GLN A 1 345 ? -7.201 13.247 8.392 1.00 53.12 345 GLN A CA 1
ATOM 2647 C C . GLN A 1 345 ? -6.683 14.653 8.027 1.00 53.12 345 GLN A C 1
ATOM 2649 O O . GLN A 1 345 ? -7.099 15.201 7.009 1.00 53.12 345 GLN A O 1
ATOM 2654 N N . LEU A 1 346 ? -5.741 15.256 8.769 1.00 50.91 346 LEU A N 1
ATOM 2655 C CA . LEU A 1 346 ? -5.209 16.590 8.421 1.00 50.91 346 LEU A CA 1
ATOM 2656 C C . LEU A 1 346 ? -4.235 16.541 7.242 1.00 50.91 346 LEU A C 1
ATOM 2658 O O . LEU A 1 346 ? -4.224 17.468 6.428 1.00 50.91 346 LEU A O 1
ATOM 2662 N N . LEU A 1 347 ? -3.460 15.461 7.108 1.00 48.62 347 LEU A N 1
ATOM 2663 C CA . LEU A 1 347 ? -2.608 15.237 5.936 1.00 48.62 347 LEU A CA 1
ATOM 2664 C C . LEU A 1 347 ? -3.451 15.082 4.659 1.00 48.62 347 LEU A C 1
ATOM 2666 O O . LEU A 1 347 ? -3.044 15.554 3.595 1.00 48.62 347 LEU A O 1
ATOM 2670 N N . ALA A 1 348 ? -4.665 14.533 4.772 1.00 49.88 348 ALA A N 1
ATOM 2671 C CA . ALA A 1 348 ? -5.629 14.466 3.676 1.00 49.88 348 ALA A CA 1
ATOM 2672 C C . ALA A 1 348 ? -6.290 15.820 3.334 1.00 49.88 348 ALA A C 1
ATOM 2674 O O . ALA A 1 348 ? -6.839 15.961 2.244 1.00 49.88 348 ALA A O 1
ATOM 2675 N N . LEU A 1 349 ? -6.229 16.836 4.207 1.00 52.94 349 LEU A N 1
ATOM 2676 C CA . LEU A 1 349 ? -6.979 18.096 4.062 1.00 52.94 349 LEU A CA 1
ATOM 2677 C C . LEU A 1 349 ? -6.196 19.251 3.409 1.00 52.94 349 LEU A C 1
ATOM 2679 O O . LEU A 1 349 ? -6.784 20.288 3.092 1.00 52.94 349 LEU A O 1
ATOM 2683 N N . ALA A 1 350 ? -4.897 19.096 3.145 1.00 56.25 350 ALA A N 1
ATOM 2684 C CA . ALA A 1 350 ? -4.083 20.083 2.425 1.00 56.25 350 ALA A CA 1
ATOM 2685 C C . ALA A 1 350 ? -4.066 19.836 0.900 1.00 56.25 350 ALA A C 1
ATOM 2687 O O . ALA A 1 350 ? -3.007 19.755 0.279 1.00 56.25 350 ALA A O 1
ATOM 2688 N N . TRP A 1 351 ? -5.241 19.712 0.275 1.00 66.56 351 TRP A N 1
ATOM 2689 C CA . TRP A 1 351 ? -5.366 19.422 -1.160 1.00 66.56 351 TRP A CA 1
ATOM 2690 C C . TRP A 1 351 ? -6.015 20.566 -1.957 1.00 66.56 351 TRP A C 1
ATOM 2692 O O . TRP A 1 351 ? -6.743 21.413 -1.423 1.00 66.56 351 TRP A O 1
ATOM 2702 N N . ARG A 1 352 ? -5.741 20.603 -3.272 1.00 49.66 352 ARG A N 1
ATOM 2703 C CA . ARG A 1 352 ?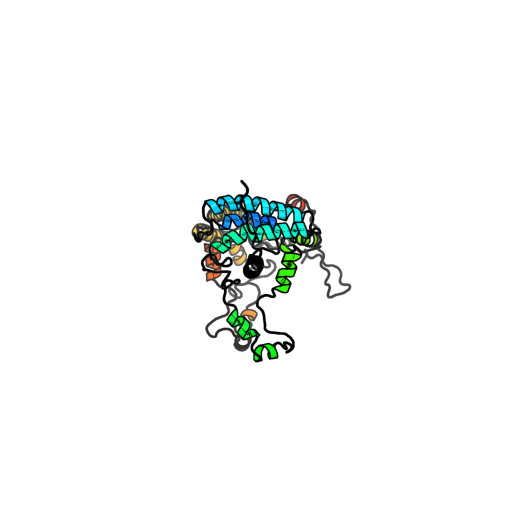 -6.322 21.583 -4.210 1.00 49.66 352 ARG A CA 1
ATOM 2704 C C . ARG A 1 352 ? -7.823 21.327 -4.369 1.00 49.66 352 ARG A C 1
ATOM 2706 O O . ARG A 1 352 ? -8.226 20.566 -5.238 1.00 49.66 352 ARG A O 1
ATOM 2713 N N . GLY A 1 353 ? -8.620 21.973 -3.525 1.00 62.75 353 GLY A N 1
ATOM 2714 C CA . GLY A 1 353 ? -10.079 21.830 -3.478 1.00 62.75 353 GLY A CA 1
ATOM 2715 C C . GLY A 1 353 ? -10.691 22.136 -2.110 1.00 62.75 353 GLY A C 1
ATOM 2716 O O . GLY A 1 353 ? -11.897 22.349 -2.028 1.00 62.75 353 GLY A O 1
ATOM 2717 N N . LYS A 1 354 ? -9.866 22.266 -1.057 1.00 67.94 354 LYS A N 1
ATOM 2718 C CA . LYS A 1 354 ? -10.293 22.593 0.316 1.00 67.94 354 LYS A CA 1
ATOM 2719 C C . LYS A 1 354 ? -11.282 23.760 0.414 1.00 67.94 354 LYS A C 1
ATOM 2721 O O . LYS A 1 354 ? -12.288 23.644 1.100 1.00 67.94 354 LYS A O 1
ATOM 2726 N N . SER A 1 355 ? -11.015 24.885 -0.253 1.00 67.12 355 SER A N 1
ATOM 2727 C CA . SER A 1 355 ? -11.903 26.057 -0.187 1.00 67.12 355 SER A CA 1
ATOM 2728 C C . SER A 1 355 ? -13.277 25.782 -0.796 1.00 67.12 355 SER A C 1
ATOM 2730 O O . SER A 1 355 ? -14.275 26.259 -0.268 1.00 67.12 355 SER A O 1
ATOM 2732 N N . GLY A 1 356 ? -13.337 24.990 -1.871 1.00 71.75 356 GLY A N 1
ATOM 2733 C CA . GLY A 1 356 ? -14.586 24.556 -2.495 1.00 71.75 356 GLY A CA 1
ATOM 2734 C C . GLY A 1 356 ? -15.348 23.552 -1.631 1.00 71.75 356 GLY A C 1
ATOM 2735 O O . GLY A 1 356 ? -16.550 23.694 -1.462 1.00 71.75 356 GLY A O 1
ATOM 2736 N N . PHE A 1 357 ? -14.647 22.588 -1.025 1.00 67.12 357 PHE A N 1
ATOM 2737 C CA . PHE A 1 357 ? -15.246 21.626 -0.095 1.00 67.12 357 PHE A CA 1
ATOM 2738 C C . PHE A 1 357 ? -15.825 22.321 1.148 1.00 67.12 357 PHE A C 1
ATOM 2740 O O . PHE A 1 357 ? -16.998 22.151 1.452 1.00 67.12 357 PHE A O 1
ATOM 2747 N N . ASN A 1 358 ? -15.047 23.190 1.803 1.00 67.50 358 ASN A N 1
ATOM 2748 C CA . ASN A 1 358 ? -15.475 23.911 3.010 1.00 67.50 358 ASN A CA 1
ATOM 2749 C C . ASN A 1 358 ? -16.585 24.948 2.761 1.00 67.50 358 ASN A C 1
ATOM 2751 O O . ASN A 1 358 ? -17.174 25.439 3.718 1.00 67.50 358 ASN A O 1
ATOM 2755 N N . SER A 1 359 ? -16.825 25.338 1.506 1.00 71.50 359 SER A N 1
ATOM 2756 C CA . SER A 1 359 ? -17.894 26.276 1.130 1.00 71.50 359 SER A CA 1
ATOM 2757 C C . SER A 1 359 ? -19.097 25.589 0.486 1.00 71.50 359 SER A C 1
ATOM 2759 O O . SER A 1 359 ? -20.074 26.260 0.144 1.00 71.50 359 SER A O 1
ATOM 2761 N N . ALA A 1 360 ? -19.050 24.265 0.311 1.00 69.81 360 ALA A N 1
ATOM 2762 C CA . ALA A 1 360 ? -20.185 23.510 -0.186 1.00 69.81 360 ALA A CA 1
AT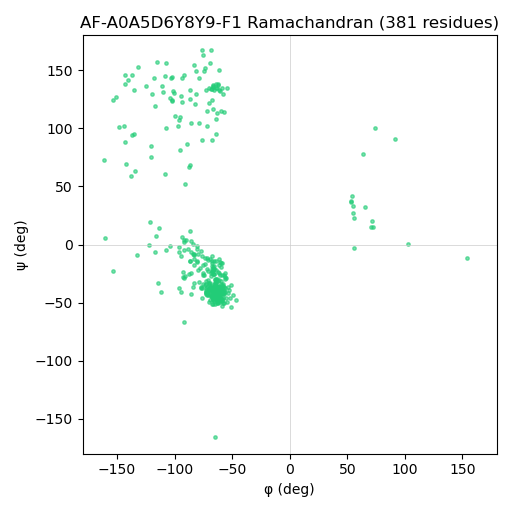OM 2763 C C . ALA A 1 360 ? -21.323 23.547 0.843 1.00 69.81 360 ALA A C 1
ATOM 2765 O O . ALA A 1 360 ? -21.102 23.409 2.044 1.00 69.81 360 ALA A O 1
ATOM 2766 N N . SER A 1 361 ? -22.554 23.732 0.365 1.00 75.94 361 SER A N 1
ATOM 2767 C CA . SER A 1 361 ? -23.732 23.575 1.219 1.00 75.94 361 SER A CA 1
ATOM 2768 C C . SER A 1 361 ? -23.890 22.108 1.589 1.00 75.94 361 SER A C 1
ATOM 2770 O O . SER A 1 361 ? -23.821 21.238 0.718 1.00 75.94 361 SER A O 1
ATOM 2772 N N . GLU A 1 362 ? -24.136 21.849 2.869 1.00 68.38 362 GLU A N 1
ATOM 2773 C CA . GLU A 1 362 ? -24.529 20.526 3.328 1.00 68.38 362 GLU A CA 1
ATOM 2774 C C . GLU A 1 362 ? -25.839 20.125 2.641 1.00 68.38 362 GLU A C 1
ATOM 2776 O O . GLU A 1 362 ? -26.786 20.912 2.532 1.00 68.38 362 GLU A O 1
ATOM 2781 N N . ARG A 1 363 ? -25.874 18.905 2.108 1.00 72.19 363 ARG A N 1
ATOM 2782 C CA . ARG A 1 363 ? -27.058 18.338 1.468 1.00 72.19 363 ARG A CA 1
ATOM 2783 C C . ARG A 1 363 ? -27.365 17.019 2.138 1.00 72.19 363 ARG A C 1
ATOM 2785 O O . ARG A 1 363 ? -26.464 16.218 2.361 1.00 72.19 363 ARG A O 1
ATOM 2792 N N . ARG A 1 364 ? -28.645 16.793 2.414 1.00 72.81 364 ARG A N 1
ATOM 2793 C CA . ARG A 1 364 ? -29.101 15.502 2.916 1.00 72.81 364 ARG A CA 1
ATOM 2794 C C . ARG A 1 364 ? -28.912 14.442 1.842 1.00 72.81 364 ARG A C 1
ATOM 2796 O O . ARG A 1 364 ? -29.235 14.679 0.674 1.00 72.81 364 ARG A O 1
ATOM 2803 N N . PHE A 1 365 ? -28.396 13.296 2.256 1.00 66.44 365 PHE A N 1
ATOM 2804 C CA . PHE A 1 365 ? -28.269 12.127 1.404 1.00 66.44 365 PHE A CA 1
ATOM 2805 C C . PHE A 1 365 ? -29.500 11.257 1.608 1.00 66.44 365 PHE A C 1
ATOM 2807 O O . PHE A 1 365 ? -29.811 10.858 2.726 1.00 66.44 365 PHE A O 1
ATOM 2814 N N . PHE A 1 366 ? -30.211 10.980 0.523 1.00 72.81 366 PHE A N 1
ATOM 2815 C CA . PHE A 1 366 ? -31.329 10.051 0.537 1.00 72.81 366 PHE A CA 1
ATOM 2816 C C . PHE A 1 366 ? -30.856 8.737 -0.070 1.00 72.81 366 PHE A C 1
ATOM 2818 O O . PHE A 1 366 ? -30.360 8.723 -1.197 1.00 72.81 366 PHE A O 1
ATOM 2825 N N . ALA A 1 367 ? -30.992 7.652 0.685 1.00 66.31 367 ALA A N 1
ATOM 2826 C CA . ALA A 1 367 ? -30.726 6.313 0.194 1.00 66.31 367 ALA A CA 1
ATOM 2827 C C . ALA A 1 367 ? -32.039 5.697 -0.302 1.00 66.31 367 ALA A C 1
ATOM 2829 O O . ALA A 1 367 ? -33.044 5.672 0.413 1.00 66.31 367 ALA A O 1
ATOM 2830 N N . GLU A 1 368 ? -32.023 5.196 -1.533 1.00 64.06 368 GLU A N 1
ATOM 2831 C CA . GLU A 1 368 ? -33.066 4.318 -2.055 1.00 64.06 368 GLU A CA 1
ATOM 2832 C C . GLU A 1 368 ? -32.552 2.882 -1.986 1.00 64.06 368 GLU A C 1
ATOM 2834 O O . GLU A 1 368 ? -31.436 2.586 -2.421 1.00 64.06 368 GLU A O 1
ATOM 2839 N N . ASP A 1 369 ? -33.360 1.982 -1.429 1.00 65.62 369 ASP A N 1
ATOM 2840 C CA . ASP A 1 369 ? -33.047 0.561 -1.462 1.00 65.62 369 ASP A CA 1
ATOM 2841 C C . ASP A 1 369 ? -33.242 0.046 -2.892 1.00 65.62 369 ASP A C 1
ATOM 2843 O O . ASP A 1 369 ? -34.363 -0.189 -3.348 1.00 65.62 369 ASP A O 1
ATOM 2847 N N . ALA A 1 370 ? -32.133 -0.122 -3.610 1.00 61.25 370 ALA A N 1
ATOM 2848 C CA . ALA A 1 370 ? -32.135 -0.595 -4.989 1.00 61.2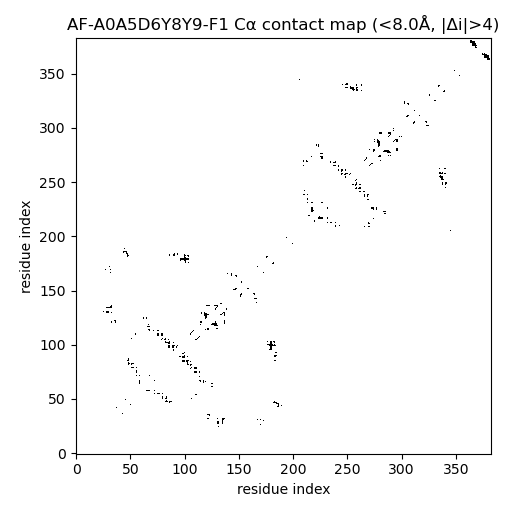5 370 ALA A CA 1
ATOM 2849 C C . ALA A 1 370 ? -32.733 -2.008 -5.144 1.00 61.25 370 ALA A C 1
ATOM 2851 O O . ALA A 1 370 ? -33.100 -2.389 -6.258 1.00 61.25 370 ALA A O 1
ATOM 2852 N N . ALA A 1 371 ? -32.849 -2.783 -4.058 1.00 61.62 371 ALA A N 1
ATOM 2853 C CA . ALA A 1 371 ? -33.496 -4.090 -4.072 1.00 61.62 371 ALA A CA 1
ATOM 2854 C C . ALA A 1 371 ? -35.033 -4.003 -4.005 1.00 61.62 371 ALA A C 1
ATOM 2856 O O . ALA A 1 371 ? -35.712 -4.980 -4.327 1.00 61.62 371 ALA A O 1
ATOM 2857 N N . LEU A 1 372 ? -35.597 -2.847 -3.637 1.00 62.06 372 LEU A N 1
ATOM 2858 C CA . LEU A 1 372 ? -37.036 -2.632 -3.487 1.00 62.06 372 LEU A CA 1
ATOM 2859 C C . LEU A 1 372 ? -37.519 -1.514 -4.417 1.00 62.06 372 LEU A C 1
ATOM 2861 O O . LEU A 1 372 ? -37.665 -0.353 -4.032 1.00 62.06 372 LEU A O 1
ATOM 2865 N N . VAL A 1 373 ? -37.808 -1.882 -5.667 1.00 61.59 373 VAL A N 1
ATOM 2866 C CA . VAL A 1 373 ? -38.372 -0.959 -6.662 1.00 61.59 373 VAL A CA 1
ATOM 2867 C C . VAL A 1 373 ? -39.690 -0.369 -6.139 1.00 61.59 373 VAL A C 1
ATOM 2869 O O . VAL A 1 373 ? -40.679 -1.084 -5.991 1.00 61.59 373 VAL A O 1
ATOM 2872 N N . GLY A 1 374 ? -39.701 0.944 -5.886 1.00 72.56 374 GLY A N 1
ATOM 2873 C CA . GLY A 1 374 ? -40.866 1.690 -5.397 1.00 72.56 374 GLY A CA 1
ATOM 2874 C C . GLY A 1 374 ? -40.843 2.041 -3.905 1.00 72.56 374 GLY A C 1
ATOM 2875 O O . GLY A 1 374 ? -41.786 2.676 -3.433 1.00 72.56 374 GLY A O 1
ATOM 2876 N N . SER A 1 375 ? -39.793 1.672 -3.166 1.00 67.62 375 SER A N 1
ATOM 2877 C CA . SER A 1 375 ? -39.621 2.139 -1.789 1.00 67.62 375 SER A CA 1
ATOM 2878 C C . SER A 1 375 ? -39.357 3.649 -1.749 1.00 67.62 375 SER A C 1
ATOM 2880 O O . SER A 1 375 ? -38.570 4.149 -2.555 1.00 67.62 375 SER A O 1
ATOM 2882 N N . PRO A 1 376 ? -39.993 4.397 -0.829 1.00 72.25 376 PRO A N 1
ATOM 2883 C CA . PRO A 1 376 ? -39.701 5.811 -0.656 1.00 72.25 376 PRO A CA 1
ATOM 2884 C C . PRO A 1 376 ? -38.243 5.994 -0.230 1.00 72.25 376 PRO A C 1
ATOM 2886 O O . PRO A 1 376 ? -37.738 5.250 0.611 1.00 72.25 376 PRO A O 1
ATOM 2889 N N . ALA A 1 377 ? -37.583 6.996 -0.809 1.00 68.50 377 ALA A N 1
ATOM 2890 C CA . ALA A 1 377 ? -36.229 7.363 -0.430 1.00 68.50 377 ALA A CA 1
ATOM 2891 C C . ALA A 1 377 ? -36.185 7.720 1.064 1.00 68.50 377 ALA A C 1
ATOM 2893 O O . ALA A 1 377 ? -36.998 8.514 1.546 1.00 68.50 377 ALA A O 1
ATOM 2894 N N . VAL A 1 378 ? -35.246 7.124 1.796 1.00 66.75 378 VAL A N 1
ATOM 2895 C CA . VAL A 1 378 ? -35.078 7.352 3.234 1.00 66.75 378 VAL A CA 1
ATOM 2896 C C . VAL A 1 378 ? -33.915 8.314 3.433 1.00 66.75 378 VAL A C 1
ATOM 2898 O O . VAL A 1 378 ? -32.853 8.144 2.835 1.00 66.75 378 VAL A O 1
ATOM 2901 N N . ASP A 1 379 ? -34.116 9.339 4.259 1.00 68.12 379 ASP A N 1
ATOM 2902 C CA . ASP A 1 379 ? -33.054 10.262 4.663 1.00 68.12 379 ASP A CA 1
ATOM 2903 C C . ASP A 1 379 ? -32.003 9.482 5.468 1.00 68.12 379 ASP A C 1
ATOM 2905 O O . ASP A 1 379 ? -32.252 9.056 6.601 1.00 68.12 379 ASP A O 1
ATOM 2909 N N . ALA A 1 380 ? -30.838 9.254 4.859 1.00 56.22 380 ALA A N 1
ATOM 2910 C CA . ALA A 1 380 ? -29.781 8.408 5.402 1.00 56.22 380 ALA A CA 1
ATOM 2911 C C . ALA A 1 380 ? -29.133 9.000 6.667 1.00 56.22 380 ALA A C 1
ATOM 2913 O O . ALA A 1 380 ? -28.384 8.302 7.341 1.00 56.22 380 ALA A O 1
ATOM 2914 N N . GLY A 1 381 ? -29.436 10.260 7.008 1.00 49.50 381 GLY A N 1
ATOM 2915 C CA . GLY A 1 381 ? -28.945 10.933 8.211 1.00 49.50 381 GLY A CA 1
ATOM 2916 C C . GLY A 1 381 ? -29.869 10.862 9.433 1.00 49.50 381 GLY A C 1
ATOM 2917 O O . GLY A 1 381 ? -29.589 11.543 10.412 1.00 49.50 381 GLY A O 1
ATOM 2918 N N . THR A 1 382 ? -30.981 10.113 9.393 1.00 43.56 382 THR A N 1
ATOM 2919 C CA . THR A 1 382 ? -32.021 10.148 10.454 1.00 43.56 382 THR A CA 1
ATOM 2920 C C . THR A 1 382 ? -32.318 8.814 11.146 1.00 43.56 382 THR A C 1
ATOM 2922 O O . THR A 1 382 ? -33.379 8.684 11.755 1.00 43.56 382 THR A O 1
ATOM 2925 N N . ARG A 1 383 ? -31.427 7.818 11.074 1.00 39.78 383 ARG A N 1
ATOM 2926 C CA . ARG A 1 383 ? -31.639 6.565 11.820 1.00 39.78 383 ARG A CA 1
ATOM 2927 C C . ARG A 1 383 ? -31.219 6.667 13.267 1.00 39.78 383 ARG A C 1
ATOM 2929 O O . ARG A 1 383 ? -30.021 6.922 13.496 1.00 39.78 383 ARG A O 1
#

Mean predicted aligned error: 18.2 Å

Foldseek 3Di:
DDDDDDDDDDDDPPVVVVVVVVVVLVVLLLLQLVPPVCVPDCPLADALLRVLVCLLVCCVPPVPQHQADPVLSVQSVVLSVVLSVLLVVCQVVVQPQVSLLVSLCSCSVNRVVSRLVSQARPNDNVHGHNSSVPVNRDDCVVVQCVCQDPVNCVVVVPDPVDDGDDPDDSVVSCVCSSSSVSSYDSNVVVVVCVVPPPDDDPPDPDLCCLLCLLCCQCPDPVRDHQDDPVLSVQSVVLSVVLVVLLVVCQVPLLQLVSLVVSCVSSCVSRVVSLVVSQAQPVHRVDGHDCVVPVNRPPCVVVQVQCQDPVNCVVVVPDPPDHDDPDDVVVVSVCSSSSVSSDPPVVVVQPDDCNVVVVPDDDDFDWDDDPVDPPDDTHRPPPD